Protein AF-0000000084852912 (afdb_homodimer)

Radius of gyration: 24.78 Å; Cα contacts (8 Å, |Δi|>4): 1124; chains: 2; bounding box: 51×63×70 Å

Structure (mmCIF, N/CA/C/O backbone):
data_AF-0000000084852912-model_v1
#
loop_
_entity.id
_entity.type
_entity.pdbx_description
1 polymer 'ABC transporter domain-containing protein'
#
loop_
_atom_site.group_PDB
_atom_site.id
_atom_site.type_symbol
_atom_site.label_atom_id
_atom_site.label_alt_id
_atom_site.label_comp_id
_atom_site.label_asym_id
_atom_site.label_entity_id
_atom_site.label_seq_id
_atom_site.pdbx_PDB_ins_code
_atom_site.Cartn_x
_atom_site.Cartn_y
_atom_site.Cartn_z
_atom_site.occupancy
_atom_site.B_iso_or_equiv
_atom_site.auth_seq_id
_atom_site.auth_comp_id
_atom_site.auth_asym_id
_atom_site.auth_atom_id
_atom_site.pdbx_PDB_model_num
ATOM 1 N N . MET A 1 1 ? 1.843 -27.828 -9.922 1 94.75 1 MET A N 1
ATOM 2 C CA . MET A 1 1 ? 2.865 -27.172 -10.734 1 94.75 1 MET A CA 1
ATOM 3 C C . MET A 1 1 ? 4.148 -26.984 -9.938 1 94.75 1 MET A C 1
ATOM 5 O O . MET A 1 1 ? 4.117 -26.469 -8.812 1 94.75 1 MET A O 1
ATOM 9 N N . GLN A 1 2 ? 5.188 -27.453 -10.484 1 96.62 2 GLN A N 1
ATOM 10 C CA . GLN A 1 2 ? 6.496 -27.375 -9.844 1 96.62 2 GLN A CA 1
ATOM 11 C C . GLN A 1 2 ? 7.418 -26.406 -10.586 1 96.62 2 GLN A C 1
ATOM 13 O O . GLN A 1 2 ? 7.359 -26.297 -11.812 1 96.62 2 GLN A O 1
ATOM 18 N N . PHE A 1 3 ? 8.25 -25.75 -9.766 1 96.88 3 PHE A N 1
ATOM 19 C CA . PHE A 1 3 ? 9.242 -24.859 -10.367 1 96.88 3 PHE A CA 1
ATOM 20 C C . PHE A 1 3 ? 10.648 -25.234 -9.906 1 96.88 3 PHE A C 1
ATOM 22 O O . PHE A 1 3 ? 10.859 -25.578 -8.742 1 96.88 3 PHE A O 1
ATOM 29 N N . LYS A 1 4 ? 11.578 -25.156 -10.867 1 97 4 LYS A N 1
ATOM 30 C CA . LYS A 1 4 ? 13 -25.328 -10.555 1 97 4 LYS A CA 1
ATOM 31 C C . LYS A 1 4 ? 13.828 -24.234 -11.227 1 97 4 LYS A C 1
ATOM 33 O O . LYS A 1 4 ? 13.781 -24.062 -12.445 1 97 4 LYS A O 1
ATOM 38 N N . LEU A 1 5 ? 14.445 -23.484 -10.43 1 95.75 5 LEU A N 1
ATOM 39 C CA . LEU A 1 5 ? 15.398 -22.5 -10.898 1 95.75 5 LEU A CA 1
ATOM 40 C C . LEU A 1 5 ? 16.828 -22.922 -10.586 1 95.75 5 LEU A C 1
ATOM 42 O O . LEU A 1 5 ? 17.156 -23.234 -9.438 1 95.75 5 LEU A O 1
ATOM 46 N N . ARG A 1 6 ? 17.656 -22.953 -11.633 1 95.5 6 ARG A N 1
ATOM 47 C CA . ARG A 1 6 ? 19.062 -23.328 -11.5 1 95.5 6 ARG A CA 1
ATOM 48 C C . ARG A 1 6 ? 19.984 -22.234 -12.008 1 95.5 6 ARG A C 1
ATOM 50 O O . ARG A 1 6 ? 20.062 -21.984 -13.211 1 95.5 6 ARG A O 1
ATOM 57 N N . ASN A 1 7 ? 20.656 -21.609 -11.062 1 95.31 7 ASN A N 1
ATOM 58 C CA . ASN A 1 7 ? 21.625 -20.562 -11.352 1 95.31 7 ASN A CA 1
ATOM 59 C C . ASN A 1 7 ? 21.016 -19.453 -12.211 1 95.31 7 ASN A C 1
ATOM 61 O O . ASN A 1 7 ? 21.625 -19.031 -13.195 1 95.31 7 ASN A O 1
ATOM 65 N N . VAL A 1 8 ? 19.875 -19.047 -11.891 1 92.69 8 VAL A N 1
ATOM 66 C CA . VAL A 1 8 ? 19.172 -18.062 -12.711 1 92.69 8 VAL A CA 1
ATOM 67 C C . VAL A 1 8 ? 19.609 -16.656 -12.336 1 92.69 8 VAL A C 1
ATOM 69 O O . VAL A 1 8 ? 19.641 -16.312 -11.156 1 92.69 8 VAL A O 1
ATOM 72 N N . SER A 1 9 ? 20 -15.945 -13.297 1 91.81 9 SER A N 1
ATOM 73 C CA . SER A 1 9 ? 20.281 -14.523 -13.164 1 91.81 9 SER A CA 1
ATOM 74 C C . SER A 1 9 ? 19.5 -13.695 -14.172 1 91.81 9 SER A C 1
ATOM 76 O O . SER A 1 9 ? 19.172 -14.18 -15.258 1 91.81 9 SER A O 1
ATOM 78 N N . PHE A 1 10 ? 19.109 -12.531 -13.703 1 88.88 10 PHE A N 1
ATOM 79 C CA . PHE A 1 10 ? 18.25 -11.711 -14.547 1 88.88 10 PHE A CA 1
ATOM 80 C C . PHE A 1 10 ? 18.578 -10.234 -14.375 1 88.88 10 PHE A C 1
ATOM 82 O O . PHE A 1 10 ? 18.719 -9.75 -13.25 1 88.88 10 PHE A O 1
ATOM 89 N N . ALA A 1 11 ? 18.688 -9.609 -15.461 1 82.44 11 ALA A N 1
ATOM 90 C CA . ALA A 1 11 ? 18.812 -8.156 -15.508 1 82.44 11 ALA A CA 1
ATOM 91 C C . ALA A 1 11 ? 17.797 -7.543 -16.469 1 82.44 11 ALA A C 1
ATOM 93 O O . ALA A 1 11 ? 17.562 -8.07 -17.547 1 82.44 11 ALA A O 1
ATOM 94 N N . TYR A 1 12 ? 17.156 -6.523 -15.945 1 74.88 12 TYR A N 1
ATOM 95 C CA . TYR A 1 12 ? 16.219 -5.832 -16.812 1 74.88 12 TYR A CA 1
ATOM 96 C C . TYR A 1 12 ? 16.938 -5.207 -18 1 74.88 12 TYR A C 1
ATOM 98 O O . TYR A 1 12 ? 18.031 -4.676 -17.859 1 74.88 12 TYR A O 1
ATOM 106 N N . PRO A 1 13 ? 16.266 -5.379 -19.109 1 64.69 13 PRO A N 1
ATOM 107 C CA . PRO A 1 13 ? 16.875 -4.727 -20.266 1 64.69 13 PRO A CA 1
ATOM 108 C C . PRO A 1 13 ? 17.031 -3.217 -20.078 1 64.69 13 PRO A C 1
ATOM 110 O O . PRO A 1 13 ? 16.125 -2.561 -19.562 1 64.69 13 PRO A O 1
ATOM 113 N N . GLY A 1 14 ? 18.188 -2.715 -20.438 1 61.09 14 GLY A N 1
ATOM 114 C CA . GLY A 1 14 ? 18.422 -1.28 -20.359 1 61.09 14 GLY A CA 1
ATOM 115 C C . GLY A 1 14 ? 18.5 -0.771 -18.938 1 61.09 14 GLY A C 1
ATOM 116 O O . GLY A 1 14 ? 18.344 0.427 -18.688 1 61.09 14 GLY A O 1
ATOM 117 N N . SER A 1 15 ? 18.656 -1.67 -18.094 1 60.81 15 SER A N 1
ATOM 118 C CA . SER A 1 15 ? 18.703 -1.283 -16.688 1 60.81 15 SER A CA 1
ATOM 119 C C . SER A 1 15 ? 19.766 -0.214 -16.438 1 60.81 15 SER A C 1
ATOM 121 O O . SER A 1 15 ? 20.859 -0.274 -17.016 1 60.81 15 SER A O 1
ATOM 123 N N . GLN A 1 16 ? 19.203 0.784 -15.906 1 62.25 16 GLN A N 1
ATOM 124 C CA . GLN A 1 16 ? 20.094 1.868 -15.492 1 62.25 16 GLN A CA 1
ATOM 125 C C . GLN A 1 16 ? 20.672 1.611 -14.109 1 62.25 16 GLN A C 1
ATOM 127 O O . GLN A 1 16 ? 21.25 2.51 -13.492 1 62.25 16 GLN A O 1
ATOM 132 N N . THR A 1 17 ? 20.453 0.356 -13.812 1 65.62 17 THR A N 1
ATOM 133 C CA . THR A 1 17 ? 21 0.017 -12.508 1 65.62 17 THR A CA 1
ATOM 134 C C . THR A 1 17 ? 22.328 -0.726 -12.664 1 65.62 17 THR A C 1
ATOM 136 O O . THR A 1 17 ? 22.594 -1.324 -13.711 1 65.62 17 THR A O 1
ATOM 139 N N . THR A 1 18 ? 23.156 -0.648 -11.664 1 64.38 18 THR A N 1
ATOM 140 C CA . THR A 1 18 ? 24.484 -1.248 -11.688 1 64.38 18 THR A CA 1
ATOM 141 C C . THR A 1 18 ? 24.406 -2.734 -11.352 1 64.38 18 THR A C 1
ATOM 143 O O . THR A 1 18 ? 25.359 -3.479 -11.602 1 64.38 18 THR A O 1
ATOM 146 N N . LYS A 1 19 ? 23.312 -3.18 -10.844 1 73.12 19 LYS A N 1
ATOM 147 C CA . LYS A 1 19 ? 23.234 -4.566 -10.391 1 73.12 19 LYS A CA 1
ATOM 148 C C . LYS A 1 19 ? 22.062 -5.293 -11.055 1 73.12 19 LYS A C 1
ATOM 150 O O . LYS A 1 19 ? 21.031 -4.684 -11.344 1 73.12 19 LYS A O 1
ATOM 155 N N . ASP A 1 20 ? 22.375 -6.656 -11.273 1 83.25 20 ASP A N 1
ATOM 156 C CA . ASP A 1 20 ? 21.297 -7.508 -11.758 1 83.25 20 ASP A CA 1
ATOM 157 C C . ASP A 1 20 ? 20.156 -7.574 -10.75 1 83.25 20 ASP A C 1
ATOM 159 O O . ASP A 1 20 ? 20.375 -7.516 -9.539 1 83.25 20 ASP A O 1
ATOM 163 N N . ALA A 1 21 ? 19.016 -7.672 -11.281 1 85.75 21 ALA A N 1
ATOM 164 C CA . ALA A 1 21 ? 17.844 -7.77 -10.422 1 85.75 21 ALA A CA 1
ATOM 165 C C . ALA A 1 21 ? 17.828 -9.086 -9.656 1 85.75 21 ALA A C 1
ATOM 167 O O . ALA A 1 21 ? 17.422 -9.141 -8.492 1 85.75 21 ALA A O 1
ATOM 168 N N . LEU A 1 22 ? 18.312 -10.125 -10.32 1 92.88 22 LEU A N 1
ATOM 169 C CA . LEU A 1 22 ? 18.469 -11.445 -9.711 1 92.88 22 LEU A CA 1
ATOM 170 C C . LEU A 1 22 ? 19.828 -12.039 -10.055 1 92.88 22 LEU A C 1
ATOM 172 O O . LEU A 1 22 ? 20.297 -11.906 -11.188 1 92.88 22 LEU A O 1
ATOM 176 N N . ARG A 1 23 ? 20.453 -12.672 -9.062 1 95 23 ARG A N 1
ATOM 177 C CA . ARG A 1 23 ? 21.766 -13.258 -9.258 1 95 23 ARG A CA 1
ATOM 178 C C . ARG A 1 23 ? 21.828 -14.68 -8.695 1 95 23 ARG A C 1
ATOM 180 O O . ARG A 1 23 ? 21.594 -14.891 -7.5 1 95 23 ARG A O 1
ATOM 187 N N . ASN A 1 24 ? 22.062 -15.609 -9.578 1 95.38 24 ASN A N 1
ATOM 188 C CA . ASN A 1 24 ? 22.344 -17 -9.219 1 95.38 24 ASN A CA 1
ATOM 189 C C . ASN A 1 24 ? 21.266 -17.578 -8.32 1 95.38 24 ASN A C 1
ATOM 191 O O . ASN A 1 24 ? 21.562 -18.109 -7.246 1 95.38 24 ASN A O 1
ATOM 195 N N . ILE A 1 25 ? 20.062 -17.484 -8.742 1 96.69 25 ILE A N 1
ATOM 196 C CA . ILE A 1 25 ? 18.906 -17.969 -7.98 1 96.69 25 ILE A CA 1
ATOM 197 C C . ILE A 1 25 ? 18.797 -19.484 -8.141 1 96.69 25 ILE A C 1
ATOM 199 O O . ILE A 1 25 ? 18.703 -19.984 -9.266 1 96.69 25 ILE A O 1
ATOM 203 N N . ASN A 1 26 ? 18.953 -20.188 -7.098 1 97.69 26 ASN A N 1
ATOM 204 C CA . ASN A 1 26 ? 18.672 -21.625 -7 1 97.69 26 ASN A CA 1
ATOM 205 C C . ASN A 1 26 ? 17.5 -21.891 -6.074 1 97.69 26 ASN A C 1
ATOM 207 O O . ASN A 1 26 ? 17.562 -21.609 -4.875 1 97.69 26 ASN A O 1
ATOM 211 N N . LEU A 1 27 ? 16.422 -22.438 -6.625 1 97.81 27 LEU A N 1
ATOM 212 C CA . LEU A 1 27 ? 15.18 -22.594 -5.867 1 97.81 27 LEU A CA 1
ATOM 213 C C . LEU A 1 27 ? 14.32 -23.703 -6.453 1 97.81 27 LEU A C 1
ATOM 215 O O . LEU A 1 27 ? 14.18 -23.812 -7.676 1 97.81 27 LEU A O 1
ATOM 219 N N . THR A 1 28 ? 13.828 -24.562 -5.629 1 97.94 28 THR A N 1
ATOM 220 C CA . THR A 1 28 ? 12.867 -25.578 -6.012 1 97.94 28 THR A CA 1
ATOM 221 C C . THR A 1 28 ? 11.555 -25.391 -5.258 1 97.94 28 THR A C 1
ATOM 223 O O . THR A 1 28 ? 11.547 -25.297 -4.027 1 97.94 28 THR A O 1
ATOM 226 N N . ILE A 1 29 ? 10.5 -25.25 -5.961 1 97.88 29 ILE A N 1
ATOM 227 C CA . ILE A 1 29 ? 9.148 -25.172 -5.426 1 97.88 29 ILE A CA 1
ATOM 228 C C . ILE A 1 29 ? 8.359 -26.406 -5.84 1 97.88 29 ILE A C 1
ATOM 230 O O . ILE A 1 29 ? 8.148 -26.656 -7.031 1 97.88 29 ILE A O 1
ATOM 234 N N . GLY A 1 30 ? 7.938 -27.156 -4.855 1 97.38 30 GLY A N 1
ATOM 235 C CA . GLY A 1 30 ? 7.199 -28.375 -5.141 1 97.38 30 GLY A CA 1
ATOM 236 C C . GLY A 1 30 ? 5.758 -28.109 -5.535 1 97.38 30 GLY A C 1
ATOM 237 O O . GLY A 1 30 ? 5.207 -27.047 -5.234 1 97.38 30 GLY A O 1
ATOM 238 N N . SER A 1 31 ? 5.215 -29.156 -6.207 1 96.69 31 SER A N 1
ATOM 239 C CA . SER A 1 31 ? 3.803 -29.062 -6.574 1 96.69 31 SER A CA 1
ATOM 240 C C . SER A 1 31 ? 2.914 -28.984 -5.336 1 96.69 31 SER A C 1
ATOM 242 O O . SER A 1 31 ? 3.102 -29.75 -4.383 1 96.69 31 SER A O 1
ATOM 244 N N . GLY A 1 32 ? 2.039 -27.984 -5.328 1 96.25 32 GLY A N 1
ATOM 245 C CA . GLY A 1 32 ? 1.081 -27.859 -4.242 1 96.25 32 GLY A CA 1
ATOM 246 C C . GLY A 1 32 ? 1.646 -27.141 -3.029 1 96.25 32 GLY A C 1
ATOM 247 O O . GLY A 1 32 ? 0.943 -26.938 -2.035 1 96.25 32 GLY A O 1
ATOM 248 N N . GLN A 1 33 ? 2.869 -26.672 -3.129 1 97.06 33 GLN A N 1
ATOM 249 C CA . GLN A 1 33 ? 3.514 -26.031 -1.987 1 97.06 33 GLN A CA 1
ATOM 250 C C . GLN A 1 33 ? 3.027 -24.594 -1.817 1 97.06 33 GLN A C 1
ATOM 252 O O . GLN A 1 33 ? 2.781 -23.891 -2.803 1 97.06 33 GLN A O 1
ATOM 257 N N . PHE A 1 34 ? 2.877 -24.266 -0.558 1 96.75 34 PHE A N 1
ATOM 258 C CA . PHE A 1 34 ? 2.652 -22.875 -0.186 1 96.75 34 PHE A CA 1
ATOM 259 C C . PHE A 1 34 ? 3.965 -22.203 0.198 1 96.75 34 PHE A C 1
ATOM 261 O O . PHE A 1 34 ? 4.52 -22.469 1.266 1 96.75 34 PHE A O 1
ATOM 268 N N . VAL A 1 35 ? 4.414 -21.281 -0.691 1 97.75 35 VAL A N 1
ATOM 269 C CA . VAL A 1 35 ? 5.711 -20.641 -0.534 1 97.75 35 VAL A CA 1
ATOM 270 C C . VAL A 1 35 ? 5.52 -19.156 -0.226 1 97.75 35 VAL A C 1
ATOM 272 O O . VAL A 1 35 ? 4.691 -18.484 -0.85 1 97.75 35 VAL A O 1
ATOM 275 N N . VAL A 1 36 ? 6.246 -18.641 0.745 1 96.69 36 VAL A N 1
ATOM 276 C CA . VAL A 1 36 ? 6.227 -17.219 1.063 1 96.69 36 VAL A CA 1
ATOM 277 C C . VAL A 1 36 ? 7.602 -16.609 0.796 1 96.69 36 VAL A C 1
ATOM 279 O O . VAL A 1 36 ? 8.609 -17.094 1.313 1 96.69 36 VAL A O 1
ATOM 282 N N . LEU A 1 37 ? 7.59 -15.633 -0.072 1 96.19 37 LEU A N 1
ATOM 283 C CA . LEU A 1 37 ? 8.797 -14.867 -0.366 1 96.19 37 LEU A CA 1
ATOM 284 C C . LEU A 1 37 ? 8.859 -13.609 0.492 1 96.19 37 LEU A C 1
ATOM 286 O O . LEU A 1 37 ? 7.934 -12.797 0.486 1 96.19 37 LEU A O 1
ATOM 290 N N . VAL A 1 38 ? 9.969 -13.492 1.252 1 94.25 38 VAL A N 1
ATOM 291 C CA . VAL A 1 38 ? 10.117 -12.328 2.113 1 94.25 38 VAL A CA 1
ATOM 292 C C . VAL A 1 38 ? 11.453 -11.641 1.829 1 94.25 38 VAL A C 1
ATOM 294 O O . VAL A 1 38 ? 12.352 -12.25 1.238 1 94.25 38 VAL A O 1
ATOM 297 N N . GLY A 1 39 ? 11.516 -10.398 2.182 1 90.69 39 GLY A N 1
ATOM 298 C CA . GLY A 1 39 ? 12.711 -9.594 1.982 1 90.69 39 GLY A CA 1
ATOM 299 C C . GLY A 1 39 ? 12.422 -8.109 1.914 1 90.69 39 GLY A C 1
ATOM 300 O O . GLY A 1 39 ? 11.266 -7.699 1.809 1 90.69 39 GLY A O 1
ATOM 301 N N . SER A 1 40 ? 13.461 -7.363 1.923 1 86.81 40 SER A N 1
ATOM 302 C CA . SER A 1 40 ? 13.328 -5.91 1.895 1 86.81 40 SER A CA 1
ATOM 303 C C . SER A 1 40 ? 12.898 -5.422 0.517 1 86.81 40 SER A C 1
ATOM 305 O O . SER A 1 40 ? 12.922 -6.184 -0.453 1 86.81 40 SER A O 1
ATOM 307 N N . ASN A 1 41 ? 12.461 -4.18 0.499 1 84.31 41 ASN A N 1
ATOM 308 C CA . ASN A 1 41 ? 12.148 -3.562 -0.786 1 84.31 41 ASN A CA 1
ATOM 309 C C . ASN A 1 41 ? 13.336 -3.619 -1.739 1 84.31 41 ASN A C 1
ATOM 311 O O . ASN A 1 41 ? 14.477 -3.373 -1.335 1 84.31 41 ASN A O 1
ATOM 315 N N . GLY A 1 42 ? 13.062 -4.016 -2.957 1 81.06 42 GLY A N 1
ATOM 316 C CA . GLY A 1 42 ? 14.117 -4.047 -3.957 1 81.06 42 GLY A CA 1
ATOM 317 C C . GLY A 1 42 ? 14.945 -5.312 -3.91 1 81.06 42 GLY A C 1
ATOM 318 O O . GLY A 1 42 ? 15.969 -5.422 -4.598 1 81.06 42 GLY A O 1
ATOM 319 N N . SER A 1 43 ? 14.508 -6.285 -3.141 1 88.25 43 SER A N 1
ATOM 320 C CA . SER A 1 43 ? 15.312 -7.492 -2.971 1 88.25 43 SER A CA 1
ATOM 321 C C . SER A 1 43 ? 15.148 -8.445 -4.152 1 88.25 43 SER A C 1
ATOM 323 O O . SER A 1 43 ? 15.867 -9.438 -4.262 1 88.25 43 SER A O 1
ATOM 325 N N . GLY A 1 44 ? 14.211 -8.203 -5.012 1 88.81 44 GLY A N 1
ATOM 326 C CA . GLY A 1 44 ? 14.055 -9.016 -6.207 1 88.81 44 GLY A CA 1
ATOM 327 C C . GLY A 1 44 ? 12.828 -9.914 -6.164 1 88.81 44 GLY A C 1
ATOM 328 O O . GLY A 1 44 ? 12.586 -10.688 -7.094 1 88.81 44 GLY A O 1
ATOM 329 N N . LYS A 1 45 ? 12.031 -9.812 -5.137 1 91 45 LYS A N 1
ATOM 330 C CA . LYS A 1 45 ? 10.883 -10.68 -4.938 1 91 45 LYS A CA 1
ATOM 331 C C . LYS A 1 45 ? 9.914 -10.594 -6.117 1 91 45 LYS A C 1
ATOM 333 O O . LYS A 1 45 ? 9.523 -11.617 -6.684 1 91 45 LYS A O 1
ATOM 338 N N . SER A 1 46 ? 9.586 -9.336 -6.508 1 87.56 46 SER A N 1
ATOM 339 C CA . SER A 1 46 ? 8.656 -9.133 -7.613 1 87.56 46 SER A CA 1
ATOM 340 C C . SER A 1 46 ? 9.242 -9.633 -8.93 1 87.56 46 SER A C 1
ATOM 342 O O . SER A 1 46 ? 8.523 -10.188 -9.758 1 87.56 46 SER A O 1
ATOM 344 N N . THR A 1 47 ? 10.523 -9.438 -9.125 1 87 47 THR A N 1
ATOM 345 C CA . THR A 1 47 ? 11.203 -9.93 -10.32 1 87 47 THR A CA 1
ATOM 346 C C . THR A 1 47 ? 11.125 -11.453 -10.398 1 87 47 THR A C 1
ATOM 348 O O . THR A 1 47 ? 10.852 -12.016 -11.453 1 87 47 THR A O 1
ATOM 351 N N . LEU A 1 48 ? 11.336 -12.055 -9.266 1 92.62 48 LEU A N 1
ATOM 352 C CA . LEU A 1 48 ? 11.281 -13.516 -9.219 1 92.62 48 LEU A CA 1
ATOM 353 C C . LEU A 1 48 ? 9.891 -14.016 -9.578 1 92.62 48 LEU A C 1
ATOM 355 O O . LEU A 1 48 ? 9.75 -14.945 -10.367 1 92.62 48 LEU A O 1
ATOM 359 N N . VAL A 1 49 ? 8.883 -13.391 -9.055 1 92.19 49 VAL A N 1
ATOM 360 C CA . VAL A 1 49 ? 7.5 -13.773 -9.336 1 92.19 49 VAL A CA 1
ATOM 361 C C . VAL A 1 49 ? 7.203 -13.586 -10.82 1 92.19 49 VAL A C 1
ATOM 363 O O . VAL A 1 49 ? 6.578 -14.453 -11.445 1 92.19 49 VAL A O 1
ATOM 366 N N . LYS A 1 50 ? 7.648 -12.539 -11.383 1 88.12 50 LYS A N 1
ATOM 367 C CA . LYS A 1 50 ? 7.43 -12.273 -12.797 1 88.12 50 LYS A CA 1
ATOM 368 C C . LYS A 1 50 ? 8.086 -13.336 -13.672 1 88.12 50 LYS A C 1
ATOM 370 O O . LYS A 1 50 ? 7.547 -13.711 -14.719 1 88.12 50 LYS A O 1
ATOM 375 N N . LEU A 1 51 ? 9.219 -13.805 -13.266 1 89.12 51 LEU A N 1
ATOM 376 C CA . LEU A 1 51 ? 9.898 -14.867 -13.992 1 89.12 51 LEU A CA 1
ATOM 377 C C . LEU A 1 51 ? 9.086 -16.156 -13.938 1 89.12 51 LEU A C 1
ATOM 379 O O . LEU A 1 51 ? 8.953 -16.859 -14.945 1 89.12 51 LEU A O 1
ATOM 383 N N . LEU A 1 52 ? 8.547 -16.469 -12.773 1 91.88 52 LEU A N 1
ATOM 384 C CA . LEU A 1 52 ? 7.746 -17.688 -12.617 1 91.88 52 LEU A CA 1
ATOM 385 C C . LEU A 1 52 ? 6.5 -17.625 -13.492 1 91.88 52 LEU A C 1
ATOM 387 O O . LEU A 1 52 ? 6.031 -18.656 -13.977 1 91.88 52 LEU A O 1
ATOM 391 N N . LEU A 1 53 ? 6.055 -16.359 -13.703 1 89.25 53 LEU A N 1
ATOM 392 C CA . LEU A 1 53 ? 4.84 -16.156 -14.484 1 89.25 53 LEU A CA 1
ATOM 393 C C . LEU A 1 53 ? 5.164 -16.031 -15.969 1 89.25 53 LEU A C 1
ATOM 395 O O . LEU A 1 53 ? 4.262 -15.883 -16.797 1 89.25 53 LEU A O 1
ATOM 399 N N . ARG A 1 54 ? 6.395 -16.078 -16.297 1 85.69 54 ARG A N 1
ATOM 400 C CA . ARG A 1 54 ? 6.879 -15.938 -17.672 1 85.69 54 ARG A CA 1
ATOM 401 C C . ARG A 1 54 ? 6.434 -14.609 -18.281 1 85.69 54 ARG A C 1
ATOM 403 O O . ARG A 1 54 ? 5.965 -14.562 -19.422 1 85.69 54 ARG A O 1
ATOM 410 N N . LEU A 1 55 ? 6.488 -13.609 -17.406 1 71.88 55 LEU A N 1
ATOM 411 C CA . LEU A 1 55 ? 6.191 -12.281 -17.922 1 71.88 55 LEU A CA 1
ATOM 412 C C . LEU A 1 55 ? 7.414 -11.68 -18.609 1 71.88 55 LEU A C 1
ATOM 414 O O . LEU A 1 55 ? 7.309 -10.648 -19.281 1 71.88 55 LEU A O 1
ATOM 418 N N . TYR A 1 56 ? 8.547 -12.289 -18.328 1 63.09 56 TYR A N 1
ATOM 419 C CA . TYR A 1 56 ? 9.758 -11.922 -19.062 1 63.09 56 TYR A CA 1
ATOM 420 C C . TYR A 1 56 ? 10.312 -13.109 -19.844 1 63.09 56 TYR A C 1
ATOM 422 O O . TYR A 1 56 ? 10.242 -14.25 -19.375 1 63.09 56 TYR A O 1
ATOM 430 N N . ARG A 1 57 ? 10.383 -12.945 -21.078 1 55.25 57 ARG A N 1
ATOM 431 C CA . ARG A 1 57 ? 10.867 -14.055 -21.891 1 55.25 57 ARG A CA 1
ATOM 432 C C . ARG A 1 57 ? 12.383 -14.156 -21.844 1 55.25 57 ARG A C 1
ATOM 434 O O . ARG A 1 57 ? 13.086 -13.141 -21.938 1 55.25 57 ARG A O 1
ATOM 441 N N . PRO A 1 58 ? 12.859 -15.367 -21.578 1 49.94 58 PRO A N 1
ATOM 442 C CA . PRO A 1 58 ? 14.312 -15.57 -21.578 1 49.94 58 PRO A CA 1
ATOM 443 C C . PRO A 1 58 ? 14.953 -15.219 -22.922 1 49.94 58 PRO A C 1
ATOM 445 O O . PRO A 1 58 ? 14.289 -15.273 -23.969 1 49.94 58 PRO A O 1
ATOM 448 N N . SER A 1 59 ? 16.062 -14.422 -22.875 1 47.66 59 SER A N 1
ATOM 449 C CA . SER A 1 59 ? 16.828 -14.031 -24.047 1 47.66 59 SER A CA 1
ATOM 450 C C . SER A 1 59 ? 16.859 -15.148 -25.078 1 47.66 59 SER A C 1
ATOM 452 O O . SER A 1 59 ? 17.016 -14.891 -26.281 1 47.66 59 SER A O 1
ATOM 454 N N . ASN A 1 60 ? 16.797 -16.312 -24.672 1 43.56 60 ASN A N 1
ATOM 455 C CA . ASN A 1 60 ? 17.016 -17.359 -25.656 1 43.56 60 ASN A CA 1
ATOM 456 C C . ASN A 1 60 ? 15.773 -17.578 -26.516 1 43.56 60 ASN A C 1
ATOM 458 O O . ASN A 1 60 ? 15.742 -18.5 -27.344 1 43.56 60 ASN A O 1
ATOM 462 N N . ASP A 1 61 ? 14.727 -16.875 -26.109 1 45.66 61 ASP A N 1
ATOM 463 C CA . ASP A 1 61 ? 13.578 -17.109 -26.984 1 45.66 61 ASP A CA 1
ATOM 464 C C . ASP A 1 61 ? 13.703 -16.297 -28.281 1 45.66 61 ASP A C 1
ATOM 466 O O . ASP A 1 61 ? 13.891 -15.078 -28.234 1 45.66 61 ASP A O 1
ATOM 470 N N . LEU A 1 62 ? 14.055 -16.859 -29.266 1 40.12 62 LEU A N 1
ATOM 471 C CA . LEU A 1 62 ? 14.422 -16.453 -30.625 1 40.12 62 LEU A CA 1
ATOM 472 C C . LEU A 1 62 ? 13.305 -15.641 -31.266 1 40.12 62 LEU A C 1
ATOM 474 O O . LEU A 1 62 ? 13.492 -15.055 -32.344 1 40.12 62 LEU A O 1
ATOM 478 N N . ASP A 1 63 ? 12.031 -15.883 -30.844 1 42.19 63 ASP A N 1
ATOM 479 C CA . ASP A 1 63 ? 11.078 -15.133 -31.641 1 42.19 63 ASP A CA 1
ATOM 480 C C . ASP A 1 63 ? 11.023 -13.672 -31.219 1 42.19 63 ASP A C 1
ATOM 482 O O . ASP A 1 63 ? 10.406 -13.344 -30.203 1 42.19 63 ASP A O 1
ATOM 486 N N . ARG A 1 64 ? 11.992 -12.852 -31.609 1 41.72 64 ARG A N 1
ATOM 487 C CA . ARG A 1 64 ? 12.352 -11.453 -31.375 1 41.72 64 ARG A CA 1
ATOM 488 C C . ARG A 1 64 ? 11.172 -10.531 -31.656 1 41.72 64 ARG A C 1
ATOM 490 O O . ARG A 1 64 ? 11.258 -9.32 -31.438 1 41.72 64 ARG A O 1
ATOM 497 N N . SER A 1 65 ? 10.227 -10.859 -32.375 1 42.84 65 SER A N 1
ATOM 498 C CA . SER A 1 65 ? 9.227 -9.953 -32.938 1 42.84 65 SER A CA 1
ATOM 499 C C . SER A 1 65 ? 8.273 -9.453 -31.844 1 42.84 65 SER A C 1
ATOM 501 O O . SER A 1 65 ? 7.578 -8.453 -32.031 1 42.84 65 SER A O 1
ATOM 503 N N . LYS A 1 66 ? 7.973 -10.234 -30.922 1 40.62 66 LYS A N 1
ATOM 504 C CA . LYS A 1 66 ? 6.832 -9.906 -30.078 1 40.62 66 LYS A CA 1
ATOM 505 C C . LYS A 1 66 ? 7.285 -9.344 -28.734 1 40.62 66 LYS A C 1
ATOM 507 O O . LYS A 1 66 ? 6.473 -8.82 -27.969 1 40.62 66 LYS A O 1
ATOM 512 N N . TYR A 1 67 ? 8.453 -9.781 -28.359 1 43.56 67 TYR A N 1
ATOM 513 C CA . TYR A 1 67 ? 8.766 -9.359 -27 1 43.56 67 TYR A CA 1
ATOM 514 C C . TYR A 1 67 ? 9.844 -8.273 -27 1 43.56 67 TYR A C 1
ATOM 516 O O . TYR A 1 67 ? 10.688 -8.234 -27.906 1 43.56 67 TYR A O 1
ATOM 524 N N . PRO A 1 68 ? 9.586 -7.305 -26.141 1 43.03 68 PRO A N 1
ATOM 525 C CA . PRO A 1 68 ? 10.656 -6.305 -26.109 1 43.03 68 PRO A CA 1
ATOM 526 C C . PRO A 1 68 ? 12.047 -6.934 -26.062 1 43.03 68 PRO A C 1
ATOM 528 O O . PRO A 1 68 ? 12.172 -8.156 -25.969 1 43.03 68 PRO A O 1
ATOM 531 N N . ALA A 1 69 ? 13.125 -6.074 -25.625 1 45 69 ALA A N 1
ATOM 532 C CA . ALA A 1 69 ? 14.562 -6.34 -25.625 1 45 69 ALA A CA 1
ATOM 533 C C . ALA A 1 69 ? 14.883 -7.66 -24.938 1 45 69 ALA A C 1
ATOM 535 O O . ALA A 1 69 ? 14.148 -8.094 -24.047 1 45 69 ALA A O 1
ATOM 536 N N . PRO A 1 70 ? 15.719 -8.516 -25.641 1 46.97 70 PRO A N 1
ATOM 537 C CA . PRO A 1 70 ? 16.219 -9.742 -25.031 1 46.97 70 PRO A CA 1
ATOM 538 C C . PRO A 1 70 ? 16.594 -9.555 -23.562 1 46.97 70 PRO A C 1
ATOM 540 O O . PRO A 1 70 ? 17.203 -8.547 -23.188 1 46.97 70 PRO A O 1
ATOM 543 N N . VAL A 1 71 ? 15.734 -10.031 -22.688 1 57.69 71 VAL A N 1
ATOM 544 C CA . VAL A 1 71 ? 16.094 -10.008 -21.281 1 57.69 71 VAL A CA 1
ATOM 545 C C . VAL A 1 71 ? 17.297 -10.906 -21.031 1 57.69 71 VAL A C 1
ATOM 547 O O . VAL A 1 71 ? 17.422 -11.969 -21.641 1 57.69 71 VAL A O 1
ATOM 550 N N . ASN A 1 72 ? 18.375 -10.344 -20.453 1 65.94 72 ASN A N 1
ATOM 551 C CA . ASN A 1 72 ? 19.578 -11.102 -20.094 1 65.94 72 ASN A CA 1
ATOM 552 C C . ASN A 1 72 ? 19.312 -12.047 -18.922 1 65.94 72 ASN A C 1
ATOM 554 O O . ASN A 1 72 ? 19.359 -11.633 -17.766 1 65.94 72 ASN A O 1
ATOM 558 N N . THR A 1 73 ? 18.734 -13.18 -19.359 1 77.56 73 THR A N 1
ATOM 559 C CA . THR A 1 73 ? 18.547 -14.211 -18.359 1 77.56 73 THR A CA 1
ATOM 560 C C . THR A 1 73 ? 19.531 -15.359 -18.547 1 77.56 73 THR A C 1
ATOM 562 O O . THR A 1 73 ? 19.797 -15.773 -19.672 1 77.56 73 THR A O 1
ATOM 565 N N . SER A 1 74 ? 20.297 -15.633 -17.547 1 85.06 74 SER A N 1
ATOM 566 C CA . SER A 1 74 ? 21.141 -16.828 -17.547 1 85.06 74 SER A CA 1
ATOM 567 C C . SER A 1 74 ? 20.609 -17.875 -16.578 1 85.06 74 SER A C 1
ATOM 569 O O . SER A 1 74 ? 19.75 -17.578 -15.742 1 85.06 74 SER A O 1
ATOM 571 N N . GLY A 1 75 ? 20.859 -19.109 -16.812 1 90.69 75 GLY A N 1
ATOM 572 C CA . GLY A 1 75 ? 20.375 -20.219 -15.992 1 90.69 75 GLY A CA 1
ATOM 573 C C . GLY A 1 75 ? 19.188 -20.938 -16.594 1 90.69 75 GLY A C 1
ATOM 574 O O . GLY A 1 75 ? 18.938 -20.828 -17.797 1 90.69 75 GLY A O 1
ATOM 575 N N . GLU A 1 76 ? 18.594 -21.781 -15.766 1 91.25 76 GLU A N 1
ATOM 576 C CA . GLU A 1 76 ? 17.469 -22.578 -16.266 1 91.25 76 GLU A CA 1
ATOM 577 C C . GLU A 1 76 ? 16.25 -22.406 -15.367 1 91.25 76 GLU A C 1
ATOM 579 O O . GLU A 1 76 ? 16.359 -22.406 -14.141 1 91.25 76 GLU A O 1
ATOM 584 N N . LEU A 1 77 ? 15.195 -22.203 -15.977 1 91.69 77 LEU A N 1
ATOM 585 C CA . LEU A 1 77 ? 13.898 -22.172 -15.312 1 91.69 77 LEU A CA 1
ATOM 586 C C . LEU A 1 77 ? 12.977 -23.266 -15.859 1 91.69 77 LEU A C 1
ATOM 588 O O . LEU A 1 77 ? 12.602 -23.234 -17.031 1 91.69 77 LEU A O 1
ATOM 592 N N . LEU A 1 78 ? 12.633 -24.172 -14.969 1 94.31 78 LEU A N 1
ATOM 593 C CA . LEU A 1 78 ? 11.828 -25.312 -15.367 1 94.31 78 LEU A CA 1
ATOM 594 C C . LEU A 1 78 ? 10.469 -25.297 -14.672 1 94.31 78 LEU A C 1
ATOM 596 O O . LEU A 1 78 ? 10.375 -24.891 -13.508 1 94.31 78 LEU A O 1
ATOM 600 N N . MET A 1 79 ? 9.492 -25.703 -15.352 1 94.25 79 MET A N 1
ATOM 601 C CA . MET A 1 79 ? 8.156 -25.969 -14.844 1 94.25 79 MET A CA 1
ATOM 602 C C . MET A 1 79 ? 7.734 -27.406 -15.133 1 94.25 79 MET A C 1
ATOM 604 O O . MET A 1 79 ? 7.703 -27.828 -16.297 1 94.25 79 MET A O 1
ATOM 608 N N . ASP A 1 80 ? 7.488 -28.125 -14.07 1 95.19 80 ASP A N 1
ATOM 609 C CA . ASP A 1 80 ? 7.191 -29.547 -14.203 1 95.19 80 ASP A CA 1
ATOM 610 C C . ASP A 1 80 ? 8.242 -30.25 -15.062 1 95.19 80 ASP A C 1
ATOM 612 O O . ASP A 1 80 ? 7.906 -30.969 -16 1 95.19 80 ASP A O 1
ATOM 616 N N . ASP A 1 81 ? 9.453 -29.891 -14.836 1 93.38 81 ASP A N 1
ATOM 617 C CA . ASP A 1 81 ? 10.664 -30.516 -15.359 1 93.38 81 ASP A CA 1
ATOM 618 C C . ASP A 1 81 ? 10.836 -30.219 -16.844 1 93.38 81 ASP A C 1
ATOM 620 O O . ASP A 1 81 ? 11.617 -30.891 -17.531 1 93.38 81 ASP A O 1
ATOM 624 N N . GLN A 1 82 ? 10.086 -29.25 -17.344 1 93.12 82 GLN A N 1
ATOM 625 C CA . GLN A 1 82 ? 10.258 -28.766 -18.719 1 93.12 82 GLN A CA 1
ATOM 626 C C . GLN A 1 82 ? 10.586 -27.281 -18.734 1 93.12 82 GLN A C 1
ATOM 628 O O . GLN A 1 82 ? 10.086 -26.516 -17.891 1 93.12 82 GLN A O 1
ATOM 633 N N . PRO A 1 83 ? 11.375 -26.969 -19.703 1 88.56 83 PRO A N 1
ATOM 634 C CA . PRO A 1 83 ? 11.641 -25.531 -19.797 1 88.56 83 PRO A CA 1
ATOM 635 C C . PRO A 1 83 ? 10.375 -24.703 -19.969 1 88.56 83 PRO A C 1
ATOM 637 O O . PRO A 1 83 ? 9.453 -25.125 -20.672 1 88.56 83 PRO A O 1
ATOM 640 N N . LEU A 1 84 ? 10.336 -23.641 -19.312 1 85.06 84 LEU A N 1
ATOM 641 C CA . LEU A 1 84 ? 9.172 -22.766 -19.344 1 85.06 84 LEU A CA 1
ATOM 642 C C . LEU A 1 84 ? 8.828 -22.359 -20.766 1 85.06 84 LEU A C 1
ATOM 644 O O . LEU A 1 84 ? 7.652 -22.172 -21.094 1 85.06 84 LEU A O 1
ATOM 648 N N . SER A 1 85 ? 9.828 -22.312 -21.547 1 79.88 85 SER A N 1
ATOM 649 C CA . SER A 1 85 ? 9.68 -21.875 -22.938 1 79.88 85 SER A CA 1
ATOM 650 C C . SER A 1 85 ? 8.953 -22.922 -23.781 1 79.88 85 SER A C 1
ATOM 652 O O . SER A 1 85 ? 8.477 -22.625 -24.875 1 79.88 85 SER A O 1
ATOM 654 N N . SER A 1 86 ? 8.844 -24.078 -23.266 1 84.75 86 SER A N 1
ATOM 655 C CA . SER A 1 86 ? 8.234 -25.156 -24.016 1 84.75 86 SER A CA 1
ATOM 656 C C . SER A 1 86 ? 6.711 -25.078 -23.969 1 84.75 86 SER A C 1
ATOM 658 O O . SER A 1 86 ? 6.02 -25.734 -24.75 1 84.75 86 SER A O 1
ATOM 660 N N . TYR A 1 87 ? 6.191 -24.25 -23.125 1 87 87 TYR A N 1
ATOM 661 C CA . TYR A 1 87 ? 4.746 -24.125 -22.969 1 87 87 TYR A CA 1
ATOM 662 C C . TYR A 1 87 ? 4.207 -22.969 -23.812 1 87 87 TYR A C 1
ATOM 664 O O . TYR A 1 87 ? 4.906 -21.969 -24.031 1 87 87 TYR A O 1
ATOM 672 N N . SER A 1 88 ? 2.963 -23.125 -24.219 1 87.38 88 SER A N 1
ATOM 673 C CA . SER A 1 88 ? 2.316 -22 -24.875 1 87.38 88 SER A CA 1
ATOM 674 C C . SER A 1 88 ? 1.896 -20.922 -23.875 1 87.38 88 SER A C 1
ATOM 676 O O . SER A 1 88 ? 1.518 -21.25 -22.75 1 87.38 88 SER A O 1
ATOM 678 N N . GLU A 1 89 ? 1.918 -19.734 -24.297 1 85.38 89 GLU A N 1
ATOM 679 C CA . GLU A 1 89 ? 1.528 -18.641 -23.422 1 85.38 89 GLU A CA 1
ATOM 680 C C . GLU A 1 89 ? 0.071 -18.766 -23 1 85.38 89 GLU A C 1
ATOM 682 O O . GLU A 1 89 ? -0.264 -18.484 -21.844 1 85.38 89 GLU A O 1
ATOM 687 N N . THR A 1 90 ? -0.69 -19.203 -23.938 1 87.38 90 THR A N 1
ATOM 688 C CA . THR A 1 90 ? -2.117 -19.344 -23.656 1 87.38 90 THR A CA 1
ATOM 689 C C . THR A 1 90 ? -2.359 -20.391 -22.578 1 87.38 90 THR A C 1
ATOM 691 O O . THR A 1 90 ? -3.117 -20.141 -21.625 1 87.38 90 THR A O 1
ATOM 694 N N . SER A 1 91 ? -1.683 -21.484 -22.734 1 89.25 91 SER A N 1
ATOM 695 C CA . SER A 1 91 ? -1.852 -22.547 -21.75 1 89.25 91 SER A CA 1
ATOM 696 C C . SER A 1 91 ? -1.363 -22.109 -20.375 1 89.25 91 SER A C 1
ATOM 698 O O . SER A 1 91 ? -2.006 -22.391 -19.359 1 89.25 91 SER A O 1
ATOM 700 N N . LEU A 1 92 ? -0.296 -21.375 -20.359 1 89.94 92 LEU A N 1
ATOM 701 C CA . LEU A 1 92 ? 0.254 -20.891 -19.094 1 89.94 92 LEU A CA 1
ATOM 702 C C . LEU A 1 92 ? -0.688 -19.891 -18.438 1 89.94 92 LEU A C 1
ATOM 704 O O . LEU A 1 92 ? -0.996 -20 -17.25 1 89.94 92 LEU A O 1
ATOM 708 N N . ARG A 1 93 ? -1.176 -19.047 -19.203 1 88 93 ARG A N 1
ATOM 709 C CA . ARG A 1 93 ? -2.051 -18.016 -18.688 1 88 93 ARG A CA 1
ATOM 710 C C . ARG A 1 93 ? -3.35 -18.609 -18.141 1 88 93 ARG A C 1
ATOM 712 O O . ARG A 1 93 ? -3.91 -18.094 -17.172 1 88 93 ARG A O 1
ATOM 719 N N . GLN A 1 94 ? -3.738 -19.656 -18.766 1 91.69 94 GLN A N 1
ATOM 720 C CA . GLN A 1 94 ? -4.98 -20.297 -18.344 1 91.69 94 GLN A CA 1
ATOM 721 C C . GLN A 1 94 ? -4.785 -21.078 -17.047 1 91.69 94 GLN A C 1
ATOM 723 O O . GLN A 1 94 ? -5.746 -21.328 -16.312 1 91.69 94 GLN A O 1
ATOM 728 N N . SER A 1 95 ? -3.553 -21.422 -16.812 1 94.81 95 SER A N 1
ATOM 729 C CA . SER A 1 95 ? -3.303 -22.266 -15.656 1 94.81 95 SER A CA 1
ATOM 730 C C . SER A 1 95 ? -2.746 -21.469 -14.484 1 94.81 95 SER A C 1
ATOM 732 O O . SER A 1 95 ? -2.5 -22.016 -13.406 1 94.81 95 SER A O 1
ATOM 734 N N . MET A 1 96 ? -2.604 -20.141 -14.695 1 94.88 96 MET A N 1
ATOM 735 C CA . MET A 1 96 ? -2.004 -19.312 -13.656 1 94.88 96 MET A CA 1
ATOM 736 C C . MET A 1 96 ? -2.922 -18.141 -13.297 1 94.88 96 MET A C 1
ATOM 738 O O . MET A 1 96 ? -3.709 -17.688 -14.133 1 94.88 96 MET A O 1
ATOM 742 N N . ALA A 1 97 ? -2.861 -17.766 -12.039 1 93.38 97 ALA A N 1
ATOM 743 C CA . ALA A 1 97 ? -3.535 -16.578 -11.547 1 93.38 97 ALA A CA 1
ATOM 744 C C . ALA A 1 97 ? -2.566 -15.672 -10.781 1 93.38 97 ALA A C 1
ATOM 746 O O . ALA A 1 97 ? -1.632 -16.156 -10.141 1 93.38 97 ALA A O 1
ATOM 747 N N . VAL A 1 98 ? -2.797 -14.398 -10.93 1 91.69 98 VAL A N 1
ATOM 748 C CA . VAL A 1 98 ? -1.931 -13.438 -10.266 1 91.69 98 VAL A CA 1
ATOM 749 C C . VAL A 1 98 ? -2.779 -12.398 -9.539 1 91.69 98 VAL A C 1
ATOM 751 O O . VAL A 1 98 ? -3.764 -11.898 -10.086 1 91.69 98 VAL A O 1
ATOM 754 N N . LEU A 1 99 ? -2.453 -12.219 -8.312 1 91.56 99 LEU A N 1
ATOM 755 C CA . LEU A 1 99 ? -2.973 -11.109 -7.527 1 91.56 99 LEU A CA 1
ATOM 756 C C . LEU A 1 99 ? -1.848 -10.164 -7.105 1 91.56 99 LEU A C 1
ATOM 758 O O . LEU A 1 99 ? -0.98 -10.547 -6.316 1 91.56 99 LEU A O 1
ATOM 762 N N . SER A 1 100 ? -1.833 -8.953 -7.676 1 85.81 100 SER A N 1
ATOM 763 C CA . SER A 1 100 ? -0.74 -8.031 -7.391 1 85.81 100 SER A CA 1
ATOM 764 C C . SER A 1 100 ? -1.264 -6.625 -7.105 1 85.81 100 SER A C 1
ATOM 766 O O . SER A 1 100 ? -2.434 -6.332 -7.355 1 85.81 100 SER A O 1
ATOM 768 N N . GLN A 1 101 ? -0.384 -5.855 -6.543 1 71.69 101 GLN A N 1
ATOM 769 C CA . GLN A 1 101 ? -0.707 -4.457 -6.281 1 71.69 101 GLN A CA 1
ATOM 770 C C . GLN A 1 101 ? -0.924 -3.688 -7.578 1 71.69 101 GLN A C 1
ATOM 772 O O . GLN A 1 101 ? -1.582 -2.645 -7.586 1 71.69 101 GLN A O 1
ATOM 777 N N . ASP A 1 102 ? -0.431 -4.176 -8.625 1 67.94 102 ASP A N 1
ATOM 778 C CA . ASP A 1 102 ? -0.496 -3.488 -9.906 1 67.94 102 ASP A CA 1
ATOM 779 C C . ASP A 1 102 ? -1.857 -3.688 -10.57 1 67.94 102 ASP A C 1
ATOM 781 O O . ASP A 1 102 ? -2.199 -2.986 -11.523 1 67.94 102 ASP A O 1
ATOM 785 N N . ASN A 1 103 ? -2.594 -4.629 -10.031 1 72.62 103 ASN A N 1
ATOM 786 C CA . ASN A 1 103 ? -3.916 -4.836 -10.609 1 72.62 103 ASN A CA 1
ATOM 787 C C . ASN A 1 103 ? -4.84 -3.65 -10.344 1 72.62 103 ASN A C 1
ATOM 789 O O . ASN A 1 103 ? -4.855 -3.113 -9.234 1 72.62 103 ASN A O 1
ATOM 793 N N . THR A 1 104 ? -5.488 -3.211 -11.453 1 76.62 104 THR A N 1
ATOM 794 C CA . THR A 1 104 ? -6.34 -2.031 -11.344 1 76.62 104 THR A CA 1
ATOM 795 C C . THR A 1 104 ? -7.773 -2.361 -11.758 1 76.62 104 THR A C 1
ATOM 797 O O . THR A 1 104 ? -8.031 -3.418 -12.336 1 76.62 104 THR A O 1
ATOM 800 N N . ILE A 1 105 ? -8.547 -1.543 -11.336 1 82.88 105 ILE A N 1
ATOM 801 C CA . ILE A 1 105 ? -9.93 -1.6 -11.812 1 82.88 105 ILE A CA 1
ATOM 802 C C . ILE A 1 105 ? -9.984 -1.129 -13.266 1 82.88 105 ILE A C 1
ATOM 804 O O . ILE A 1 105 ? -9.367 -0.124 -13.625 1 82.88 105 ILE A O 1
ATOM 808 N N . TYR A 1 106 ? -10.688 -1.879 -14.07 1 83.31 106 TYR A N 1
ATOM 809 C CA . TYR A 1 106 ? -10.828 -1.498 -15.469 1 83.31 106 TYR A CA 1
ATOM 810 C C . TYR A 1 106 ? -11.883 -0.407 -15.633 1 83.31 106 TYR A C 1
ATOM 812 O O . TYR A 1 106 ? -13.062 -0.621 -15.328 1 83.31 106 TYR A O 1
ATOM 820 N N . PRO A 1 107 ? -11.414 0.692 -16.125 1 79.69 107 PRO A N 1
ATOM 821 C CA . PRO A 1 107 ? -12.367 1.79 -16.297 1 79.69 107 PRO A CA 1
ATOM 822 C C . PRO A 1 107 ? -13.445 1.481 -17.344 1 79.69 107 PRO A C 1
ATOM 824 O O . PRO A 1 107 ? -13.172 0.784 -18.328 1 79.69 107 PRO A O 1
ATOM 827 N N . GLY A 1 108 ? -14.602 2.041 -17.125 1 80.12 108 GLY A N 1
ATOM 828 C CA . GLY A 1 108 ? -15.695 1.849 -18.062 1 80.12 108 GLY A CA 1
ATOM 829 C C . GLY A 1 108 ? -16.516 0.602 -17.781 1 80.12 108 GLY A C 1
ATOM 830 O O . GLY A 1 108 ? -17.625 0.465 -18.281 1 80.12 108 GLY A O 1
ATOM 831 N N . PHE A 1 109 ? -15.961 -0.292 -17 1 87.12 109 PHE A N 1
ATOM 832 C CA . PHE A 1 109 ? -16.672 -1.504 -16.625 1 87.12 109 PHE A CA 1
ATOM 833 C C . PHE A 1 109 ? -17.328 -1.338 -15.266 1 87.12 109 PHE A C 1
ATOM 835 O O . PHE A 1 109 ? -16.844 -0.592 -14.414 1 87.12 109 PHE A O 1
ATOM 842 N N . SER A 1 110 ? -18.391 -1.957 -15.18 1 89.75 110 SER A N 1
ATOM 843 C CA . SER A 1 110 ? -19.016 -1.984 -13.859 1 89.75 110 SER A CA 1
ATOM 844 C C . SER A 1 110 ? -18.188 -2.791 -12.867 1 89.75 110 SER A C 1
ATOM 846 O O . SER A 1 110 ? -17.266 -3.516 -13.266 1 89.75 110 SER A O 1
ATOM 848 N N . LEU A 1 111 ? -18.484 -2.631 -11.594 1 91.19 111 LEU A N 1
ATOM 849 C CA . LEU A 1 111 ? -17.797 -3.408 -10.57 1 91.19 111 LEU A CA 1
ATOM 850 C C . LEU A 1 111 ? -17.984 -4.902 -10.797 1 91.19 111 LEU A C 1
ATOM 852 O O . LEU A 1 111 ? -17.047 -5.684 -10.672 1 91.19 111 LEU A O 1
ATOM 856 N N . GLY A 1 112 ? -19.219 -5.25 -11.133 1 93.31 112 GLY A N 1
ATOM 857 C CA . GLY A 1 112 ? -19.484 -6.645 -11.445 1 93.31 112 GLY A CA 1
ATOM 858 C C . GLY A 1 112 ? -18.703 -7.156 -12.641 1 93.31 112 GLY A C 1
ATOM 859 O O . GLY A 1 112 ? -18.172 -8.273 -12.609 1 93.31 112 GLY A O 1
ATOM 860 N N . GLU A 1 113 ? -18.656 -6.375 -13.656 1 92.25 113 GLU A N 1
ATOM 861 C CA . GLU A 1 113 ? -17.875 -6.746 -14.836 1 92.25 113 GLU A CA 1
ATOM 862 C C . GLU A 1 113 ? -16.391 -6.875 -14.516 1 92.25 113 GLU A C 1
ATOM 864 O O . GLU A 1 113 ? -15.727 -7.781 -15.016 1 92.25 113 GLU A O 1
ATOM 869 N N . ASN A 1 114 ? -15.945 -5.988 -13.75 1 93.19 114 ASN A N 1
ATOM 870 C CA . ASN A 1 114 ? -14.555 -6.062 -13.312 1 93.19 114 ASN A CA 1
ATOM 871 C C . ASN A 1 114 ? -14.258 -7.395 -12.625 1 93.19 114 ASN A C 1
ATOM 873 O O . ASN A 1 114 ? -13.219 -8.008 -12.883 1 93.19 114 ASN A O 1
ATOM 877 N N . ILE A 1 115 ? -15.164 -7.801 -11.805 1 95.12 115 ILE A N 1
ATOM 878 C CA . ILE A 1 115 ? -15.008 -9.078 -11.109 1 95.12 115 ILE A CA 1
ATOM 879 C C . ILE A 1 115 ? -15.133 -10.227 -12.109 1 95.12 115 ILE A C 1
ATOM 881 O O . ILE A 1 115 ? -14.297 -11.125 -12.141 1 95.12 115 ILE A O 1
ATOM 885 N N . GLY A 1 116 ? -16.109 -10.109 -12.922 1 94.88 116 GLY A N 1
ATOM 886 C CA . GLY A 1 116 ? -16.438 -11.172 -13.859 1 94.88 116 GLY A CA 1
ATOM 887 C C . GLY A 1 116 ? -15.352 -11.43 -14.883 1 94.88 116 GLY A C 1
ATOM 888 O O . GLY A 1 116 ? -15.25 -12.531 -15.438 1 94.88 116 GLY A O 1
ATOM 889 N N . LEU A 1 117 ? -14.516 -10.477 -15.094 1 92.94 117 LEU A N 1
ATOM 890 C CA . LEU A 1 117 ? -13.43 -10.586 -16.062 1 92.94 117 LEU A CA 1
ATOM 891 C C . LEU A 1 117 ? -12.461 -11.703 -15.672 1 92.94 117 LEU A C 1
ATOM 893 O O . LEU A 1 117 ? -11.664 -12.156 -16.5 1 92.94 117 LEU A O 1
ATOM 897 N N . GLY A 1 118 ? -12.547 -12.109 -14.469 1 92.88 118 GLY A N 1
ATOM 898 C CA . GLY A 1 118 ? -11.703 -13.203 -14.023 1 92.88 118 GLY A CA 1
ATOM 899 C C . GLY A 1 118 ? -12 -14.508 -14.734 1 92.88 118 GLY A C 1
ATOM 900 O O . GLY A 1 118 ? -11.109 -15.344 -14.914 1 92.88 118 GLY A O 1
ATOM 901 N N . PHE A 1 119 ? -13.242 -14.664 -15.062 1 95.25 119 PHE A N 1
ATOM 902 C CA . PHE A 1 119 ? -13.695 -15.836 -15.805 1 95.25 119 PHE A CA 1
ATOM 903 C C . PHE A 1 119 ? -14.953 -15.523 -16.594 1 95.25 119 PHE A C 1
ATOM 905 O O . PHE A 1 119 ? -16.062 -15.719 -16.109 1 95.25 119 PHE A O 1
ATOM 912 N N . SER A 1 120 ? -14.781 -15.195 -17.797 1 92.12 120 SER A N 1
ATOM 913 C CA . SER A 1 120 ? -15.789 -14.578 -18.656 1 92.12 120 SER A CA 1
ATOM 914 C C . SER A 1 120 ? -16.969 -15.508 -18.875 1 92.12 120 SER A C 1
ATOM 916 O O . SER A 1 120 ? -18.125 -15.055 -18.953 1 92.12 120 SER A O 1
ATOM 918 N N . PRO A 1 121 ? -16.766 -16.766 -18.953 1 93.06 121 PRO A N 1
ATOM 919 C CA . PRO A 1 121 ? -17.906 -17.656 -19.188 1 93.06 121 PRO A CA 1
ATOM 920 C C . PRO A 1 121 ? -18.984 -17.531 -18.109 1 93.06 121 PRO A C 1
ATOM 922 O O . PRO A 1 121 ? -20.156 -17.828 -18.344 1 93.06 121 PRO A O 1
ATOM 925 N N . LEU A 1 122 ? -18.594 -17.031 -16.922 1 92.94 122 LEU A N 1
ATOM 926 C CA . LEU A 1 122 ? -19.547 -16.938 -15.82 1 92.94 122 LEU A CA 1
ATOM 927 C C . LEU A 1 122 ? -19.781 -15.484 -15.438 1 92.94 122 LEU A C 1
ATOM 929 O O . LEU A 1 122 ? -20.234 -15.203 -14.32 1 92.94 122 LEU A O 1
ATOM 933 N N . ILE A 1 123 ? -19.531 -14.633 -16.297 1 91.44 123 ILE A N 1
ATOM 934 C CA . ILE A 1 123 ? -19.609 -13.203 -16 1 91.44 123 ILE A CA 1
ATOM 935 C C . ILE A 1 123 ? -21.062 -12.82 -15.688 1 91.44 123 ILE A C 1
ATOM 937 O O . ILE A 1 123 ? -21.297 -11.898 -14.906 1 91.44 123 ILE A O 1
ATOM 941 N N . SER A 1 124 ? -22.016 -13.555 -16.234 1 89.81 124 SER A N 1
ATOM 942 C CA . SER A 1 124 ? -23.438 -13.242 -16.047 1 89.81 124 SER A CA 1
ATOM 943 C C . SER A 1 124 ? -24.047 -14.086 -14.953 1 89.81 124 SER A C 1
ATOM 945 O O . SER A 1 124 ? -25.25 -14 -14.688 1 89.81 124 SER A O 1
ATOM 947 N N . ASP A 1 125 ? -23.25 -14.906 -14.359 1 94.38 125 ASP A N 1
ATOM 948 C CA . ASP A 1 125 ? -23.734 -15.734 -13.258 1 94.38 125 ASP A CA 1
ATOM 949 C C . ASP A 1 125 ? -23.641 -14.992 -11.93 1 94.38 125 ASP A C 1
ATOM 951 O O . ASP A 1 125 ? -22.578 -14.992 -11.289 1 94.38 125 ASP A O 1
ATOM 955 N N . ASP A 1 126 ? -24.703 -14.586 -11.469 1 93.44 126 ASP A N 1
ATOM 956 C CA . ASP A 1 126 ? -24.75 -13.719 -10.289 1 93.44 126 ASP A CA 1
ATOM 957 C C . ASP A 1 126 ? -24.281 -14.461 -9.039 1 93.44 126 ASP A C 1
ATOM 959 O O . ASP A 1 126 ? -23.609 -13.875 -8.188 1 93.44 126 ASP A O 1
ATOM 963 N N . LYS A 1 127 ? -24.672 -15.625 -8.969 1 95.81 127 LYS A N 1
ATOM 964 C CA . LYS A 1 127 ? -24.281 -16.406 -7.793 1 95.81 127 LYS A CA 1
ATOM 965 C C . LYS A 1 127 ? -22.766 -16.531 -7.68 1 95.81 127 LYS A C 1
ATOM 967 O O . LYS A 1 127 ? -22.203 -16.297 -6.609 1 95.81 127 LYS A O 1
ATOM 972 N N . THR A 1 128 ? -22.141 -16.906 -8.773 1 96.38 128 THR A N 1
ATOM 973 C CA . THR A 1 128 ? -20.688 -17.062 -8.789 1 96.38 128 THR A CA 1
ATOM 974 C C . THR A 1 128 ? -20 -15.727 -8.523 1 96.38 128 THR A C 1
ATOM 976 O O . THR A 1 128 ? -19 -15.672 -7.797 1 96.38 128 THR A O 1
ATOM 979 N N . LEU A 1 129 ? -20.578 -14.719 -9.055 1 95.88 129 LEU A N 1
ATOM 980 C CA . LEU A 1 129 ? -20.031 -13.375 -8.867 1 95.88 129 LEU A CA 1
ATOM 981 C C . LEU A 1 129 ? -20.109 -12.961 -7.402 1 95.88 129 LEU A C 1
ATOM 983 O O . LEU A 1 129 ? -19.141 -12.445 -6.84 1 95.88 129 LEU A O 1
ATOM 987 N N . GLN A 1 130 ? -21.188 -13.234 -6.797 1 96 130 GLN A N 1
ATOM 988 C CA . GLN A 1 130 ? -21.391 -12.875 -5.398 1 96 130 GLN A CA 1
ATOM 989 C C . GLN A 1 130 ? -20.469 -13.68 -4.488 1 96 130 GLN A C 1
ATOM 991 O O . GLN A 1 130 ? -19.953 -13.156 -3.504 1 96 130 GLN A O 1
ATOM 996 N N . ASP A 1 131 ? -20.312 -14.875 -4.844 1 97.31 131 ASP A N 1
ATOM 997 C CA . ASP A 1 131 ? -19.422 -15.727 -4.055 1 97.31 131 ASP A CA 1
ATOM 998 C C . ASP A 1 131 ? -17.984 -15.234 -4.129 1 97.31 131 ASP A C 1
ATOM 1000 O O . ASP A 1 131 ? -17.297 -15.172 -3.109 1 97.31 131 ASP A O 1
ATOM 1004 N N . ALA A 1 132 ? -17.562 -14.906 -5.332 1 97.38 132 ALA A N 1
ATOM 1005 C CA . ALA A 1 132 ? -16.219 -14.359 -5.516 1 97.38 132 ALA A CA 1
ATOM 1006 C C . ALA A 1 132 ? -16.047 -13.062 -4.727 1 97.38 132 ALA A C 1
ATOM 1008 O O . ALA A 1 132 ? -15.023 -12.867 -4.055 1 97.38 132 ALA A O 1
ATOM 1009 N N . ALA A 1 133 ? -17.047 -12.227 -4.754 1 97.12 133 ALA A N 1
ATOM 1010 C CA . ALA A 1 133 ? -17.031 -10.969 -4.012 1 97.12 133 ALA A CA 1
ATOM 1011 C C . ALA A 1 133 ? -16.969 -11.227 -2.508 1 97.12 133 ALA A C 1
ATOM 1013 O O . ALA A 1 133 ? -16.203 -10.57 -1.791 1 97.12 133 ALA A O 1
ATOM 1014 N N . LYS A 1 134 ? -17.703 -12.133 -2.1 1 97.44 134 LYS A N 1
ATOM 1015 C CA . LYS A 1 134 ? -17.75 -12.484 -0.682 1 97.44 134 LYS A CA 1
ATOM 1016 C C . LYS A 1 134 ? -16.391 -12.984 -0.202 1 97.44 134 LYS A C 1
ATOM 1018 O O . LYS A 1 134 ? -15.883 -12.547 0.836 1 97.44 134 LYS A O 1
ATOM 1023 N N . LYS A 1 135 ? -15.773 -13.859 -0.921 1 97.19 135 LYS A N 1
ATOM 1024 C CA . LYS A 1 135 ? -14.484 -14.438 -0.556 1 97.19 135 LYS A CA 1
ATOM 1025 C C . LYS A 1 135 ? -13.391 -13.375 -0.512 1 97.19 135 LYS A C 1
ATOM 1027 O O . LYS A 1 135 ? -12.438 -13.484 0.262 1 97.19 135 LYS A O 1
ATOM 1032 N N . ALA A 1 136 ? -13.57 -12.328 -1.317 1 95.94 136 ALA A N 1
ATOM 1033 C CA . ALA A 1 136 ? -12.57 -11.266 -1.392 1 95.94 136 ALA A CA 1
ATOM 1034 C C . ALA A 1 136 ? -12.883 -10.156 -0.39 1 95.94 136 ALA A C 1
ATOM 1036 O O . ALA A 1 136 ? -12.117 -9.195 -0.264 1 95.94 136 ALA A O 1
ATOM 1037 N N . GLY A 1 137 ? -13.984 -10.234 0.285 1 93.88 137 GLY A N 1
ATOM 1038 C CA . GLY A 1 137 ? -14.422 -9.172 1.182 1 93.88 137 GLY A CA 1
ATOM 1039 C C . GLY A 1 137 ? -14.992 -7.973 0.452 1 93.88 137 GLY A C 1
ATOM 1040 O O . GLY A 1 137 ? -14.977 -6.855 0.973 1 93.88 137 GLY A O 1
ATOM 1041 N N . ALA A 1 138 ? -15.469 -8.148 -0.73 1 93.69 138 ALA A N 1
ATOM 1042 C CA . ALA A 1 138 ? -15.953 -7.047 -1.553 1 93.69 138 ALA A CA 1
ATOM 1043 C C . ALA A 1 138 ? -17.484 -6.98 -1.537 1 93.69 138 ALA A C 1
ATOM 1045 O O . ALA A 1 138 ? -18.078 -6.07 -2.115 1 93.69 138 ALA A O 1
ATOM 1046 N N . LYS A 1 139 ? -18.094 -7.918 -0.88 1 94.56 139 LYS A N 1
ATOM 1047 C CA . LYS A 1 139 ? -19.547 -7.965 -0.862 1 94.56 139 LYS A CA 1
ATOM 1048 C C . LYS A 1 139 ? -20.125 -6.668 -0.312 1 94.56 139 LYS A C 1
ATOM 1050 O O . LYS A 1 139 ? -21.047 -6.09 -0.908 1 94.56 139 LYS A O 1
ATOM 1055 N N . GLU A 1 140 ? -19.594 -6.25 0.774 1 87.75 140 GLU A N 1
ATOM 1056 C CA . GLU A 1 140 ? -20.094 -5.039 1.416 1 87.75 140 GLU A CA 1
ATOM 1057 C C . GLU A 1 140 ? -19.859 -3.812 0.539 1 87.75 140 GLU A C 1
ATOM 1059 O O . GLU A 1 140 ? -20.641 -2.859 0.573 1 87.75 140 GLU A O 1
ATOM 1064 N N . VAL A 1 141 ? -18.797 -3.809 -0.186 1 85.75 141 VAL A N 1
ATOM 1065 C CA . VAL A 1 141 ? -18.5 -2.705 -1.094 1 85.75 141 VAL A CA 1
ATOM 1066 C C . VAL A 1 141 ? -19.594 -2.594 -2.146 1 85.75 141 VAL A C 1
ATOM 1068 O O . VAL A 1 141 ? -20.109 -1.502 -2.404 1 85.75 141 VAL A O 1
ATOM 1071 N N . LEU A 1 142 ? -19.969 -3.723 -2.676 1 89.75 142 LEU A N 1
ATOM 1072 C CA . LEU A 1 142 ? -21 -3.756 -3.695 1 89.75 142 LEU A CA 1
ATOM 1073 C C . LEU A 1 142 ? -22.359 -3.344 -3.111 1 89.75 142 LEU A C 1
ATOM 1075 O O . LEU A 1 142 ? -23.094 -2.582 -3.732 1 89.75 142 LEU A O 1
ATOM 1079 N N . GLU A 1 143 ? -22.594 -3.752 -1.958 1 88.5 143 GLU A N 1
ATOM 1080 C CA . GLU A 1 143 ? -23.875 -3.518 -1.318 1 88.5 143 GLU A CA 1
ATOM 1081 C C . GLU A 1 143 ? -24.062 -2.047 -0.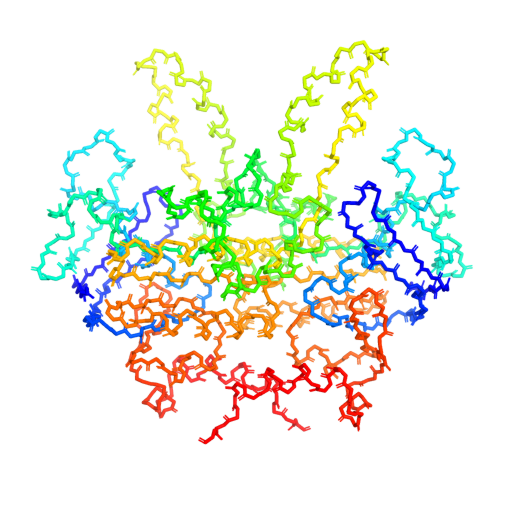951 1 88.5 143 GLU A C 1
ATOM 1083 O O . GLU A 1 143 ? -25.188 -1.543 -0.902 1 88.5 143 GLU A O 1
ATOM 1088 N N . ARG A 1 144 ? -23 -1.436 -0.692 1 83.31 144 ARG A N 1
ATOM 1089 C CA . ARG A 1 144 ? -23.047 -0.033 -0.293 1 83.31 144 ARG A CA 1
ATOM 1090 C C . ARG A 1 144 ? -23.297 0.87 -1.498 1 83.31 144 ARG A C 1
ATOM 1092 O O . ARG A 1 144 ? -23.688 2.031 -1.342 1 83.31 144 ARG A O 1
ATOM 1099 N N . MET A 1 145 ? -23.109 0.34 -2.639 1 84.06 145 MET A N 1
ATOM 1100 C CA . MET A 1 145 ? -23.328 1.119 -3.854 1 84.06 145 MET A CA 1
ATOM 1101 C C . MET A 1 145 ? -24.812 1.106 -4.238 1 84.06 145 MET A C 1
ATOM 1103 O O . MET A 1 145 ? -25.469 0.068 -4.16 1 84.06 145 MET A O 1
ATOM 1107 N N . LYS A 1 146 ? -25.328 2.229 -4.641 1 83.12 146 LYS A N 1
ATOM 1108 C CA . LYS A 1 146 ? -26.719 2.326 -5.047 1 83.12 146 LYS A CA 1
ATOM 1109 C C . LYS A 1 146 ? -27.047 1.353 -6.18 1 83.12 146 LYS A C 1
ATOM 1111 O O . LYS A 1 146 ? -28.094 0.709 -6.176 1 83.12 146 LYS A O 1
ATOM 1116 N N . GLU A 1 147 ? -26.156 1.15 -7.141 1 87.38 147 GLU A N 1
ATOM 1117 C CA . GLU A 1 147 ? -26.359 0.283 -8.297 1 87.38 147 GLU A CA 1
ATOM 1118 C C . GLU A 1 147 ? -25.688 -1.073 -8.102 1 87.38 147 GLU A C 1
ATOM 1120 O O . GLU A 1 147 ? -25.578 -1.855 -9.047 1 87.38 147 GLU A O 1
ATOM 1125 N N . GLY A 1 148 ? -25.25 -1.259 -6.934 1 88.06 148 GLY A N 1
ATOM 1126 C CA . GLY A 1 148 ? -24.625 -2.539 -6.637 1 88.06 148 GLY A CA 1
ATOM 1127 C C . GLY A 1 148 ? -23.516 -2.904 -7.605 1 88.06 148 GLY A C 1
ATOM 1128 O O . GLY A 1 148 ? -22.625 -2.096 -7.867 1 88.06 148 GLY A O 1
ATOM 1129 N N . ALA A 1 149 ? -23.688 -4.145 -8.148 1 90.06 149 ALA A N 1
ATOM 1130 C CA . ALA A 1 149 ? -22.688 -4.676 -9.062 1 90.06 149 ALA A CA 1
ATOM 1131 C C . ALA A 1 149 ? -22.688 -3.904 -10.375 1 90.06 149 ALA A C 1
ATOM 1133 O O . ALA A 1 149 ? -21.703 -3.938 -11.125 1 90.06 149 ALA A O 1
ATOM 1134 N N . ASN A 1 150 ? -23.656 -3.174 -10.68 1 89.38 150 ASN A N 1
ATOM 1135 C CA . ASN A 1 150 ? -23.766 -2.449 -11.938 1 89.38 150 ASN A CA 1
ATOM 1136 C C . ASN A 1 150 ? -23.109 -1.079 -11.867 1 89.38 150 ASN A C 1
ATOM 1138 O O . ASN A 1 150 ? -23.062 -0.347 -12.859 1 89.38 150 ASN A O 1
ATOM 1142 N N . THR A 1 151 ? -22.5 -0.809 -10.727 1 86.38 151 THR A N 1
ATOM 1143 C CA . THR A 1 151 ? -21.875 0.49 -10.523 1 86.38 151 THR A CA 1
ATOM 1144 C C . THR A 1 151 ? -20.641 0.636 -11.414 1 86.38 151 THR A C 1
ATOM 1146 O O . THR A 1 151 ? -19.781 -0.254 -11.453 1 86.38 151 THR A O 1
ATOM 1149 N N . VAL A 1 152 ? -20.516 1.732 -12.117 1 82.06 152 VAL A N 1
ATOM 1150 C CA . VAL A 1 152 ? -19.344 2.076 -12.914 1 82.06 152 VAL A CA 1
ATOM 1151 C C . VAL A 1 152 ? -18.594 3.24 -12.266 1 82.06 152 VAL A C 1
ATOM 1153 O O . VAL A 1 152 ? -19.172 4.305 -12.039 1 82.06 152 VAL A O 1
ATOM 1156 N N . LEU A 1 153 ? -17.406 3.018 -11.758 1 71.56 153 LEU A N 1
ATOM 1157 C CA . LEU A 1 153 ? -16.672 4.043 -11.031 1 71.56 153 LEU A CA 1
ATOM 1158 C C . LEU A 1 153 ? -16.312 5.207 -11.953 1 71.56 153 LEU A C 1
ATOM 1160 O O . LEU A 1 153 ? -16.469 6.371 -11.578 1 71.56 153 LEU A O 1
ATOM 1164 N N . ASP A 1 154 ? -15.062 5.23 -12.836 1 60.38 154 ASP A N 1
ATOM 1165 C CA . ASP A 1 154 ? -14.617 6.328 -13.695 1 60.38 154 ASP A CA 1
ATOM 1166 C C . ASP A 1 154 ? -15.406 6.352 -15 1 60.38 154 ASP A C 1
ATOM 1168 O O . ASP A 1 154 ? -15.18 5.523 -15.883 1 60.38 154 ASP A O 1
ATOM 1172 N N . PRO A 1 155 ? -16.562 6.84 -14.859 1 43.59 155 PRO A N 1
ATOM 1173 C CA . PRO A 1 155 ? -17.016 6.934 -16.25 1 43.59 155 PRO A CA 1
ATOM 1174 C C . PRO A 1 155 ? -16 7.613 -17.156 1 43.59 155 PRO A C 1
ATOM 1176 O O . PRO A 1 155 ? -15.195 8.43 -16.703 1 43.59 155 PRO A O 1
ATOM 1179 N N . LEU A 1 156 ? -15.383 6.918 -18.062 1 41.44 156 LEU A N 1
ATOM 1180 C CA . LEU A 1 156 ? -14.57 7.48 -19.125 1 41.44 156 LEU A CA 1
ATOM 1181 C C . LEU A 1 156 ? -14.797 8.984 -19.25 1 41.44 156 LEU A C 1
ATOM 1183 O O . LEU A 1 156 ? -14.266 9.633 -20.156 1 41.44 156 LEU A O 1
ATOM 1187 N N . SER A 1 157 ? -15.484 9.523 -18.453 1 37.69 157 SER A N 1
ATOM 1188 C CA . SER A 1 157 ? -15.938 10.867 -18.812 1 37.69 157 SER A CA 1
ATOM 1189 C C . SER A 1 157 ? -14.82 11.891 -18.609 1 37.69 157 SER A C 1
ATOM 1191 O O . SER A 1 157 ? -14.961 13.047 -19.016 1 37.69 157 SER A O 1
ATOM 1193 N N . LYS A 1 158 ? -13.797 11.672 -17.688 1 39.12 158 LYS A N 1
ATOM 1194 C CA . LYS A 1 158 ? -12.797 12.734 -17.719 1 39.12 158 LYS A CA 1
ATOM 1195 C C . LYS A 1 158 ? -12.156 12.844 -19.094 1 39.12 158 LYS A C 1
ATOM 1197 O O . LYS A 1 158 ? -11.695 13.922 -19.484 1 39.12 158 LYS A O 1
ATOM 1202 N N . PHE A 1 159 ? -11.812 11.781 -19.719 1 34.31 159 PHE A N 1
ATOM 1203 C CA . PHE A 1 159 ? -11.289 11.906 -21.062 1 34.31 159 PHE A CA 1
ATOM 1204 C C . PHE A 1 159 ? -12.219 12.742 -21.938 1 34.31 159 PHE A C 1
ATOM 1206 O O . PHE A 1 159 ? -11.766 13.523 -22.766 1 34.31 159 PHE A O 1
ATOM 1213 N N . TYR A 1 160 ? -13.445 12.602 -21.766 1 34.47 160 TYR A N 1
ATOM 1214 C CA . TYR A 1 160 ? -14.367 13.359 -22.609 1 34.47 160 TYR A CA 1
ATOM 1215 C C . TYR A 1 160 ? -14.461 14.805 -22.141 1 34.47 160 TYR A C 1
ATOM 1217 O O . TYR A 1 160 ? -14.82 15.695 -22.906 1 34.47 160 TYR A O 1
ATOM 1225 N N . GLU A 1 161 ? -14.211 14.984 -20.859 1 37.62 161 GLU A N 1
ATOM 1226 C CA . GLU A 1 161 ? -14.281 16.391 -20.453 1 37.62 161 GLU A CA 1
ATOM 1227 C C . GLU A 1 161 ? -13.133 17.188 -21.062 1 37.62 161 GLU A C 1
ATOM 1229 O O . GLU A 1 161 ? -13.297 18.359 -21.375 1 37.62 161 GLU A O 1
ATOM 1234 N N . PHE A 1 162 ? -12.016 16.594 -21.156 1 34.28 162 PHE A N 1
ATOM 1235 C CA . PHE A 1 162 ? -10.945 17.344 -21.797 1 34.28 162 PHE A CA 1
ATOM 1236 C C . PHE A 1 162 ? -11.367 17.812 -23.188 1 34.28 162 PHE A C 1
ATOM 1238 O O . PHE A 1 162 ? -11.047 18.938 -23.594 1 34.28 162 PHE A O 1
ATOM 1245 N N . ASN A 1 163 ? -11.961 16.938 -23.875 1 34 163 ASN A N 1
ATOM 1246 C CA . ASN A 1 163 ? -12.32 17.391 -25.219 1 34 163 ASN A CA 1
ATOM 1247 C C . ASN A 1 163 ? -13.453 18.406 -25.172 1 34 163 ASN A C 1
ATOM 1249 O O . ASN A 1 163 ? -13.633 19.188 -26.109 1 34 163 ASN A O 1
ATOM 1253 N N . ILE A 1 164 ? -14.344 18.234 -24.203 1 33.25 164 ILE A N 1
ATOM 1254 C CA . ILE A 1 164 ? -15.492 19.125 -24.312 1 33.25 164 ILE A CA 1
ATOM 1255 C C . ILE A 1 164 ? -15.156 20.484 -23.688 1 33.25 164 ILE A C 1
ATOM 1257 O O . ILE A 1 164 ? -15.906 21.438 -23.828 1 33.25 164 ILE A O 1
ATOM 1261 N N . LYS A 1 165 ? -14.219 20.578 -22.672 1 39 165 LYS A N 1
ATOM 1262 C CA . LYS A 1 165 ? -13.977 21.922 -22.172 1 39 165 LYS A CA 1
ATOM 1263 C C . LYS A 1 165 ? -13.578 22.859 -23.312 1 39 165 LYS A C 1
ATOM 1265 O O . LYS A 1 165 ? -13.438 24.078 -23.094 1 39 165 LYS A O 1
ATOM 1270 N N . GLN A 1 166 ? -12.93 22.359 -24.25 1 35.47 166 GLN A N 1
ATOM 1271 C CA . GLN A 1 166 ? -12.672 23.375 -25.266 1 35.47 166 GLN A CA 1
ATOM 1272 C C . GLN A 1 166 ? -13.977 23.906 -25.844 1 35.47 166 GLN A C 1
ATOM 1274 O O . GLN A 1 166 ? -13.977 24.906 -26.578 1 35.47 166 GLN A O 1
ATOM 1279 N N . GLN A 1 167 ? -15.031 23.016 -26.125 1 33.91 167 GLN A N 1
ATOM 1280 C CA . GLN A 1 167 ? -16.094 23.734 -26.828 1 33.91 167 GLN A CA 1
ATOM 1281 C C . GLN A 1 167 ? -16.922 24.578 -25.859 1 33.91 167 GLN A C 1
ATOM 1283 O O . GLN A 1 167 ? -16.844 24.391 -24.641 1 33.91 167 GLN A O 1
ATOM 1288 N N . ASP A 1 168 ? -18.172 25.25 -26.375 1 35.59 168 ASP A N 1
ATOM 1289 C CA . ASP A 1 168 ? -19.078 26.344 -26.016 1 35.59 168 ASP A CA 1
ATOM 1290 C C . ASP A 1 168 ? -19.656 26.125 -24.625 1 35.59 168 ASP A C 1
ATOM 1292 O O . ASP A 1 168 ? -19.969 24.984 -24.234 1 35.59 168 ASP A O 1
ATOM 1296 N N . ASN A 1 169 ? -19.531 27 -23.578 1 41.25 169 ASN A N 1
ATOM 1297 C CA . ASN A 1 169 ? -20.078 27.297 -22.266 1 41.25 169 ASN A CA 1
ATOM 1298 C C . ASN A 1 169 ? -21.469 26.703 -22.078 1 41.25 169 ASN A C 1
ATOM 1300 O O . ASN A 1 169 ? -22.016 26.703 -20.984 1 41.25 169 ASN A O 1
ATOM 1304 N N . LEU A 1 170 ? -22.406 26.75 -23.156 1 37.38 170 LEU A N 1
ATOM 1305 C CA . LEU A 1 170 ? -23.844 26.578 -23.203 1 37.38 170 LEU A CA 1
ATOM 1306 C C . LEU A 1 170 ? -24.219 25.109 -23.359 1 37.38 170 LEU A C 1
ATOM 1308 O O . LEU A 1 170 ? -25.391 24.781 -23.609 1 37.38 170 LEU A O 1
ATOM 1312 N N . HIS A 1 171 ? -23.266 24.281 -23.781 1 37.84 171 HIS A N 1
ATOM 1313 C CA . HIS A 1 171 ? -23.859 23.031 -24.266 1 37.84 171 HIS A CA 1
ATOM 1314 C C . HIS A 1 171 ? -24.406 22.203 -23.109 1 37.84 171 HIS A C 1
ATOM 1316 O O . HIS A 1 171 ? -23.734 22.047 -22.094 1 37.84 171 HIS A O 1
ATOM 1322 N N . PRO A 1 172 ? -25.719 21.859 -23.141 1 39.19 172 PRO A N 1
ATOM 1323 C CA . PRO A 1 172 ? -26.484 21.047 -22.188 1 39.19 172 PRO A CA 1
ATOM 1324 C C . PRO A 1 172 ? -25.703 19.844 -21.672 1 39.19 172 PRO A C 1
ATOM 1326 O O . PRO A 1 172 ? -26 19.328 -20.594 1 39.19 172 PRO A O 1
ATOM 1329 N N . LEU A 1 173 ? -24.859 19.453 -22.531 1 39.5 173 LEU A N 1
ATOM 1330 C CA . LEU A 1 173 ? -24.109 18.266 -22.141 1 39.5 173 LEU A CA 1
ATOM 1331 C C . LEU A 1 173 ? -23.172 18.562 -20.969 1 39.5 173 LEU A C 1
ATOM 1333 O O . LEU A 1 173 ? -22.688 17.656 -20.297 1 39.5 173 LEU A O 1
ATOM 1337 N N . LYS A 1 174 ? -22.734 19.844 -20.859 1 40.62 174 LYS A N 1
ATOM 1338 C CA . LYS A 1 174 ? -21.938 20.203 -19.688 1 40.62 174 LYS A CA 1
ATOM 1339 C C . LYS A 1 174 ? -22.688 19.875 -18.406 1 40.62 174 LYS A C 1
ATOM 1341 O O . LYS A 1 174 ? -22.109 19.344 -17.453 1 40.62 174 LYS A O 1
ATOM 1346 N N . LYS A 1 175 ? -23.969 20.391 -18.406 1 39.97 175 LYS A N 1
ATOM 1347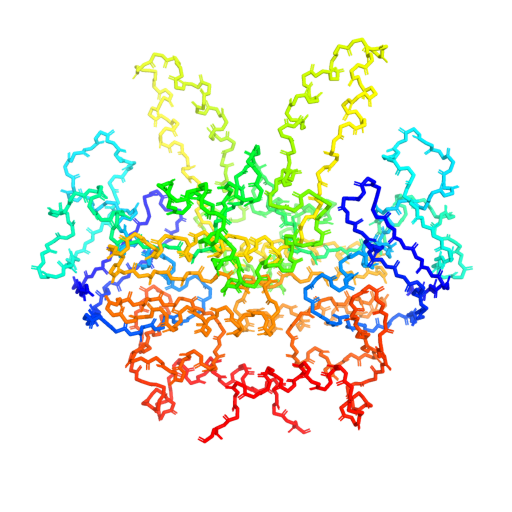 C CA . LYS A 1 175 ? -24.781 20.047 -17.25 1 39.97 175 LYS A CA 1
ATOM 1348 C C . LYS A 1 175 ? -24.859 18.531 -17.047 1 39.97 175 LYS A C 1
ATOM 1350 O O . LYS A 1 175 ? -24.766 18.047 -15.922 1 39.97 175 LYS A O 1
ATOM 1355 N N . ALA A 1 176 ? -25.25 17.859 -18.203 1 38.62 176 ALA A N 1
ATOM 1356 C CA . ALA A 1 176 ? -25.344 16.406 -18.125 1 38.62 176 ALA A CA 1
ATOM 1357 C C . ALA A 1 176 ? -24 15.797 -17.719 1 38.62 176 ALA A C 1
ATOM 1359 O O . ALA A 1 176 ? -23.969 14.852 -16.922 1 38.62 176 ALA A O 1
ATOM 1360 N N . LEU A 1 177 ? -22.938 16.203 -18.297 1 39.47 177 LEU A N 1
ATOM 1361 C CA . LEU A 1 177 ? -21.609 15.711 -17.953 1 39.47 177 LEU A CA 1
ATOM 1362 C C . LEU A 1 177 ? -21.266 16.094 -16.516 1 39.47 177 LEU A C 1
ATOM 1364 O O . LEU A 1 177 ? -20.594 15.336 -15.812 1 39.47 177 LEU A O 1
ATOM 1368 N N . GLU A 1 178 ? -21.609 17.344 -16.172 1 41.56 178 GLU A N 1
ATOM 1369 C CA . GLU A 1 178 ? -21.516 17.734 -14.766 1 41.56 178 GLU A CA 1
ATOM 1370 C C . GLU A 1 178 ? -22.359 16.812 -13.883 1 41.56 178 GLU A C 1
ATOM 1372 O O . GLU A 1 178 ? -22 16.547 -12.742 1 41.56 178 GLU A O 1
ATOM 1377 N N . GLU A 1 179 ? -23.656 16.672 -14.445 1 39.09 179 GLU A N 1
ATOM 1378 C CA . GLU A 1 179 ? -24.5 15.695 -13.766 1 39.09 179 GLU A CA 1
ATOM 1379 C C . GLU A 1 179 ? -23.922 14.281 -13.891 1 39.09 179 GLU A C 1
ATOM 1381 O O . GLU A 1 179 ? -24.375 13.367 -13.195 1 39.09 179 GLU A O 1
ATOM 1386 N N . LEU A 1 180 ? -23.375 14 -15.039 1 38.31 180 LEU A N 1
ATOM 1387 C CA . LEU A 1 180 ? -22.797 12.664 -15.164 1 38.31 180 LEU A CA 1
ATOM 1388 C C . LEU A 1 180 ? -21.953 12.32 -13.945 1 38.31 180 LEU A C 1
ATOM 1390 O O . LEU A 1 180 ? -21.25 13.172 -13.406 1 38.31 180 LEU A O 1
ATOM 1394 N N . ARG A 1 181 ? -22.172 10.93 -13.586 1 42.81 181 ARG A N 1
ATOM 1395 C CA . ARG A 1 181 ? -21.875 10.203 -12.352 1 42.81 181 ARG A CA 1
ATOM 1396 C C . ARG A 1 181 ? -20.422 10.414 -11.93 1 42.81 181 ARG A C 1
ATOM 1398 O O . ARG A 1 181 ? -19.5 10.047 -12.656 1 42.81 181 ARG A O 1
ATOM 1405 N N . ARG A 1 182 ? -20.234 11.5 -11.328 1 42.94 182 ARG A N 1
ATOM 1406 C CA . ARG A 1 182 ? -18.938 11.828 -10.727 1 42.94 182 ARG A CA 1
ATOM 1407 C C . ARG A 1 182 ? -18.266 10.57 -10.188 1 42.94 182 ARG A C 1
ATOM 1409 O O . ARG A 1 182 ? -18.938 9.633 -9.75 1 42.94 182 ARG A O 1
ATOM 1416 N N . PRO A 1 183 ? -17.047 10.352 -10.531 1 47.5 183 PRO A N 1
ATOM 1417 C CA . PRO A 1 183 ? -16.266 9.164 -10.164 1 47.5 183 PRO A CA 1
ATOM 1418 C C . PRO A 1 183 ? -16.484 8.742 -8.711 1 47.5 183 PRO A C 1
ATOM 1420 O O . PRO A 1 183 ? -16.438 9.578 -7.809 1 47.5 183 PRO A O 1
ATOM 1423 N N . ILE A 1 184 ? -17.469 7.746 -8.492 1 55.91 184 ILE A N 1
ATOM 1424 C CA . ILE A 1 184 ? -17.547 7.105 -7.184 1 55.91 184 ILE A CA 1
ATOM 1425 C C . ILE A 1 184 ? -16.141 6.828 -6.656 1 55.91 184 ILE A C 1
ATOM 1427 O O . ILE A 1 184 ? -15.336 6.18 -7.332 1 55.91 184 ILE A O 1
ATOM 1431 N N . GLU A 1 185 ? -15.766 7.578 -5.637 1 62.75 185 GLU A N 1
ATOM 1432 C CA . GLU A 1 185 ? -14.438 7.352 -5.074 1 62.75 185 GLU A CA 1
ATOM 1433 C C . GLU A 1 185 ? -14.406 6.082 -4.227 1 62.75 185 GLU A C 1
ATOM 1435 O O . GLU A 1 185 ? -15.25 5.895 -3.348 1 62.75 185 GLU A O 1
ATOM 1440 N N . VAL A 1 186 ? -13.93 5.012 -4.73 1 71.5 186 VAL A N 1
ATOM 1441 C CA . VAL A 1 186 ? -13.617 3.805 -3.969 1 71.5 186 VAL A CA 1
ATOM 1442 C C . VAL A 1 186 ? -12.234 3.938 -3.34 1 71.5 186 VAL A C 1
ATOM 1444 O O . VAL A 1 186 ? -11.32 4.504 -3.945 1 71.5 186 VAL A O 1
ATOM 1447 N N . SER A 1 187 ? -12.227 3.586 -2.045 1 75.06 187 SER A N 1
ATOM 1448 C CA . SER A 1 187 ? -10.938 3.652 -1.366 1 75.06 187 SER A CA 1
ATOM 1449 C C . SER A 1 187 ? -9.945 2.65 -1.956 1 75.06 187 SER A C 1
ATOM 1451 O O . SER A 1 187 ? -10.336 1.769 -2.725 1 75.06 187 SER A O 1
ATOM 1453 N N . GLY A 1 188 ? -8.664 2.814 -1.648 1 76.88 188 GLY A N 1
ATOM 1454 C CA . GLY A 1 188 ? -7.637 1.875 -2.068 1 76.88 188 GLY A CA 1
ATOM 1455 C C . GLY A 1 188 ? -7.91 0.452 -1.618 1 76.88 188 GLY A C 1
ATOM 1456 O O . GLY A 1 188 ? -7.781 -0.489 -2.404 1 76.88 188 GLY A O 1
ATOM 1457 N N . GLY A 1 189 ? -8.344 0.314 -0.358 1 82.06 189 GLY A N 1
ATOM 1458 C CA . GLY A 1 189 ? -8.648 -1.009 0.162 1 82.06 189 GLY A CA 1
ATOM 1459 C C . GLY A 1 189 ? -9.836 -1.659 -0.521 1 82.06 189 GLY A C 1
ATOM 1460 O O . GLY A 1 189 ? -9.836 -2.867 -0.764 1 82.06 189 GLY A O 1
ATOM 1461 N N . GLU A 1 190 ? -10.805 -0.848 -0.812 1 82.88 190 GLU A N 1
ATOM 1462 C CA . GLU A 1 190 ? -11.977 -1.368 -1.511 1 82.88 190 GLU A CA 1
ATOM 1463 C C . GLU A 1 190 ? -11.625 -1.811 -2.928 1 82.88 190 GLU A C 1
ATOM 1465 O O . GLU A 1 190 ? -12.07 -2.863 -3.387 1 82.88 190 GLU A O 1
ATOM 1470 N N . LYS A 1 191 ? -10.828 -1.063 -3.535 1 84.38 191 LYS A N 1
ATOM 1471 C CA . LYS A 1 191 ? -10.367 -1.414 -4.875 1 84.38 191 LYS A CA 1
ATOM 1472 C C . LYS A 1 191 ? -9.625 -2.748 -4.867 1 84.38 191 LYS A C 1
ATOM 1474 O O . LYS A 1 191 ? -9.836 -3.586 -5.746 1 84.38 191 LYS A O 1
ATOM 1479 N N . GLN A 1 192 ? -8.836 -2.895 -3.891 1 88 192 GLN A N 1
ATOM 1480 C CA . GLN A 1 192 ? -8.055 -4.121 -3.785 1 88 192 GLN A CA 1
ATOM 1481 C C . GLN A 1 192 ? -8.961 -5.336 -3.596 1 88 192 GLN A C 1
ATOM 1483 O O . GLN A 1 192 ? -8.688 -6.406 -4.141 1 88 192 GLN A O 1
ATOM 1488 N N . ARG A 1 193 ? -9.969 -5.148 -2.873 1 91.69 193 ARG A N 1
ATOM 1489 C CA . ARG A 1 193 ? -10.914 -6.238 -2.654 1 91.69 193 ARG A CA 1
ATOM 1490 C C . ARG A 1 193 ? -11.633 -6.609 -3.945 1 91.69 193 ARG A C 1
ATOM 1492 O O . ARG A 1 193 ? -11.852 -7.789 -4.223 1 91.69 193 ARG A O 1
ATOM 1499 N N . ILE A 1 194 ? -11.977 -5.633 -4.707 1 91.19 194 ILE A N 1
ATOM 1500 C CA . ILE A 1 194 ? -12.633 -5.867 -5.988 1 91.19 194 ILE A CA 1
ATOM 1501 C C . ILE A 1 194 ? -11.68 -6.605 -6.926 1 91.19 194 ILE A C 1
ATOM 1503 O O . ILE A 1 194 ? -12.07 -7.578 -7.578 1 91.19 194 ILE A O 1
ATOM 1507 N N . VAL A 1 195 ? -10.508 -6.184 -6.949 1 91.81 195 VAL A N 1
ATOM 1508 C CA . VAL A 1 195 ? -9.492 -6.816 -7.789 1 91.81 195 VAL A CA 1
ATOM 1509 C C . VAL A 1 195 ? -9.258 -8.25 -7.328 1 91.81 195 VAL A C 1
ATOM 1511 O O . VAL A 1 195 ? -9.141 -9.164 -8.148 1 91.81 195 VAL A O 1
ATOM 1514 N N . ALA A 1 196 ? -9.203 -8.438 -6.066 1 94.62 196 ALA A N 1
ATOM 1515 C CA . ALA A 1 196 ? -9.031 -9.781 -5.516 1 94.62 196 ALA A CA 1
ATOM 1516 C C . ALA A 1 196 ? -10.203 -10.68 -5.906 1 94.62 196 ALA A C 1
ATOM 1518 O O . ALA A 1 196 ? -10.016 -11.875 -6.172 1 94.62 196 ALA A O 1
ATOM 1519 N N . ALA A 1 197 ? -11.383 -10.094 -5.902 1 96.25 197 ALA A N 1
ATOM 1520 C CA . ALA A 1 197 ? -12.562 -10.859 -6.297 1 96.25 197 ALA A CA 1
ATOM 1521 C C . ALA A 1 197 ? -12.406 -11.43 -7.703 1 96.25 197 ALA A C 1
ATOM 1523 O O . ALA A 1 197 ? -12.875 -12.531 -7.992 1 96.25 197 ALA A O 1
ATOM 1524 N N . ARG A 1 198 ? -11.781 -10.742 -8.539 1 95.38 198 ARG A N 1
ATOM 1525 C CA . ARG A 1 198 ? -11.516 -11.195 -9.898 1 95.38 198 ARG A CA 1
ATOM 1526 C C . ARG A 1 198 ? -10.68 -12.469 -9.898 1 95.38 198 ARG A C 1
ATOM 1528 O O . ARG A 1 198 ? -10.906 -13.375 -10.703 1 95.38 198 ARG A O 1
ATOM 1535 N N . THR A 1 199 ? -9.75 -12.5 -9.039 1 94.31 199 THR A N 1
ATOM 1536 C CA . THR A 1 199 ? -8.914 -13.695 -8.906 1 94.31 199 THR A CA 1
ATOM 1537 C C . THR A 1 199 ? -9.75 -14.883 -8.438 1 94.31 199 THR A C 1
ATOM 1539 O O . THR A 1 199 ? -9.609 -15.992 -8.953 1 94.31 199 THR A O 1
ATOM 1542 N N . PHE A 1 200 ? -10.633 -14.664 -7.469 1 96.69 200 PHE A N 1
ATOM 1543 C CA . PHE A 1 200 ? -11.508 -15.734 -7.008 1 96.69 200 PHE A CA 1
ATOM 1544 C C . PHE A 1 200 ? -12.414 -16.219 -8.141 1 96.69 200 PHE A C 1
ATOM 1546 O O . PHE A 1 200 ? -12.703 -17.406 -8.234 1 96.69 200 PHE A O 1
ATOM 1553 N N . MET A 1 201 ? -12.836 -15.25 -8.93 1 96.5 201 MET A N 1
ATOM 1554 C CA . MET A 1 201 ? -13.625 -15.617 -10.102 1 96.5 201 MET A CA 1
ATOM 1555 C C . MET A 1 201 ? -12.852 -16.562 -11.008 1 96.5 201 MET A C 1
ATOM 1557 O O . MET A 1 201 ? -13.414 -17.531 -11.531 1 96.5 201 MET A O 1
ATOM 1561 N N . LYS A 1 202 ? -11.609 -16.328 -11.164 1 95.81 202 LYS A N 1
ATOM 1562 C CA . LYS A 1 202 ? -10.75 -17.109 -12.047 1 95.81 202 LYS A CA 1
ATOM 1563 C C . LYS A 1 202 ? -10.617 -18.547 -11.547 1 95.81 202 LYS A C 1
ATOM 1565 O O . LYS A 1 202 ? -10.461 -19.469 -12.344 1 95.81 202 LYS A O 1
ATOM 1570 N N . PHE A 1 203 ? -10.742 -18.781 -10.305 1 96.19 203 PHE A N 1
ATOM 1571 C CA . PHE A 1 203 ? -10.617 -20.109 -9.719 1 96.19 203 PHE A CA 1
ATOM 1572 C C . PHE A 1 203 ? -11.734 -21.016 -10.203 1 96.19 203 PHE A C 1
ATOM 1574 O O . PHE A 1 203 ? -11.594 -22.234 -10.195 1 96.19 203 PHE A O 1
ATOM 1581 N N . ASN A 1 204 ? -12.734 -20.391 -10.641 1 95.44 204 ASN A N 1
ATOM 1582 C CA . ASN A 1 204 ? -13.883 -21.188 -11.102 1 95.44 204 ASN A CA 1
ATOM 1583 C C . ASN A 1 204 ? -13.594 -21.859 -12.438 1 95.44 204 ASN A C 1
ATOM 1585 O O . ASN A 1 204 ? -14.344 -22.734 -12.859 1 95.44 204 ASN A O 1
ATOM 1589 N N . SER A 1 205 ? -12.547 -21.5 -13.086 1 94.38 205 SER A N 1
ATOM 1590 C CA . SER A 1 205 ? -12.164 -22.172 -14.32 1 94.38 205 SER A CA 1
ATOM 1591 C C . SER A 1 205 ? -11.773 -23.625 -14.07 1 94.38 205 SER A C 1
ATOM 1593 O O . SER A 1 205 ? -11.859 -24.453 -14.969 1 94.38 205 SER A O 1
ATOM 1595 N N . GLY A 1 206 ? -11.25 -23.844 -12.914 1 94 206 GLY A N 1
ATOM 1596 C CA . GLY A 1 206 ? -10.805 -25.188 -12.562 1 94 206 GLY A CA 1
ATOM 1597 C C . GLY A 1 206 ? -9.438 -25.531 -13.125 1 94 206 GLY A C 1
ATOM 1598 O O . GLY A 1 206 ? -8.922 -26.625 -12.898 1 94 206 GLY A O 1
ATOM 1599 N N . ASN A 1 207 ? -8.836 -24.594 -13.75 1 94.31 207 ASN A N 1
ATOM 1600 C CA . ASN A 1 207 ? -7.598 -24.875 -14.469 1 94.31 207 ASN A CA 1
ATOM 1601 C C . ASN A 1 207 ? -6.391 -24.25 -13.773 1 94.31 207 ASN A C 1
ATOM 1603 O O . ASN A 1 207 ? -5.25 -24.484 -14.188 1 94.31 207 ASN A O 1
ATOM 1607 N N . ILE A 1 208 ? -6.664 -23.547 -12.742 1 96.12 208 ILE A N 1
ATOM 1608 C CA . ILE A 1 208 ? -5.562 -22.828 -12.109 1 96.12 208 ILE A CA 1
ATOM 1609 C C . ILE A 1 208 ? -4.715 -23.797 -11.297 1 96.12 208 ILE A C 1
ATOM 1611 O O . ILE A 1 208 ? -5.234 -24.516 -10.43 1 96.12 208 ILE A O 1
ATOM 1615 N N . ARG A 1 209 ? -3.406 -23.781 -11.555 1 96.75 209 ARG A N 1
ATOM 1616 C CA . ARG A 1 209 ? -2.475 -24.672 -10.867 1 96.75 209 ARG A CA 1
ATOM 1617 C C . ARG A 1 209 ? -1.4 -23.875 -10.133 1 96.75 209 ARG A C 1
ATOM 1619 O O . ARG A 1 209 ? -0.682 -24.438 -9.297 1 96.75 209 ARG A O 1
ATOM 1626 N N . PHE A 1 210 ? -1.325 -22.641 -10.453 1 97 210 PHE A N 1
ATOM 1627 C CA . PHE A 1 210 ? -0.345 -21.766 -9.82 1 97 210 PHE A CA 1
ATOM 1628 C C . PHE A 1 210 ? -0.96 -20.406 -9.5 1 97 210 PHE A C 1
ATOM 1630 O O . PHE A 1 210 ? -1.594 -19.781 -10.359 1 97 210 PHE A O 1
ATOM 1637 N N . LEU A 1 211 ? -0.845 -19.969 -8.266 1 96.38 211 LEU A N 1
ATOM 1638 C CA . LEU A 1 211 ? -1.293 -18.656 -7.82 1 96.38 211 LEU A CA 1
ATOM 1639 C C . LEU A 1 211 ? -0.124 -17.844 -7.277 1 96.38 211 LEU A C 1
ATOM 1641 O O . LEU A 1 211 ? 0.568 -18.281 -6.355 1 96.38 211 LEU A O 1
ATOM 1645 N N . ALA A 1 212 ? 0.129 -16.719 -7.902 1 95.38 212 ALA A N 1
ATOM 1646 C CA . ALA A 1 212 ? 1.113 -15.766 -7.41 1 95.38 212 ALA A CA 1
ATOM 1647 C C . ALA A 1 212 ? 0.431 -14.555 -6.781 1 95.38 212 ALA A C 1
ATOM 1649 O O . ALA A 1 212 ? -0.423 -13.922 -7.406 1 95.38 212 ALA A O 1
ATOM 1650 N N . VAL A 1 213 ? 0.77 -14.312 -5.57 1 93.25 213 VAL A N 1
ATOM 1651 C CA . VAL A 1 213 ? 0.274 -13.141 -4.859 1 93.25 213 VAL A CA 1
ATOM 1652 C C . VAL A 1 213 ? 1.434 -12.195 -4.551 1 93.25 213 VAL A C 1
ATOM 1654 O O . VAL A 1 213 ? 2.344 -12.547 -3.797 1 93.25 213 VAL A O 1
ATOM 1657 N N . ASP A 1 214 ? 1.435 -11.062 -5.148 1 89.75 214 ASP A N 1
ATOM 1658 C CA . ASP A 1 214 ? 2.551 -10.133 -5.008 1 89.75 214 ASP A CA 1
ATOM 1659 C C . ASP A 1 214 ? 2.113 -8.852 -4.293 1 89.75 214 ASP A C 1
ATOM 1661 O O . ASP A 1 214 ? 1.682 -7.891 -4.938 1 89.75 214 ASP A O 1
ATOM 1665 N N . GLU A 1 215 ? 2.264 -8.797 -3.033 1 82.06 215 GLU A N 1
ATOM 1666 C CA . GLU A 1 215 ? 1.979 -7.691 -2.127 1 82.06 215 GLU A CA 1
ATOM 1667 C C . GLU A 1 215 ? 0.612 -7.078 -2.418 1 82.06 215 GLU A C 1
ATOM 1669 O O . GLU A 1 215 ? 0.491 -5.859 -2.561 1 82.06 215 GLU A O 1
ATOM 1674 N N . PRO A 1 216 ? -0.427 -7.828 -2.457 1 74.25 216 PRO A N 1
ATOM 1675 C CA . PRO A 1 216 ? -1.738 -7.355 -2.908 1 74.25 216 PRO A CA 1
ATOM 1676 C C . PRO A 1 216 ? -2.465 -6.527 -1.852 1 74.25 216 PRO A C 1
ATOM 1678 O O . PRO A 1 216 ? -3.51 -5.938 -2.137 1 74.25 216 PRO A O 1
ATOM 1681 N N . SER A 1 217 ? -1.96 -6.48 -0.66 1 68.38 217 SER A N 1
ATOM 1682 C CA . SER A 1 217 ? -2.787 -6.027 0.454 1 68.38 217 SER A CA 1
ATOM 1683 C C . SER A 1 217 ? -2.221 -4.758 1.082 1 68.38 217 SER A C 1
ATOM 1685 O O . SER A 1 217 ? -2.465 -4.477 2.258 1 68.38 217 SER A O 1
ATOM 1687 N N . SER A 1 218 ? -1.542 -4.012 0.214 1 73.56 218 SER A N 1
ATOM 1688 C CA . SER A 1 218 ? -0.858 -2.852 0.777 1 73.56 218 SER A CA 1
ATOM 1689 C C . SER A 1 218 ? -1.854 -1.821 1.297 1 73.56 218 SER A C 1
ATOM 1691 O O . SER A 1 218 ? -1.578 -1.119 2.271 1 73.56 218 SER A O 1
ATOM 1693 N N . ALA A 1 219 ? -3.051 -1.861 0.745 1 77 219 ALA A N 1
ATOM 1694 C CA . ALA A 1 219 ? -4.035 -0.854 1.128 1 77 219 ALA A CA 1
ATOM 1695 C C . ALA A 1 219 ? -5.086 -1.442 2.064 1 77 219 ALA A C 1
ATOM 1697 O O . ALA A 1 219 ? -5.98 -0.731 2.531 1 77 219 ALA A O 1
ATOM 1698 N N . LEU A 1 220 ? -4.906 -2.727 2.373 1 85.06 220 LEU A N 1
ATOM 1699 C CA . LEU A 1 220 ? -5.898 -3.375 3.227 1 85.06 220 LEU A CA 1
ATOM 1700 C C . LEU A 1 220 ? -5.52 -3.238 4.699 1 85.06 220 LEU A C 1
ATOM 1702 O O . LEU A 1 220 ? -4.34 -3.336 5.051 1 85.06 220 LEU A O 1
ATOM 1706 N N . ASP A 1 221 ? -6.543 -3.074 5.5 1 85.69 221 ASP A N 1
ATOM 1707 C CA . ASP A 1 221 ? -6.281 -3.137 6.934 1 85.69 221 ASP A CA 1
ATOM 1708 C C . ASP A 1 221 ? -6.047 -4.574 7.387 1 85.69 221 ASP A C 1
ATOM 1710 O O . ASP A 1 221 ? -6.23 -5.516 6.609 1 85.69 221 ASP A O 1
ATOM 1714 N N . ALA A 1 222 ? -5.641 -4.711 8.609 1 81.25 222 ALA A N 1
ATOM 1715 C CA . ALA A 1 222 ? -5.184 -6 9.125 1 81.25 222 ALA A CA 1
ATOM 1716 C C . ALA A 1 222 ? -6.297 -7.043 9.055 1 81.25 222 ALA A C 1
ATOM 1718 O O . ALA A 1 222 ? -6.055 -8.188 8.672 1 81.25 222 ALA A O 1
ATOM 1719 N N . GLU A 1 223 ? -7.465 -6.656 9.406 1 85.25 223 GLU A N 1
ATOM 1720 C CA . GLU A 1 223 ? -8.586 -7.594 9.406 1 85.25 223 GLU A CA 1
ATOM 1721 C C . GLU A 1 223 ? -8.93 -8.039 7.988 1 85.25 223 GLU A C 1
ATOM 1723 O O . GLU A 1 223 ? -9.117 -9.227 7.734 1 85.25 223 GLU A O 1
ATOM 1728 N N . ALA A 1 224 ? -9.016 -7.117 7.152 1 87.94 224 ALA A N 1
ATOM 1729 C CA . ALA A 1 224 ? -9.336 -7.41 5.758 1 87.94 224 ALA A CA 1
ATOM 1730 C C . ALA A 1 224 ? -8.25 -8.266 5.113 1 87.94 224 ALA A C 1
ATOM 1732 O O . ALA A 1 224 ? -8.547 -9.164 4.32 1 87.94 224 ALA A O 1
ATOM 1733 N N . GLU A 1 225 ? -7.082 -7.957 5.434 1 87.06 225 GLU A N 1
ATOM 1734 C CA . GLU A 1 225 ? -5.957 -8.727 4.898 1 87.06 225 GLU A CA 1
ATOM 1735 C C . GLU A 1 225 ? -6.023 -10.18 5.344 1 87.06 225 GLU A C 1
ATOM 1737 O O . GLU A 1 225 ? -5.867 -11.094 4.527 1 87.06 225 GLU A O 1
ATOM 1742 N N . GLU A 1 226 ? -6.176 -10.352 6.594 1 85.62 226 GLU A N 1
ATOM 1743 C CA . GLU A 1 226 ? -6.277 -11.703 7.133 1 85.62 226 GLU A CA 1
ATOM 1744 C C . GLU A 1 226 ? -7.422 -12.477 6.48 1 85.62 226 GLU A C 1
ATOM 1746 O O . GLU A 1 226 ? -7.254 -13.641 6.102 1 85.62 226 GLU A O 1
ATOM 1751 N N . PHE A 1 227 ? -8.531 -11.812 6.371 1 90.5 227 PHE A N 1
ATOM 1752 C CA . PHE A 1 227 ? -9.703 -12.422 5.75 1 90.5 227 PHE A CA 1
ATOM 1753 C C . PHE A 1 227 ? -9.398 -12.852 4.32 1 90.5 227 PHE A C 1
ATOM 1755 O O . PHE A 1 227 ? -9.695 -13.977 3.926 1 90.5 227 PHE A O 1
ATOM 1762 N N . LEU A 1 228 ? -8.781 -12.016 3.609 1 91.56 228 LEU A N 1
ATOM 1763 C CA . LEU A 1 228 ? -8.461 -12.273 2.211 1 91.56 228 LEU A CA 1
ATOM 1764 C C . LEU A 1 228 ? -7.477 -13.43 2.086 1 91.56 228 LEU A C 1
ATOM 1766 O O . LEU A 1 228 ? -7.711 -14.367 1.321 1 91.56 228 LEU A O 1
ATOM 1770 N N . PHE A 1 229 ? -6.445 -13.422 2.865 1 90.19 229 PHE A N 1
ATOM 1771 C CA . PHE A 1 229 ? -5.402 -14.438 2.75 1 90.19 229 PHE A CA 1
ATOM 1772 C C . PHE A 1 229 ? -5.91 -15.797 3.223 1 90.19 229 PHE A C 1
ATOM 1774 O O . PHE A 1 229 ? -5.586 -16.828 2.627 1 90.19 229 PHE A O 1
ATOM 1781 N N . ASP A 1 230 ? -6.734 -15.75 4.277 1 91.56 230 ASP A N 1
ATOM 1782 C CA . ASP A 1 230 ? -7.336 -17 4.73 1 91.56 230 ASP A CA 1
ATOM 1783 C C . ASP A 1 230 ? -8.188 -17.625 3.629 1 91.56 230 ASP A C 1
ATOM 1785 O O . ASP A 1 230 ? -8.117 -18.844 3.4 1 91.56 230 ASP A O 1
ATOM 1789 N N . ASN A 1 231 ? -8.93 -16.859 3.012 1 94.56 231 ASN A N 1
ATOM 1790 C CA . ASN A 1 231 ? -9.797 -17.359 1.955 1 94.56 231 ASN A CA 1
ATOM 1791 C C . ASN A 1 231 ? -8.992 -17.828 0.746 1 94.56 231 ASN A C 1
ATOM 1793 O O . ASN A 1 231 ? -9.375 -18.797 0.076 1 94.56 231 ASN A O 1
ATOM 1797 N N . LEU A 1 232 ? -7.914 -17.156 0.455 1 93.12 232 LEU A N 1
ATOM 1798 C CA . LEU A 1 232 ? -7.047 -17.609 -0.63 1 93.12 232 LEU A CA 1
ATOM 1799 C C . LEU A 1 232 ? -6.438 -18.969 -0.313 1 93.12 232 LEU A C 1
ATOM 1801 O O . LEU A 1 232 ? -6.379 -19.844 -1.179 1 93.12 232 LEU A O 1
ATOM 1805 N N . LEU A 1 233 ? -6.078 -19.172 0.888 1 92.62 233 LEU A N 1
ATOM 1806 C CA . LEU A 1 233 ? -5.441 -20.422 1.298 1 92.62 233 LEU A CA 1
ATOM 1807 C C . LEU A 1 233 ? -6.445 -21.562 1.312 1 92.62 233 LEU A C 1
ATOM 1809 O O . LEU A 1 233 ? -6.078 -22.734 1.113 1 92.62 233 LEU A O 1
ATOM 1813 N N . LYS A 1 234 ? -7.664 -21.188 1.581 1 93.94 234 LYS A N 1
ATOM 1814 C CA . LYS A 1 234 ? -8.703 -22.219 1.514 1 93.94 234 LYS A CA 1
ATOM 1815 C C . LYS A 1 234 ? -8.828 -22.781 0.099 1 93.94 234 LYS A C 1
ATOM 1817 O O . LYS A 1 234 ? -9.328 -23.891 -0.093 1 93.94 234 LYS A O 1
ATOM 1822 N N . GLU A 1 235 ? -8.43 -21.969 -0.88 1 92.44 235 GLU A N 1
ATOM 1823 C CA . GLU A 1 235 ? -8.492 -22.391 -2.279 1 92.44 235 GLU A CA 1
ATOM 1824 C C . GLU A 1 235 ? -7.203 -23.078 -2.711 1 92.44 235 GLU A C 1
ATOM 1826 O O . GLU A 1 235 ? -6.984 -23.297 -3.904 1 92.44 235 GLU A O 1
ATOM 1831 N N . ARG A 1 236 ? -6.355 -23.438 -1.883 1 91.38 236 ARG A N 1
ATOM 1832 C CA . ARG A 1 236 ? -4.992 -23.844 -2.215 1 91.38 236 ARG A CA 1
ATOM 1833 C C . ARG A 1 236 ? -4.957 -25.266 -2.756 1 91.38 236 ARG A C 1
ATOM 1835 O O . ARG A 1 236 ? -4.012 -25.656 -3.441 1 91.38 236 ARG A O 1
ATOM 1842 N N . GLU A 1 237 ? -5.969 -26.016 -2.449 1 90.56 237 GLU A N 1
ATOM 1843 C CA . GLU A 1 237 ? -5.918 -27.406 -2.877 1 90.56 237 GLU A CA 1
ATOM 1844 C C . GLU A 1 237 ? -5.605 -27.516 -4.367 1 90.56 237 GLU A C 1
ATOM 1846 O O . GLU A 1 237 ? -6.273 -26.891 -5.195 1 90.56 237 GLU A O 1
ATOM 1851 N N . GLY A 1 238 ? -4.531 -28.281 -4.703 1 91.81 238 GLY A N 1
ATOM 1852 C CA . GLY A 1 238 ? -4.145 -28.531 -6.078 1 91.81 238 GLY A CA 1
ATOM 1853 C C . GLY A 1 238 ? -3.377 -27.375 -6.703 1 91.81 238 GLY A C 1
ATOM 1854 O O . GLY A 1 238 ? -3.111 -27.391 -7.906 1 91.81 238 GLY A O 1
ATOM 1855 N N . LYS A 1 239 ? -3.086 -26.422 -5.914 1 96.19 239 LYS A N 1
ATOM 1856 C CA . LYS A 1 239 ? -2.408 -25.25 -6.465 1 96.19 239 LYS A CA 1
ATOM 1857 C C . LYS A 1 239 ? -1.086 -25 -5.746 1 96.19 239 LYS A C 1
ATOM 1859 O O . LYS A 1 239 ? -0.997 -25.141 -4.527 1 96.19 239 LYS A O 1
ATOM 1864 N N . THR A 1 240 ? -0.099 -24.719 -6.539 1 97.88 240 THR A N 1
ATOM 1865 C CA . THR A 1 240 ? 1.111 -24.109 -5.992 1 97.88 240 THR A CA 1
ATOM 1866 C C . THR A 1 240 ? 0.918 -22.609 -5.766 1 97.88 240 THR A C 1
ATOM 1868 O O . THR A 1 240 ? 0.401 -21.906 -6.641 1 97.88 240 THR A O 1
ATOM 1871 N N . ILE A 1 241 ? 1.244 -22.156 -4.559 1 96.88 241 ILE A N 1
ATOM 1872 C CA . ILE A 1 241 ? 1.01 -20.75 -4.23 1 96.88 241 ILE A CA 1
ATOM 1873 C C . ILE A 1 241 ? 2.324 -20.094 -3.82 1 96.88 241 ILE A C 1
ATOM 1875 O O . ILE A 1 241 ? 3.074 -20.641 -3.01 1 96.88 241 ILE A O 1
ATOM 1879 N N . VAL A 1 242 ? 2.617 -18.953 -4.43 1 96.62 242 VAL A N 1
ATOM 1880 C CA . VAL A 1 242 ? 3.738 -18.109 -4.023 1 96.62 242 VAL A CA 1
ATOM 1881 C C . VAL A 1 242 ? 3.225 -16.75 -3.557 1 96.62 242 VAL A C 1
ATOM 1883 O O . VAL A 1 242 ? 2.58 -16.031 -4.32 1 96.62 242 VAL A O 1
ATOM 1886 N N . PHE A 1 243 ? 3.508 -16.5 -2.277 1 94.5 243 PHE A N 1
ATOM 1887 C CA . PHE A 1 243 ? 3.092 -15.25 -1.656 1 94.5 243 PHE A CA 1
ATOM 1888 C C . PHE A 1 243 ? 4.293 -14.359 -1.379 1 94.5 243 PHE A C 1
ATOM 1890 O O . PHE A 1 243 ? 5.223 -14.758 -0.676 1 94.5 243 PHE A O 1
ATOM 1897 N N . VAL A 1 244 ? 4.242 -13.148 -2.029 1 92.62 244 VAL A N 1
ATOM 1898 C CA . VAL A 1 244 ? 5.246 -12.141 -1.707 1 92.62 244 VAL A CA 1
ATOM 1899 C C . VAL A 1 244 ? 4.68 -11.164 -0.678 1 92.62 244 VAL A C 1
ATOM 1901 O O . VAL A 1 244 ? 3.609 -10.586 -0.883 1 92.62 244 VAL A O 1
ATOM 1904 N N . THR A 1 245 ? 5.367 -11.023 0.427 1 85.25 245 THR A N 1
ATOM 1905 C CA . THR A 1 245 ? 4.875 -10.086 1.434 1 85.25 245 THR A CA 1
ATOM 1906 C C . THR A 1 245 ? 6.031 -9.492 2.23 1 85.25 245 THR A C 1
ATOM 1908 O O . THR A 1 245 ? 7.082 -10.117 2.375 1 85.25 245 THR A O 1
ATOM 1911 N N . HIS A 1 246 ? 5.848 -8.375 2.656 1 80 246 HIS A N 1
ATOM 1912 C CA . HIS A 1 246 ? 6.762 -7.781 3.623 1 80 246 HIS A CA 1
ATOM 1913 C C . HIS A 1 246 ? 6.156 -7.77 5.023 1 80 246 HIS A C 1
ATOM 1915 O O . HIS A 1 246 ? 6.777 -7.281 5.969 1 80 246 HIS A O 1
ATOM 1921 N N . ARG A 1 247 ? 5.051 -8.297 5.156 1 76.25 247 ARG A N 1
ATOM 1922 C CA . ARG A 1 247 ? 4.402 -8.445 6.453 1 76.25 247 ARG A CA 1
ATOM 1923 C C . ARG A 1 247 ? 4.543 -9.875 6.977 1 76.25 247 ARG A C 1
ATOM 1925 O O . ARG A 1 247 ? 3.951 -10.797 6.422 1 76.25 247 ARG A O 1
ATOM 1932 N N . PHE A 1 248 ? 5.262 -9.805 8.078 1 79.62 248 PHE A N 1
ATOM 1933 C CA . PHE A 1 248 ? 5.555 -11.102 8.68 1 79.62 248 PHE A CA 1
ATOM 1934 C C . PHE A 1 248 ? 4.43 -11.531 9.609 1 79.62 248 PHE A C 1
ATOM 1936 O O . PHE A 1 248 ? 3.555 -10.727 9.953 1 79.62 248 PHE A O 1
ATOM 1943 N N . GLY A 1 249 ? 4.113 -12.891 9.953 1 78 249 GLY A N 1
ATOM 1944 C CA . GLY A 1 249 ? 3.064 -13.328 10.859 1 78 249 GLY A CA 1
ATOM 1945 C C . GLY A 1 249 ? 2.488 -14.68 10.5 1 78 249 GLY A C 1
ATOM 1946 O O . GLY A 1 249 ? 3.229 -15.656 10.328 1 78 249 GLY A O 1
ATOM 1947 N N . LYS A 1 250 ? 1.131 -14.414 10.289 1 80.94 250 LYS A N 1
ATOM 1948 C CA . LYS A 1 250 ? 0.373 -15.656 10.148 1 80.94 250 LYS A CA 1
ATOM 1949 C C . LYS A 1 250 ? 0.77 -16.391 8.875 1 80.94 250 LYS A C 1
ATOM 1951 O O . LYS A 1 250 ? 0.958 -17.609 8.891 1 80.94 250 LYS A O 1
ATOM 1956 N N . LEU A 1 251 ? 1.116 -15.664 7.883 1 86.69 251 LEU A N 1
ATOM 1957 C CA . LEU A 1 251 ? 1.4 -16.281 6.59 1 86.69 251 LEU A CA 1
ATOM 1958 C C . LEU A 1 251 ? 2.709 -17.062 6.637 1 86.69 251 LEU A C 1
ATOM 1960 O O . LEU A 1 251 ? 2.785 -18.188 6.125 1 86.69 251 LEU A O 1
ATOM 1964 N N . THR A 1 252 ? 3.715 -16.453 7.242 1 91.62 252 THR A N 1
ATOM 1965 C CA . THR A 1 252 ? 5.016 -17.109 7.281 1 91.62 252 THR A CA 1
ATOM 1966 C C . THR A 1 252 ? 4.957 -18.375 8.141 1 91.62 252 THR A C 1
ATOM 1968 O O . THR A 1 252 ? 5.609 -19.375 7.828 1 91.62 252 THR A O 1
ATOM 1971 N N . LYS A 1 253 ? 4.125 -18.359 9.148 1 91.69 253 LYS A N 1
ATOM 1972 C CA . LYS A 1 253 ? 4.004 -19.516 10.031 1 91.69 253 LYS A CA 1
ATOM 1973 C C . LYS A 1 253 ? 3.312 -20.688 9.328 1 91.69 253 LYS A C 1
ATOM 1975 O O . LYS A 1 253 ? 3.559 -21.844 9.656 1 91.69 253 LYS A O 1
ATOM 1980 N N . GLN A 1 254 ? 2.539 -20.391 8.383 1 91.75 254 GLN A N 1
ATOM 1981 C CA . GLN A 1 254 ? 1.754 -21.422 7.695 1 91.75 254 GLN A CA 1
ATOM 1982 C C . GLN A 1 254 ? 2.465 -21.906 6.438 1 91.75 254 GLN A C 1
ATOM 1984 O O . GLN A 1 254 ? 2.041 -22.875 5.812 1 91.75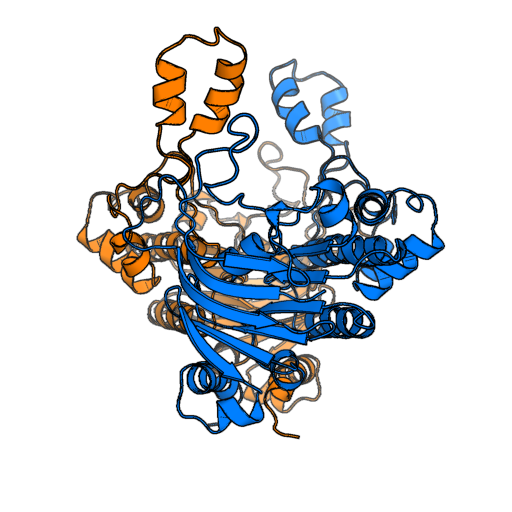 254 GLN A O 1
ATOM 1989 N N . ALA A 1 255 ? 3.52 -21.297 6.059 1 96 255 ALA A N 1
ATOM 1990 C CA . ALA A 1 255 ? 4.195 -21.578 4.797 1 96 255 ALA A CA 1
ATOM 1991 C C . ALA A 1 255 ? 4.91 -22.922 4.855 1 96 255 ALA A C 1
ATOM 1993 O O . ALA A 1 255 ? 5.508 -23.281 5.879 1 96 255 ALA A O 1
ATOM 1994 N N . ASP A 1 256 ? 4.84 -23.703 3.734 1 97.31 256 ASP A N 1
ATOM 1995 C CA . ASP A 1 256 ? 5.66 -24.906 3.602 1 97.31 256 ASP A CA 1
ATOM 1996 C C . ASP A 1 256 ? 7.133 -24.547 3.422 1 97.31 256 ASP A C 1
ATOM 1998 O O . ASP A 1 256 ? 8.016 -25.297 3.834 1 97.31 256 ASP A O 1
ATOM 2002 N N . LEU A 1 257 ? 7.324 -23.453 2.807 1 97.88 257 LEU A N 1
ATOM 2003 C CA . LEU A 1 257 ? 8.664 -22.953 2.506 1 97.88 257 LEU A CA 1
ATOM 2004 C C . LEU A 1 257 ? 8.703 -21.438 2.521 1 97.88 257 LEU A C 1
ATOM 2006 O O . LEU A 1 257 ? 7.848 -20.781 1.919 1 97.88 257 LEU A O 1
ATOM 2010 N N . ILE A 1 258 ? 9.602 -20.922 3.26 1 97.69 258 ILE A N 1
ATOM 2011 C CA . ILE A 1 258 ? 9.898 -19.484 3.26 1 97.69 258 ILE A CA 1
ATOM 2012 C C . ILE A 1 258 ? 11.211 -19.234 2.525 1 97.69 258 ILE A C 1
ATOM 2014 O O . ILE A 1 258 ? 12.203 -19.922 2.766 1 97.69 258 ILE A O 1
ATOM 2018 N N . VAL A 1 259 ? 11.164 -18.312 1.603 1 98 259 VAL A N 1
ATOM 2019 C CA . VAL A 1 259 ? 12.359 -17.906 0.864 1 98 259 VAL A CA 1
ATOM 2020 C C . VAL A 1 259 ? 12.695 -16.453 1.188 1 98 259 VAL A C 1
ATOM 2022 O O . VAL A 1 259 ? 11.906 -15.539 0.897 1 98 259 VAL A O 1
ATOM 2025 N N . CYS A 1 260 ? 13.828 -16.234 1.782 1 96.94 260 CYS A N 1
ATOM 2026 C CA . CYS A 1 260 ? 14.273 -14.898 2.16 1 96.94 260 CYS A CA 1
ATOM 2027 C C . CYS A 1 260 ? 15.281 -14.352 1.149 1 96.94 260 CYS A C 1
ATOM 2029 O O . CYS A 1 260 ? 16.312 -14.969 0.899 1 96.94 260 CYS A O 1
ATOM 2031 N N . MET A 1 261 ? 14.914 -13.195 0.599 1 95.62 261 MET A N 1
ATOM 2032 C CA . MET A 1 261 ? 15.758 -12.609 -0.435 1 95.62 261 MET A CA 1
ATOM 2033 C C . MET A 1 261 ? 16.391 -11.305 0.052 1 95.62 261 MET A C 1
ATOM 2035 O O . MET A 1 261 ? 15.781 -10.57 0.836 1 95.62 261 MET A O 1
ATOM 2039 N N . LYS A 1 262 ? 17.562 -11.078 -0.393 1 93.06 262 LYS A N 1
ATOM 2040 C CA . LYS A 1 262 ? 18.312 -9.852 -0.112 1 93.06 262 LYS A CA 1
ATOM 2041 C C . LYS A 1 262 ? 19.203 -9.469 -1.289 1 93.06 262 LYS A C 1
ATOM 2043 O O . LYS A 1 262 ? 20 -10.281 -1.757 1 93.06 262 LYS A O 1
ATOM 2048 N N . GLU A 1 263 ? 19 -8.281 -1.746 1 89.31 263 GLU A N 1
ATOM 2049 C CA . GLU A 1 263 ? 19.844 -7.703 -2.791 1 89.31 263 GLU A CA 1
ATOM 2050 C C . GLU A 1 263 ? 19.938 -8.633 -3.996 1 89.31 263 GLU A C 1
ATOM 2052 O O . GLU A 1 263 ? 21.031 -8.898 -4.496 1 89.31 263 GLU A O 1
ATOM 2057 N N . GLY A 1 264 ? 18.875 -9.258 -4.336 1 92.81 264 GLY A N 1
ATOM 2058 C CA . GLY A 1 264 ? 18.781 -10 -5.582 1 92.81 264 GLY A CA 1
ATOM 2059 C C . GLY A 1 264 ? 19.172 -11.461 -5.438 1 92.81 264 GLY A C 1
ATOM 2060 O O . GLY A 1 264 ? 19.266 -12.188 -6.43 1 92.81 264 GLY A O 1
ATOM 2061 N N . VAL A 1 265 ? 19.453 -11.883 -4.227 1 96.38 265 VAL A N 1
ATOM 2062 C CA . VAL A 1 265 ? 19.859 -13.266 -4.012 1 96.38 265 VAL A CA 1
ATOM 2063 C C . VAL A 1 265 ? 18.984 -13.891 -2.914 1 96.38 265 VAL A C 1
ATOM 2065 O O . VAL A 1 265 ? 18.406 -13.172 -2.1 1 96.38 265 VAL A O 1
ATOM 2068 N N . ILE A 1 266 ? 18.875 -15.211 -2.924 1 97.62 266 ILE A N 1
ATOM 2069 C CA . ILE A 1 266 ? 18.25 -15.938 -1.828 1 97.62 266 ILE A CA 1
ATOM 2070 C C . ILE A 1 266 ? 19.266 -16.172 -0.711 1 97.62 266 ILE A C 1
ATOM 2072 O O . ILE A 1 266 ? 20.281 -16.844 -0.914 1 97.62 266 ILE A O 1
ATOM 2076 N N . VAL A 1 267 ? 18.984 -15.727 0.448 1 97.25 267 VAL A N 1
ATOM 2077 C CA . VAL A 1 267 ? 19.969 -15.789 1.523 1 97.25 267 VAL A CA 1
ATOM 2078 C C . VAL A 1 267 ? 19.609 -16.906 2.494 1 97.25 267 VAL A C 1
ATOM 2080 O O . VAL A 1 267 ? 20.469 -17.453 3.18 1 97.25 267 VAL A O 1
ATOM 2083 N N . GLU A 1 268 ? 18.328 -17.125 2.629 1 97.06 268 GLU A N 1
ATOM 2084 C CA . GLU A 1 268 ? 17.828 -18.188 3.498 1 97.06 268 GLU A CA 1
ATOM 2085 C C . GLU A 1 268 ? 16.547 -18.797 2.947 1 97.06 268 GLU A C 1
ATOM 2087 O O . GLU A 1 268 ? 15.781 -18.125 2.258 1 97.06 268 GLU A O 1
ATOM 2092 N N . SER A 1 269 ? 16.391 -20.109 3.25 1 97.5 269 SER A N 1
ATOM 2093 C CA . SER A 1 269 ? 15.117 -20.75 2.941 1 97.5 269 SER A CA 1
ATOM 2094 C C . SER A 1 269 ? 14.82 -21.875 3.926 1 97.5 269 SER A C 1
ATOM 2096 O O . SER A 1 269 ? 15.734 -22.562 4.391 1 97.5 269 SER A O 1
ATOM 2098 N N . GLY A 1 270 ? 13.609 -22.031 4.27 1 97.38 270 GLY A N 1
ATOM 2099 C CA . GLY A 1 270 ? 13.172 -23.047 5.211 1 97.38 270 GLY A CA 1
ATOM 2100 C C . GLY A 1 270 ? 11.812 -22.75 5.816 1 97.38 270 GLY A C 1
ATOM 2101 O O . GLY A 1 270 ? 11.039 -21.953 5.273 1 97.38 270 GLY A O 1
ATOM 2102 N N . THR A 1 271 ? 11.477 -23.5 6.82 1 96.88 271 THR A N 1
ATOM 2103 C CA . THR A 1 271 ? 10.234 -23.25 7.547 1 96.88 271 THR A CA 1
ATOM 2104 C C . THR A 1 271 ? 10.422 -22.125 8.562 1 96.88 271 THR A C 1
ATOM 2106 O O . THR A 1 271 ? 11.555 -21.734 8.859 1 96.88 271 THR A O 1
ATOM 2109 N N . HIS A 1 272 ? 9.32 -21.641 9.039 1 95.5 272 HIS A N 1
ATOM 2110 C CA . HIS A 1 272 ? 9.359 -20.594 10.062 1 95.5 272 HIS A CA 1
ATOM 2111 C C . HIS A 1 272 ? 10.195 -21.047 11.258 1 95.5 272 HIS A C 1
ATOM 2113 O O . HIS A 1 272 ? 11.086 -20.312 11.703 1 95.5 272 HIS A O 1
ATOM 2119 N N . THR A 1 273 ? 9.938 -22.219 11.703 1 95.38 273 THR A N 1
ATOM 2120 C CA . THR A 1 273 ? 10.617 -22.75 12.883 1 95.38 273 THR A CA 1
ATOM 2121 C C . THR A 1 273 ? 12.117 -22.859 12.641 1 95.38 273 THR A C 1
ATOM 2123 O O . THR A 1 273 ? 12.922 -22.453 13.477 1 95.38 273 THR A O 1
ATOM 2126 N N . GLU A 1 274 ? 12.484 -23.328 11.477 1 96.81 274 GLU A N 1
ATOM 2127 C CA . GLU A 1 274 ? 13.891 -23.484 11.125 1 96.81 274 GLU A CA 1
ATOM 2128 C C . GLU A 1 274 ? 14.594 -22.125 11.031 1 96.81 274 GLU A C 1
ATOM 2130 O O . GLU A 1 274 ? 15.688 -21.953 11.57 1 96.81 274 GLU A O 1
ATOM 2135 N N . LEU A 1 275 ? 13.891 -21.203 10.438 1 96.25 275 LEU A N 1
ATOM 2136 C CA . LEU A 1 275 ? 14.523 -19.906 10.18 1 96.25 275 LEU A CA 1
ATOM 2137 C C . LEU A 1 275 ? 14.617 -19.094 11.461 1 96.25 275 LEU A C 1
ATOM 2139 O O . LEU A 1 275 ? 15.547 -18.297 11.625 1 96.25 275 LEU A O 1
ATOM 2143 N N . MET A 1 276 ? 13.688 -19.297 12.367 1 94.62 276 MET A N 1
ATOM 2144 C CA . MET A 1 276 ? 13.703 -18.594 13.641 1 94.62 276 MET A CA 1
ATOM 2145 C C . MET A 1 276 ? 14.82 -19.109 14.547 1 94.62 276 MET A C 1
ATOM 2147 O O . MET A 1 276 ? 15.258 -18.422 15.461 1 94.62 276 MET A O 1
ATOM 2151 N N . ARG A 1 277 ? 15.203 -20.281 14.281 1 94.81 277 ARG A N 1
ATOM 2152 C CA . ARG A 1 277 ? 16.297 -20.875 15.055 1 94.81 277 ARG A CA 1
ATOM 2153 C C . ARG A 1 277 ? 17.641 -20.359 14.57 1 94.81 277 ARG A C 1
ATOM 2155 O O . ARG A 1 277 ? 18.625 -20.344 15.328 1 94.81 277 ARG A O 1
ATOM 2162 N N . ASN A 1 278 ? 17.609 -19.938 13.367 1 92.06 278 ASN A N 1
ATOM 2163 C CA . ASN A 1 278 ? 18.828 -19.375 12.781 1 92.06 278 ASN A CA 1
ATOM 2164 C C . ASN A 1 278 ? 18.969 -17.891 13.094 1 92.06 278 ASN A C 1
ATOM 2166 O O . ASN A 1 278 ? 17.969 -17.219 13.383 1 92.06 278 ASN A O 1
ATOM 2170 N N . ASP A 1 279 ? 20.125 -17.359 13.234 1 90.81 279 ASP A N 1
ATOM 2171 C CA . ASP A 1 279 ? 20.344 -15.922 13.414 1 90.81 279 ASP A CA 1
ATOM 2172 C C . ASP A 1 279 ? 20.609 -15.234 12.078 1 90.81 279 ASP A C 1
ATOM 2174 O O . ASP A 1 279 ? 21.656 -14.617 11.891 1 90.81 279 ASP A O 1
ATOM 2178 N N . GLY A 1 280 ? 19.578 -15.422 11.25 1 94.44 280 GLY A N 1
ATOM 2179 C CA . GLY A 1 280 ? 19.766 -14.898 9.906 1 94.44 280 GLY A CA 1
ATOM 2180 C C . GLY A 1 280 ? 18.859 -13.719 9.602 1 94.44 280 GLY A C 1
ATOM 2181 O O . GLY A 1 280 ? 18.359 -13.055 10.523 1 94.44 280 GLY A O 1
ATOM 2182 N N . GLU A 1 281 ? 18.734 -13.398 8.352 1 94 281 GLU A N 1
ATOM 2183 C CA . GLU A 1 281 ? 17.984 -12.242 7.863 1 94 281 GLU A CA 1
ATOM 2184 C C . GLU A 1 281 ? 16.5 -12.375 8.188 1 94 281 GLU A C 1
ATOM 2186 O O . GLU A 1 281 ? 15.844 -11.391 8.531 1 94 281 GLU A O 1
ATOM 2191 N N . TYR A 1 282 ? 15.984 -13.539 8.141 1 94.69 282 TYR A N 1
ATOM 2192 C CA . TYR A 1 282 ? 14.57 -13.773 8.414 1 94.69 282 TYR A CA 1
ATOM 2193 C C . TYR A 1 282 ? 14.211 -13.398 9.844 1 94.69 282 TYR A C 1
ATOM 2195 O O . TYR A 1 282 ? 13.258 -12.648 10.078 1 94.69 282 TYR A O 1
ATOM 2203 N N . LYS A 1 283 ? 14.984 -13.914 10.727 1 94.56 283 LYS A N 1
ATOM 2204 C CA . LYS A 1 283 ? 14.75 -13.641 12.148 1 94.56 283 LYS A CA 1
ATOM 2205 C C . LYS A 1 283 ? 14.844 -12.148 12.438 1 94.56 283 LYS A C 1
ATOM 2207 O O . LYS A 1 283 ? 14.023 -11.602 13.18 1 94.56 283 LYS A O 1
ATOM 2212 N N . LYS A 1 284 ? 15.789 -11.562 11.844 1 92 284 LYS A N 1
ATOM 2213 C CA . LYS A 1 284 ? 15.953 -10.117 12.008 1 92 284 LYS A CA 1
ATOM 2214 C C . LYS A 1 284 ? 14.703 -9.367 11.562 1 92 284 LYS A C 1
ATOM 2216 O O . LYS A 1 284 ? 14.172 -8.547 12.305 1 92 284 LYS A O 1
ATOM 2221 N N . LEU A 1 285 ? 14.266 -9.641 10.383 1 89.44 285 LEU A N 1
ATOM 2222 C CA . LEU A 1 285 ? 13.102 -8.961 9.828 1 89.44 285 LEU A CA 1
ATOM 2223 C C . LEU A 1 285 ? 11.852 -9.258 10.641 1 89.44 285 LEU A C 1
ATOM 2225 O O . LEU A 1 285 ? 11.039 -8.359 10.891 1 89.44 285 LEU A O 1
ATOM 2229 N N . TYR A 1 286 ? 11.766 -10.477 11.039 1 90.69 286 TYR A N 1
ATOM 2230 C CA . TYR A 1 286 ? 10.633 -10.891 11.859 1 90.69 286 TYR A CA 1
ATOM 2231 C C . TYR A 1 286 ? 10.602 -10.117 13.172 1 90.69 286 TYR A C 1
ATOM 2233 O O . TYR A 1 286 ? 9.555 -9.602 13.578 1 90.69 286 TYR A O 1
ATOM 2241 N N . ASN A 1 287 ? 11.711 -9.984 13.773 1 89.75 287 ASN A N 1
ATOM 2242 C CA . ASN A 1 287 ? 11.812 -9.336 15.078 1 89.75 287 ASN A CA 1
ATOM 2243 C C . ASN A 1 287 ? 11.523 -7.84 14.984 1 89.75 287 ASN A C 1
ATOM 2245 O O . ASN A 1 287 ? 10.969 -7.25 15.914 1 89.75 287 ASN A O 1
ATOM 2249 N N . ILE A 1 288 ? 11.883 -7.281 13.953 1 85.06 288 ILE A N 1
ATOM 2250 C CA . ILE A 1 288 ? 11.602 -5.863 13.75 1 85.06 288 ILE A CA 1
ATOM 2251 C C . ILE A 1 288 ? 10.094 -5.629 13.805 1 85.06 288 ILE A C 1
ATOM 2253 O O . ILE A 1 288 ? 9.633 -4.676 14.43 1 85.06 288 ILE A O 1
ATOM 2257 N N . GLN A 1 289 ? 9.359 -6.473 13.219 1 85.25 289 GLN A N 1
ATOM 2258 C CA . GLN A 1 289 ? 7.902 -6.336 13.188 1 85.25 289 GLN A CA 1
ATOM 2259 C C . GLN A 1 289 ? 7.289 -6.75 14.523 1 85.25 289 GLN A C 1
ATOM 2261 O O . GLN A 1 289 ? 6.359 -6.102 15.016 1 85.25 289 GLN A O 1
ATOM 2266 N N . ALA A 1 290 ? 7.855 -7.793 15.078 1 86.75 290 ALA A N 1
ATOM 2267 C CA . ALA A 1 290 ? 7.34 -8.305 16.344 1 86.75 290 ALA A CA 1
ATOM 2268 C C . ALA A 1 290 ? 7.57 -7.301 17.469 1 86.75 290 ALA A C 1
ATOM 2270 O O . ALA A 1 290 ? 6.746 -7.184 18.391 1 86.75 290 ALA A O 1
ATOM 2271 N N . SER A 1 291 ? 8.625 -6.602 17.391 1 86.62 291 SER A N 1
ATOM 2272 C CA . SER A 1 291 ? 9.023 -5.691 18.453 1 86.62 291 SER A CA 1
ATOM 2273 C C . SER A 1 291 ? 8.016 -4.555 18.625 1 86.62 291 SER A C 1
ATOM 2275 O O . SER A 1 291 ? 7.934 -3.938 19.688 1 86.62 291 SER A O 1
ATOM 2277 N N . ALA A 1 292 ? 7.305 -4.281 17.609 1 81.56 292 ALA A N 1
ATOM 2278 C CA . ALA A 1 292 ? 6.297 -3.225 17.672 1 81.56 292 ALA A CA 1
ATOM 2279 C C . ALA A 1 292 ? 5.191 -3.578 18.672 1 81.56 292 ALA A C 1
ATOM 2281 O O . ALA A 1 292 ? 4.465 -2.699 19.141 1 81.56 292 ALA A O 1
ATOM 2282 N N . PHE A 1 293 ? 5.113 -4.797 19.031 1 83 293 PHE A N 1
ATOM 2283 C CA . PHE A 1 293 ? 3.994 -5.234 19.859 1 83 293 PHE A CA 1
ATOM 2284 C C . PHE A 1 293 ? 4.48 -5.727 21.219 1 83 293 PHE A C 1
ATOM 2286 O O . PHE A 1 293 ? 3.686 -6.168 22.047 1 83 293 PHE A O 1
ATOM 2293 N N . TYR A 1 294 ? 5.828 -5.711 21.422 1 76.44 294 TYR A N 1
ATOM 2294 C CA . TYR A 1 294 ? 6.348 -6.121 22.719 1 76.44 294 TYR A CA 1
ATOM 2295 C C . TYR A 1 294 ? 6.234 -4.984 23.734 1 76.44 294 TYR A C 1
ATOM 2297 O O . TYR A 1 294 ? 6.359 -3.812 23.375 1 76.44 294 TYR A O 1
ATOM 2305 N N . THR A 1 295 ? 5.441 -5.074 24.766 1 60.88 295 THR A N 1
ATOM 2306 C CA . THR A 1 295 ? 5.293 -4.121 25.859 1 60.88 295 THR A CA 1
ATOM 2307 C C . THR A 1 295 ? 6.645 -3.812 26.5 1 60.88 295 THR A C 1
ATOM 2309 O O . THR A 1 295 ? 7.387 -4.727 26.859 1 60.88 295 THR A O 1
ATOM 2312 N N . THR A 1 296 ? 7.477 -2.678 26.047 1 45.59 296 THR A N 1
ATOM 2313 C CA . THR A 1 296 ? 8.492 -2.355 27.047 1 45.59 296 THR A CA 1
ATOM 2314 C C . THR A 1 296 ? 7.836 -1.931 28.359 1 45.59 296 THR A C 1
ATOM 2316 O O . THR A 1 296 ? 6.797 -1.27 28.359 1 45.59 296 THR A O 1
ATOM 2319 N N . MET B 1 1 ? -0.301 24.75 15.148 1 94.88 1 MET B N 1
ATOM 2320 C CA . MET B 1 1 ? -1.602 24.797 14.484 1 94.88 1 MET B CA 1
ATOM 2321 C C . MET B 1 1 ? -2.602 23.875 15.195 1 94.88 1 MET B C 1
ATOM 2323 O O . MET B 1 1 ? -2.303 22.719 15.469 1 94.88 1 MET B O 1
ATOM 2327 N N . GLN B 1 2 ? -3.682 24.453 15.539 1 96.62 2 GLN B N 1
ATOM 2328 C CA . GLN B 1 2 ? -4.734 23.734 16.25 1 96.62 2 GLN B CA 1
ATOM 2329 C C . GLN B 1 2 ? -5.957 23.531 15.375 1 96.62 2 GLN B C 1
ATOM 2331 O O . GLN B 1 2 ? -6.285 24.375 14.547 1 96.62 2 GLN B O 1
ATOM 2336 N N . PHE B 1 3 ? -6.59 22.375 15.609 1 96.81 3 PHE B N 1
ATOM 2337 C CA . PHE B 1 3 ? -7.832 22.109 14.891 1 96.81 3 PHE B CA 1
ATOM 2338 C C . PHE B 1 3 ? -8.969 21.812 15.859 1 96.81 3 PHE B C 1
ATOM 2340 O O . PHE B 1 3 ? -8.766 21.125 16.875 1 96.81 3 PHE B O 1
ATOM 2347 N N . LYS B 1 4 ? -10.148 22.344 15.531 1 97 4 LYS B N 1
ATOM 2348 C CA . LYS B 1 4 ? -11.367 22.016 16.266 1 97 4 LYS B CA 1
ATOM 2349 C C . LYS B 1 4 ? -12.508 21.688 15.297 1 97 4 LYS B C 1
ATOM 2351 O O . LYS B 1 4 ? -12.852 22.5 14.438 1 97 4 LYS B O 1
ATOM 2356 N N . LEU B 1 5 ? -12.953 20.516 15.398 1 95.69 5 LEU B N 1
ATOM 2357 C CA . LEU B 1 5 ? -14.141 20.094 14.664 1 95.69 5 LEU B CA 1
ATOM 2358 C C . LEU B 1 5 ? -15.336 19.938 15.609 1 95.69 5 LEU B C 1
ATOM 2360 O O . LEU B 1 5 ? -15.242 19.25 16.625 1 95.69 5 LEU B O 1
ATOM 2364 N N . ARG B 1 6 ? -16.422 20.625 15.25 1 95.38 6 ARG B N 1
ATOM 2365 C CA . ARG B 1 6 ? -17.656 20.562 16.031 1 95.38 6 ARG B CA 1
ATOM 2366 C C . ARG B 1 6 ? -18.828 20.094 15.188 1 95.38 6 ARG B C 1
ATOM 2368 O O . ARG B 1 6 ? -19.312 20.828 14.32 1 95.38 6 ARG B O 1
ATOM 2375 N N . ASN B 1 7 ? -19.281 18.891 15.484 1 95.19 7 ASN B N 1
ATOM 2376 C CA . ASN B 1 7 ? -20.438 18.297 14.82 1 95.19 7 ASN B CA 1
ATOM 2377 C C . ASN B 1 7 ? -20.281 18.312 13.305 1 95.19 7 ASN B C 1
ATOM 2379 O O . ASN B 1 7 ? -21.203 18.688 12.586 1 95.19 7 ASN B O 1
ATOM 2383 N N . VAL B 1 8 ? -19.156 17.969 12.836 1 92.62 8 VAL B N 1
ATOM 2384 C CA . VAL B 1 8 ? -18.859 18.047 11.406 1 92.62 8 VAL B CA 1
ATOM 2385 C C . VAL B 1 8 ? -19.375 16.781 10.711 1 92.62 8 VAL B C 1
ATOM 2387 O O . VAL B 1 8 ? -19.094 15.664 11.164 1 92.62 8 VAL B O 1
ATOM 2390 N N . SER B 1 9 ? -20.125 16.969 9.734 1 91.75 9 SER B N 1
ATOM 2391 C CA . SER B 1 9 ? -20.578 15.898 8.844 1 91.75 9 SER B CA 1
ATOM 2392 C C . SER B 1 9 ? -20.25 16.219 7.391 1 91.75 9 SER B C 1
ATOM 2394 O O . SER B 1 9 ? -20.219 17.391 7.004 1 91.75 9 SER B O 1
ATOM 2396 N N . PHE B 1 10 ? -19.922 15.188 6.68 1 88.5 10 PHE B N 1
ATOM 2397 C CA . PHE B 1 10 ? -19.484 15.406 5.305 1 88.5 10 PHE B CA 1
ATOM 2398 C C . PHE B 1 10 ? -19.953 14.266 4.402 1 88.5 10 PHE B C 1
ATOM 2400 O O . PHE B 1 10 ? -19.812 13.094 4.758 1 88.5 10 PHE B O 1
ATOM 2407 N N . ALA B 1 11 ? -20.453 14.641 3.332 1 82.25 11 ALA B N 1
ATOM 2408 C CA . ALA B 1 11 ? -20.797 13.711 2.258 1 82.25 11 ALA B CA 1
ATOM 2409 C C . ALA B 1 11 ? -20.219 14.172 0.925 1 82.25 11 ALA B C 1
ATOM 2411 O O . ALA B 1 11 ? -20.25 15.367 0.603 1 82.25 11 ALA B O 1
ATOM 2412 N N . TYR B 1 12 ? -19.578 13.227 0.283 1 74.62 12 TYR B N 1
ATOM 2413 C CA . TYR B 1 12 ? -19.047 13.57 -1.034 1 74.62 12 TYR B CA 1
ATOM 2414 C C . TYR B 1 12 ? -20.172 13.953 -1.988 1 74.62 12 TYR B C 1
ATOM 2416 O O . TYR B 1 12 ? -21.25 13.344 -1.967 1 74.62 12 TYR B O 1
ATOM 2424 N N . PRO B 1 13 ? -19.859 14.977 -2.705 1 64.56 13 PRO B N 1
ATOM 2425 C CA . PRO B 1 13 ? -20.875 15.336 -3.693 1 64.56 13 PRO B CA 1
ATOM 2426 C C . PRO B 1 13 ? -21.188 14.188 -4.66 1 64.56 13 PRO B C 1
ATOM 2428 O O . PRO B 1 13 ? -20.266 13.508 -5.125 1 64.56 13 PRO B O 1
ATOM 2431 N N . GLY B 1 14 ? -22.469 13.961 -4.883 1 60.91 14 GLY B N 1
ATOM 2432 C CA . GLY B 1 14 ? -22.859 12.938 -5.832 1 60.91 14 GLY B CA 1
ATOM 2433 C C . GLY B 1 14 ? -22.594 11.531 -5.34 1 60.91 14 GLY B C 1
ATOM 2434 O O . GLY B 1 14 ? -22.547 10.586 -6.137 1 60.91 14 GLY B O 1
ATOM 2435 N N . SER B 1 15 ? -22.359 11.469 -4.125 1 60.72 15 SER B N 1
ATOM 2436 C CA . SER B 1 15 ? -22.031 10.164 -3.566 1 60.72 15 SER B CA 1
ATOM 2437 C C . SER B 1 15 ? -23.109 9.133 -3.906 1 60.72 15 SER B C 1
ATOM 2439 O O . SER B 1 15 ? -24.297 9.438 -3.869 1 60.72 15 SER B O 1
ATOM 2441 N N . GLN B 1 16 ? -22.547 8.172 -4.5 1 61.84 16 GLN B N 1
ATOM 2442 C CA . GLN B 1 16 ? -23.406 7.039 -4.809 1 61.84 16 GLN B CA 1
ATOM 2443 C C . GLN B 1 16 ? -23.5 6.078 -3.629 1 61.84 16 GLN B C 1
ATOM 2445 O O . GLN B 1 16 ? -23.984 4.953 -3.773 1 61.84 16 GLN B O 1
ATOM 2450 N N . THR B 1 17 ? -23.031 6.688 -2.58 1 65.44 17 THR B N 1
ATOM 2451 C CA . THR B 1 17 ? -23.109 5.844 -1.39 1 65.44 17 THR B CA 1
ATOM 2452 C C . THR B 1 17 ? -24.297 6.246 -0.522 1 65.44 17 THR B C 1
ATOM 2454 O O . THR B 1 17 ? -24.781 7.379 -0.609 1 65.44 17 THR B O 1
ATOM 2457 N N . THR B 1 18 ? -24.781 5.328 0.244 1 64.38 18 THR B N 1
ATOM 2458 C CA . THR B 1 18 ? -25.953 5.539 1.082 1 64.38 18 THR B CA 1
ATOM 2459 C C . THR B 1 18 ? -25.578 6.262 2.371 1 64.38 18 THR B C 1
ATOM 2461 O O . THR B 1 18 ? -26.438 6.781 3.074 1 64.38 18 THR B O 1
ATOM 2464 N N . LYS B 1 19 ? -24.328 6.344 2.666 1 73.12 19 LYS B N 1
ATOM 2465 C CA . LYS B 1 19 ? -23.922 6.914 3.945 1 73.12 19 LYS B CA 1
ATOM 2466 C C . LYS B 1 19 ? -22.906 8.047 3.744 1 73.12 19 LYS B C 1
ATOM 2468 O O . LYS B 1 19 ? -22.109 8.016 2.807 1 73.12 19 LYS B O 1
ATOM 2473 N N . ASP B 1 20 ? -23.078 9.055 4.715 1 83.12 20 ASP B N 1
ATOM 2474 C CA . ASP B 1 20 ? -22.078 10.133 4.734 1 83.12 20 ASP B CA 1
ATOM 2475 C C . ASP B 1 20 ? -20.688 9.586 5.043 1 83.12 20 ASP B C 1
ATOM 2477 O O . ASP B 1 20 ? -20.547 8.609 5.781 1 83.12 20 ASP B O 1
ATOM 2481 N N . ALA B 1 21 ? -19.766 10.211 4.461 1 85.69 21 ALA B N 1
ATOM 2482 C CA . ALA B 1 21 ? -18.391 9.797 4.691 1 85.69 21 ALA B CA 1
ATOM 2483 C C . ALA B 1 21 ? -17.953 10.086 6.129 1 85.69 21 ALA B C 1
ATOM 2485 O O . ALA B 1 21 ? -17.219 9.312 6.73 1 85.69 21 ALA B O 1
ATOM 2486 N N . LEU B 1 22 ? -18.469 11.203 6.656 1 92.88 22 LEU B N 1
ATOM 2487 C CA . LEU B 1 22 ? -18.25 11.578 8.047 1 92.88 22 LEU B CA 1
ATOM 2488 C C . LEU B 1 22 ? -19.547 12.023 8.703 1 92.88 22 LEU B C 1
ATOM 2490 O O . LEU B 1 22 ? -20.359 12.719 8.078 1 92.88 22 LEU B O 1
ATOM 2494 N N . ARG B 1 23 ? -19.75 11.609 9.945 1 95 23 ARG B N 1
ATOM 2495 C CA . ARG B 1 23 ? -20.969 11.953 10.672 1 95 23 ARG B CA 1
ATOM 2496 C C . ARG B 1 23 ? -20.641 12.445 12.078 1 95 23 ARG B C 1
ATOM 2498 O O . ARG B 1 23 ? -20.047 11.727 12.875 1 95 23 ARG B O 1
ATOM 2505 N N . ASN B 1 24 ? -21 13.68 12.32 1 95.19 24 ASN B N 1
ATOM 2506 C CA . ASN B 1 24 ? -20.969 14.273 13.656 1 95.19 24 ASN B CA 1
ATOM 2507 C C . ASN B 1 24 ? -19.594 14.133 14.289 1 95.19 24 ASN B C 1
ATOM 2509 O O . ASN B 1 24 ? -19.469 13.633 15.406 1 95.19 24 ASN B O 1
ATOM 2513 N N . ILE B 1 25 ? -18.594 14.547 13.609 1 96.69 25 ILE B N 1
ATOM 2514 C CA . ILE B 1 25 ? -17.219 14.461 14.078 1 96.69 25 ILE B CA 1
ATOM 2515 C C . ILE B 1 25 ? -16.938 15.586 15.078 1 96.69 25 ILE B C 1
ATOM 2517 O O . ILE B 1 25 ? -17.109 16.766 14.766 1 96.69 25 ILE B O 1
ATOM 2521 N N . ASN B 1 26 ? -16.672 15.258 16.266 1 97.69 26 ASN B N 1
ATOM 2522 C CA . ASN B 1 26 ? -16.172 16.156 17.312 1 97.69 26 ASN B CA 1
ATOM 2523 C C . ASN B 1 26 ? -14.742 15.805 17.719 1 97.69 26 ASN B C 1
ATOM 2525 O O . ASN B 1 26 ? -14.484 14.719 18.234 1 97.69 26 ASN B O 1
ATOM 2529 N N . LEU B 1 27 ? -13.812 16.719 17.469 1 97.81 27 LEU B N 1
ATOM 2530 C CA . LEU B 1 27 ? -12.398 16.422 17.656 1 97.81 27 LEU B CA 1
ATOM 2531 C C . LEU B 1 27 ? -11.609 17.703 17.891 1 97.81 27 LEU B C 1
ATOM 2533 O O . LEU B 1 27 ? -11.828 18.703 17.203 1 97.81 27 LEU B O 1
ATOM 2537 N N . THR B 1 28 ? -10.773 17.719 18.859 1 97.94 28 THR B N 1
ATOM 2538 C CA . THR B 1 28 ? -9.828 18.812 19.109 1 97.94 28 THR B CA 1
ATOM 2539 C C . THR B 1 28 ? -8.391 18.312 19.016 1 97.94 28 THR B C 1
ATOM 2541 O O . THR B 1 28 ? -8.023 17.328 19.672 1 97.94 28 THR B O 1
ATOM 2544 N N . ILE B 1 29 ? -7.641 18.875 18.172 1 97.88 29 ILE B N 1
ATOM 2545 C CA . ILE B 1 29 ? -6.211 18.625 18.016 1 97.88 29 ILE B CA 1
ATOM 2546 C C . ILE B 1 29 ? -5.422 19.859 18.469 1 97.88 29 ILE B C 1
ATOM 2548 O O . ILE B 1 29 ? -5.547 20.938 17.875 1 97.88 29 ILE B O 1
ATOM 2552 N N . GLY B 1 30 ? -4.617 19.672 19.484 1 97.38 30 GLY B N 1
ATOM 2553 C CA . GLY B 1 30 ? -3.834 20.781 20 1 97.38 30 GLY B CA 1
ATOM 2554 C C . GLY B 1 30 ? -2.631 21.109 19.141 1 97.38 30 GLY B C 1
ATOM 2555 O O . GLY B 1 30 ? -2.172 20.281 18.359 1 97.38 30 GLY B O 1
ATOM 2556 N N . SER B 1 31 ? -2.18 22.344 19.344 1 96.69 31 SER B N 1
ATOM 2557 C CA . SER B 1 31 ? -0.976 22.766 18.641 1 96.69 31 SER B CA 1
ATOM 2558 C C . SER B 1 31 ? 0.226 21.922 19.031 1 96.69 31 SER B C 1
ATOM 2560 O O . SER B 1 31 ? 0.447 21.672 20.219 1 96.69 31 SER B O 1
ATOM 2562 N N . GLY B 1 32 ? 0.901 21.391 18.016 1 96.19 32 GLY B N 1
ATOM 2563 C CA . GLY B 1 32 ? 2.115 20.641 18.281 1 96.19 32 GLY B CA 1
ATOM 2564 C C . GLY B 1 32 ? 1.85 19.188 18.625 1 96.19 32 GLY B C 1
ATOM 2565 O O . GLY B 1 32 ? 2.785 18.406 18.859 1 96.19 32 GLY B O 1
ATOM 2566 N N . GLN B 1 33 ? 0.612 18.781 18.594 1 97.06 33 GLN B N 1
ATOM 2567 C CA . GLN B 1 33 ? 0.26 17.422 18.984 1 97.06 33 GLN B CA 1
ATOM 2568 C C . GLN B 1 33 ? 0.567 16.422 17.875 1 97.06 33 GLN B C 1
ATOM 2570 O O . GLN B 1 33 ? 0.403 16.734 16.688 1 97.06 33 GLN B O 1
ATOM 2575 N N . PHE B 1 34 ? 1.029 15.297 18.328 1 96.81 34 PHE B N 1
ATOM 2576 C CA . PHE B 1 34 ? 1.156 14.141 17.453 1 96.81 34 PHE B CA 1
ATOM 2577 C C . PHE B 1 34 ? -0.059 13.234 17.578 1 96.81 34 PHE B C 1
ATOM 2579 O O . PHE B 1 34 ? -0.219 12.531 18.578 1 96.81 34 PHE B O 1
ATOM 2586 N N . VAL B 1 35 ? -0.864 13.227 16.484 1 97.75 35 VAL B N 1
ATOM 2587 C CA . VAL B 1 35 ? -2.133 12.508 16.484 1 97.75 35 VAL B CA 1
ATOM 2588 C C . VAL B 1 35 ? -2.068 11.336 15.5 1 97.7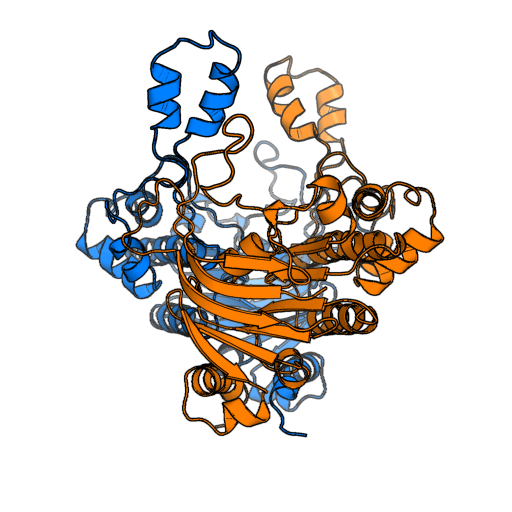5 35 VAL B C 1
ATOM 2590 O O . VAL B 1 35 ? -1.569 11.484 14.383 1 97.75 35 VAL B O 1
ATOM 2593 N N . VAL B 1 36 ? -2.549 10.18 15.914 1 96.75 36 VAL B N 1
ATOM 2594 C CA . VAL B 1 36 ? -2.637 9.016 15.039 1 96.75 36 VAL B CA 1
ATOM 2595 C C . VAL B 1 36 ? -4.102 8.625 14.844 1 96.75 36 VAL B C 1
ATOM 2597 O O . VAL B 1 36 ? -4.828 8.406 15.812 1 96.75 36 VAL B O 1
ATOM 2600 N N . LEU B 1 37 ? -4.477 8.648 13.602 1 96.31 37 LEU B N 1
ATOM 2601 C CA . LEU B 1 37 ? -5.809 8.195 13.219 1 96.31 37 LEU B CA 1
ATOM 2602 C C . LEU B 1 37 ? -5.789 6.73 12.805 1 96.31 37 LEU B C 1
ATOM 2604 O O . LEU B 1 37 ? -5.027 6.34 11.922 1 96.31 37 LEU B O 1
ATOM 2608 N N . VAL B 1 38 ? -6.625 5.934 13.5 1 94.44 38 VAL B N 1
ATOM 2609 C CA . VAL B 1 38 ? -6.672 4.508 13.188 1 94.44 38 VAL B CA 1
ATOM 2610 C C . VAL B 1 38 ? -8.117 4.09 12.906 1 94.44 38 VAL B C 1
ATOM 2612 O O . VAL B 1 38 ? -9.055 4.793 13.281 1 94.44 38 VAL B O 1
ATOM 2615 N N . GLY B 1 39 ? -8.234 3.004 12.211 1 90.81 39 GLY B N 1
ATOM 2616 C CA . GLY B 1 39 ? -9.531 2.459 11.852 1 90.81 39 GLY B CA 1
ATOM 2617 C C . GLY B 1 39 ? -9.492 1.585 10.609 1 90.81 39 GLY B C 1
ATOM 2618 O O . GLY B 1 39 ? -8.492 1.568 9.891 1 90.81 39 GLY B O 1
ATOM 2619 N N . SER B 1 40 ? -10.578 0.942 10.383 1 87 40 SER B N 1
ATOM 2620 C CA . SER B 1 40 ? -10.664 0.039 9.242 1 87 40 SER B CA 1
ATOM 2621 C C . SER B 1 40 ? -10.75 0.812 7.93 1 87 40 SER B C 1
ATOM 2623 O O . SER B 1 40 ? -10.961 2.027 7.934 1 87 40 SER B O 1
ATOM 2625 N N . ASN B 1 41 ? -10.523 0.084 6.852 1 84.69 41 ASN B N 1
ATOM 2626 C CA . ASN B 1 41 ? -10.703 0.686 5.535 1 84.69 41 ASN B CA 1
ATOM 2627 C C . ASN B 1 41 ? -12.109 1.266 5.375 1 84.69 41 ASN B C 1
ATOM 2629 O O . ASN B 1 41 ? -13.094 0.643 5.777 1 84.69 41 ASN B O 1
ATOM 2633 N N . GLY B 1 42 ? -12.164 2.467 4.863 1 81.25 42 GLY B N 1
ATOM 2634 C CA . GLY B 1 42 ? -13.453 3.082 4.613 1 81.25 42 GLY B CA 1
ATOM 2635 C C . GLY B 1 42 ? -14.047 3.754 5.836 1 81.25 42 GLY B C 1
ATOM 2636 O O . GLY B 1 42 ? -15.203 4.18 5.824 1 81.25 42 GLY B O 1
ATOM 2637 N N . SER B 1 43 ? -13.266 3.883 6.891 1 88.38 43 SER B N 1
ATOM 2638 C CA . SER B 1 43 ? -13.805 4.426 8.133 1 88.38 43 SER B CA 1
ATOM 2639 C C . SER B 1 43 ? -13.867 5.949 8.094 1 88.38 43 SER B C 1
ATOM 2641 O O . SER B 1 43 ? -14.43 6.574 8.992 1 88.38 43 SER B O 1
ATOM 2643 N N . GLY B 1 44 ? -13.273 6.582 7.117 1 88.88 44 GLY B N 1
ATOM 2644 C CA . GLY B 1 44 ? -13.375 8.023 6.969 1 88.88 44 GLY B CA 1
ATOM 2645 C C . GLY B 1 44 ? -12.078 8.75 7.289 1 88.88 44 GLY B C 1
ATOM 2646 O O . GLY B 1 44 ? -12.023 9.977 7.246 1 88.88 44 GLY B O 1
ATOM 2647 N N . LYS B 1 45 ? -11.031 8.016 7.586 1 91.12 45 LYS B N 1
ATOM 2648 C CA . LYS B 1 45 ? -9.758 8.602 8.008 1 91.12 45 LYS B CA 1
ATOM 2649 C C . LYS B 1 45 ? -9.211 9.555 6.953 1 91.12 45 LYS B C 1
ATOM 2651 O O . LYS B 1 45 ? -8.875 10.703 7.262 1 91.12 45 LYS B O 1
ATOM 2656 N N . SER B 1 46 ? -9.203 9.086 5.68 1 87.69 46 SER B N 1
ATOM 2657 C CA . SER B 1 46 ? -8.68 9.914 4.598 1 87.69 46 SER B CA 1
ATOM 2658 C C . SER B 1 46 ? -9.562 11.133 4.367 1 87.69 46 SER B C 1
ATOM 2660 O O . SER B 1 46 ? -9.055 12.219 4.074 1 87.69 46 SER B O 1
ATOM 2662 N N . THR B 1 47 ? -10.859 10.984 4.492 1 86.94 47 THR B N 1
ATOM 2663 C CA . THR B 1 47 ? -11.789 12.102 4.355 1 86.94 47 THR B CA 1
ATOM 2664 C C . THR B 1 47 ? -11.523 13.156 5.43 1 86.94 47 THR B C 1
ATOM 2666 O O . THR B 1 47 ? -11.5 14.352 5.137 1 86.94 47 THR B O 1
ATOM 2669 N N . LEU B 1 48 ? -11.297 12.672 6.609 1 92.62 48 LEU B N 1
ATOM 2670 C CA . LEU B 1 48 ? -11.016 13.586 7.711 1 92.62 48 LEU B CA 1
ATOM 2671 C C . LEU B 1 48 ? -9.742 14.375 7.457 1 92.62 48 LEU B C 1
ATOM 2673 O O . LEU B 1 48 ? -9.711 15.594 7.641 1 92.62 48 LEU B O 1
ATOM 2677 N N . VAL B 1 49 ? -8.734 13.719 6.984 1 92.12 49 VAL B N 1
ATOM 2678 C CA . VAL B 1 49 ? -7.461 14.367 6.695 1 92.12 49 VAL B CA 1
ATOM 2679 C C . VAL B 1 49 ? -7.652 15.398 5.586 1 92.12 49 VAL B C 1
ATOM 2681 O O . VAL B 1 49 ? -7.129 16.516 5.672 1 92.12 49 VAL B O 1
ATOM 2684 N N . LYS B 1 50 ? -8.383 15.086 4.605 1 88.19 50 LYS B N 1
ATOM 2685 C CA . LYS B 1 50 ? -8.641 16 3.496 1 88.19 50 LYS B CA 1
ATOM 2686 C C . LYS B 1 50 ? -9.367 17.25 3.979 1 88.19 50 LYS B C 1
ATOM 2688 O O . LYS B 1 50 ? -9.125 18.359 3.475 1 88.19 50 LYS B O 1
ATOM 2693 N N . LEU B 1 51 ? -10.25 17.094 4.902 1 89 51 LEU B N 1
ATOM 2694 C CA . LEU B 1 51 ? -10.961 18.234 5.477 1 89 51 LEU B CA 1
ATOM 2695 C C . LEU B 1 51 ? -10 19.141 6.23 1 89 51 LEU B C 1
ATOM 2697 O O . LEU B 1 51 ? -10.078 20.375 6.109 1 89 51 LEU B O 1
ATOM 2701 N N . LEU B 1 52 ? -9.094 18.547 6.984 1 91.81 52 LEU B N 1
ATOM 2702 C CA . LEU B 1 52 ? -8.125 19.328 7.742 1 91.81 52 LEU B CA 1
ATOM 2703 C C . LEU B 1 52 ? -7.219 20.125 6.805 1 91.81 52 LEU B C 1
ATOM 2705 O O . LEU B 1 52 ? -6.773 21.219 7.152 1 91.81 52 LEU B O 1
ATOM 2709 N N . LEU B 1 53 ? -7.039 19.531 5.605 1 89.25 53 LEU B N 1
ATOM 2710 C CA . LEU B 1 53 ? -6.16 20.156 4.625 1 89.25 53 LEU B CA 1
ATOM 2711 C C . LEU B 1 53 ? -6.93 21.125 3.748 1 89.25 53 LEU B C 1
ATOM 2713 O O . LEU B 1 53 ? -6.352 21.766 2.869 1 89.25 53 LEU B O 1
ATOM 2717 N N . ARG B 1 54 ? -8.188 21.234 3.965 1 85.56 54 ARG B N 1
ATOM 2718 C CA . ARG B 1 54 ? -9.07 22.094 3.191 1 85.56 54 ARG B CA 1
ATOM 2719 C C . ARG B 1 54 ? -9.023 21.734 1.708 1 85.56 54 ARG B C 1
ATOM 2721 O O . ARG B 1 54 ? -8.93 22.625 0.858 1 85.56 54 ARG B O 1
ATOM 2728 N N . LEU B 1 55 ? -8.945 20.438 1.488 1 71.69 55 LEU B N 1
ATOM 2729 C CA . LEU B 1 55 ? -9.008 20 0.098 1 71.69 55 LEU B CA 1
ATOM 2730 C C . LEU B 1 55 ? -10.445 19.953 -0.397 1 71.69 55 LEU B C 1
ATOM 2732 O O . LEU B 1 55 ? -10.695 19.797 -1.596 1 71.69 55 LEU B O 1
ATOM 2736 N N . TYR B 1 56 ? -11.352 19.969 0.563 1 62.69 56 TYR B N 1
ATOM 2737 C CA . TYR B 1 56 ? -12.766 20.109 0.221 1 62.69 56 TYR B CA 1
ATOM 2738 C C . TYR B 1 56 ? -13.359 21.375 0.815 1 62.69 56 TYR B C 1
ATOM 2740 O O . TYR B 1 56 ? -12.992 21.781 1.924 1 62.69 56 TYR B O 1
ATOM 2748 N N . ARG B 1 57 ? -13.859 22.172 0.015 1 55.28 57 ARG B N 1
ATOM 2749 C CA . ARG B 1 57 ? -14.414 23.422 0.515 1 55.28 57 ARG B CA 1
ATOM 2750 C C . ARG B 1 57 ? -15.812 23.219 1.069 1 55.28 57 ARG B C 1
ATOM 2752 O O . ARG B 1 57 ? -16.641 22.531 0.456 1 55.28 57 ARG B O 1
ATOM 2759 N N . PRO B 1 58 ? -16.031 23.734 2.266 1 48.94 58 PRO B N 1
ATOM 2760 C CA . PRO B 1 58 ? -17.375 23.641 2.844 1 48.94 58 PRO B CA 1
ATOM 2761 C C . PRO B 1 58 ? -18.422 24.328 1.979 1 48.94 58 PRO B C 1
ATOM 2763 O O . PRO B 1 58 ? -18.109 25.234 1.209 1 48.94 58 PRO B O 1
ATOM 2766 N N . SER B 1 59 ? -19.562 23.609 1.751 1 47.16 59 SER B N 1
ATOM 2767 C CA . SER B 1 59 ? -20.703 24.125 0.995 1 47.16 59 SER B CA 1
ATOM 2768 C C . SER B 1 59 ? -20.891 25.625 1.234 1 47.16 59 SER B C 1
ATOM 2770 O O . SER B 1 59 ? -21.438 26.328 0.387 1 47.16 59 SER B O 1
ATOM 2772 N N . ASN B 1 60 ? -20.562 26.078 2.352 1 43.22 60 ASN B N 1
ATOM 2773 C CA . ASN B 1 60 ? -20.922 27.453 2.615 1 43.22 60 ASN B CA 1
ATOM 2774 C C . ASN B 1 60 ? -19.984 28.438 1.918 1 43.22 60 ASN B C 1
ATOM 2776 O O . ASN B 1 60 ? -20.094 29.641 2.111 1 43.22 60 ASN B O 1
ATOM 2780 N N . ASP B 1 61 ? -18.969 27.828 1.319 1 45.53 61 ASP B N 1
ATOM 2781 C CA . ASP B 1 61 ? -18.109 28.797 0.641 1 45.53 61 ASP B CA 1
ATOM 2782 C C . ASP B 1 61 ? -18.734 29.234 -0.685 1 45.53 61 ASP B C 1
ATOM 2784 O O . ASP B 1 61 ? -19.078 28.391 -1.52 1 45.53 61 ASP B O 1
ATOM 2788 N N . LEU B 1 62 ? -19.266 30.312 -0.738 1 40.25 62 LEU B N 1
ATOM 2789 C CA . LEU B 1 62 ? -20.078 31 -1.732 1 40.25 62 LEU B CA 1
ATOM 2790 C C . LEU B 1 62 ? -19.328 31.141 -3.051 1 40.25 62 LEU B C 1
ATOM 2792 O O . LEU B 1 62 ? -19.891 31.531 -4.066 1 40.25 62 LEU B O 1
ATOM 2796 N N . ASP B 1 63 ? -17.953 31.188 -2.984 1 42.47 63 ASP B N 1
ATOM 2797 C CA . ASP B 1 63 ? -17.391 31.453 -4.309 1 42.47 63 ASP B CA 1
ATOM 2798 C C . ASP B 1 63 ? -17.406 30.188 -5.164 1 42.47 63 ASP B C 1
ATOM 2800 O O . ASP B 1 63 ? -16.547 29.312 -4.984 1 42.47 63 ASP B O 1
ATOM 2804 N N . ARG B 1 64 ? -18.531 29.812 -5.723 1 41.84 64 ARG B N 1
ATOM 2805 C CA . ARG B 1 64 ? -18.984 28.688 -6.527 1 41.84 64 ARG B CA 1
ATOM 2806 C C . ARG B 1 64 ? -18.094 28.469 -7.738 1 41.84 64 ARG B C 1
ATOM 2808 O O . ARG B 1 64 ? -18.281 27.516 -8.5 1 41.84 64 ARG B O 1
ATOM 2815 N N . SER B 1 65 ? -17.359 29.359 -8.219 1 42.81 65 SER B N 1
ATOM 2816 C CA . SER B 1 65 ? -16.734 29.328 -9.531 1 42.81 65 SER B CA 1
ATOM 2817 C C . SER B 1 65 ? -15.586 28.312 -9.57 1 42.81 65 SER B C 1
ATOM 2819 O O . SER B 1 65 ? -15.148 27.922 -10.648 1 42.81 65 SER B O 1
ATOM 2821 N N . LYS B 1 66 ? -14.867 28.188 -8.57 1 40.53 66 LYS B N 1
ATOM 2822 C CA . LYS B 1 66 ? -13.594 27.484 -8.703 1 40.53 66 LYS B CA 1
ATOM 2823 C C . LYS B 1 66 ? -13.688 26.047 -8.195 1 40.53 66 LYS B C 1
ATOM 2825 O O . LYS B 1 66 ? -12.781 25.25 -8.406 1 40.53 66 LYS B O 1
ATOM 2830 N N . TYR B 1 67 ? -14.602 25.891 -7.266 1 43.34 67 TYR B N 1
ATOM 2831 C CA . TYR B 1 67 ? -14.508 24.562 -6.684 1 43.34 67 TYR B CA 1
ATOM 2832 C C . TYR B 1 67 ? -15.68 23.688 -7.133 1 43.34 67 TYR B C 1
ATOM 2834 O O . TYR B 1 67 ? -16.766 24.188 -7.43 1 43.34 67 TYR B O 1
ATOM 2842 N N . PRO B 1 68 ? -15.305 22.406 -7.355 1 43.34 68 PRO B N 1
ATOM 2843 C CA . PRO B 1 68 ? -16.422 21.531 -7.734 1 43.34 68 PRO B CA 1
ATOM 2844 C C . PRO B 1 68 ? -17.641 21.734 -6.844 1 43.34 68 PRO B C 1
ATOM 2846 O O . PRO B 1 68 ? -17.578 22.453 -5.852 1 43.34 68 PRO B O 1
ATOM 2849 N N . ALA B 1 69 ? -18.688 20.766 -6.949 1 44.97 69 ALA B N 1
ATOM 2850 C CA . ALA B 1 69 ? -20.016 20.766 -6.355 1 44.97 69 ALA B CA 1
ATOM 2851 C C . ALA B 1 69 ? -19.953 21.031 -4.852 1 44.97 69 ALA B C 1
ATOM 2853 O O . ALA B 1 69 ? -18.953 20.703 -4.207 1 44.97 69 ALA B O 1
ATOM 2854 N N . PRO B 1 70 ? -20.812 22 -4.395 1 46.88 70 PRO B N 1
ATOM 2855 C CA . PRO B 1 70 ? -20.953 22.25 -2.957 1 46.88 70 PRO B CA 1
ATOM 2856 C C . PRO B 1 70 ? -20.891 20.953 -2.131 1 46.88 70 PRO B C 1
ATOM 2858 O O . PRO B 1 70 ? -21.5 19.953 -2.51 1 46.88 70 PRO B O 1
ATOM 2861 N N . VAL B 1 71 ? -19.797 20.734 -1.504 1 57.44 71 VAL B N 1
ATOM 2862 C CA . VAL B 1 71 ? -19.719 19.594 -0.591 1 57.44 71 VAL B CA 1
ATOM 2863 C C . VAL B 1 71 ? -20.641 19.828 0.604 1 57.44 71 VAL B C 1
ATOM 2865 O O . VAL B 1 71 ? -20.766 20.953 1.081 1 57.44 71 VAL B O 1
ATOM 2868 N N . ASN B 1 72 ? -21.578 18.906 0.844 1 65.5 72 ASN B N 1
ATOM 2869 C CA . ASN B 1 72 ? -22.484 18.969 1.988 1 65.5 72 ASN B CA 1
ATOM 2870 C C . ASN B 1 72 ? -21.734 18.75 3.303 1 65.5 72 ASN B C 1
ATOM 2872 O O . ASN B 1 72 ? -21.453 17.609 3.686 1 65.5 72 ASN B O 1
ATOM 2876 N N . THR B 1 73 ? -21.172 19.891 3.721 1 77.12 73 THR B N 1
ATOM 2877 C CA . THR B 1 73 ? -20.531 19.844 5.027 1 77.12 73 THR B CA 1
ATOM 2878 C C . THR B 1 73 ? -21.359 20.594 6.07 1 77.12 73 THR B C 1
ATOM 2880 O O . THR B 1 73 ? -21.875 21.672 5.797 1 77.12 73 THR B O 1
ATOM 2883 N N . SER B 1 74 ? -21.75 19.922 7.094 1 84.81 74 SER B N 1
ATOM 2884 C CA . SER B 1 74 ? -22.359 20.578 8.234 1 84.81 74 SER B CA 1
ATOM 2885 C C . SER B 1 74 ? -21.422 20.609 9.43 1 84.81 74 SER B C 1
ATOM 2887 O O . SER B 1 74 ? -20.406 19.906 9.445 1 84.81 74 SER B O 1
ATOM 2889 N N . GLY B 1 75 ? -21.562 21.547 10.297 1 90.5 75 GLY B N 1
ATOM 2890 C CA . GLY B 1 75 ? -20.703 21.719 11.453 1 90.5 75 GLY B CA 1
ATOM 2891 C C . GLY B 1 75 ? -19.656 22.797 11.273 1 90.5 75 GLY B C 1
ATOM 2892 O O . GLY B 1 75 ? -19.797 23.672 10.406 1 90.5 75 GLY B O 1
ATOM 2893 N N . GLU B 1 76 ? -18.719 22.812 12.211 1 91 76 GLU B N 1
ATOM 2894 C CA . GLU B 1 76 ? -17.703 23.859 12.172 1 91 76 GLU B CA 1
ATOM 2895 C C . GLU B 1 76 ? -16.297 23.25 12.211 1 91 76 GLU B C 1
ATOM 2897 O O . GLU B 1 76 ? -16.031 22.312 12.969 1 91 76 GLU B O 1
ATOM 2902 N N . LEU B 1 77 ? -15.516 23.719 11.375 1 91.56 77 LEU B N 1
ATOM 2903 C CA . LEU B 1 77 ? -14.094 23.391 11.352 1 91.56 77 LEU B CA 1
ATOM 2904 C C . LEU B 1 77 ? -13.242 24.625 11.562 1 91.56 77 LEU B C 1
ATOM 2906 O O . LEU B 1 77 ? -13.242 25.547 10.734 1 91.56 77 LEU B O 1
ATOM 2910 N N . LEU B 1 78 ? -12.516 24.609 12.672 1 94.25 78 LEU B N 1
ATOM 2911 C CA . LEU B 1 78 ? -11.711 25.766 13.047 1 94.25 78 LEU B CA 1
ATOM 2912 C C . LEU B 1 78 ? -10.227 25.422 13.031 1 94.25 78 LEU B C 1
ATOM 2914 O O . LEU B 1 78 ? -9.836 24.312 13.391 1 94.25 78 LEU B O 1
ATOM 2918 N N . MET B 1 79 ? -9.453 26.328 12.656 1 94.31 79 MET B N 1
ATOM 2919 C CA . MET B 1 79 ? -8 26.312 12.758 1 94.31 79 MET B CA 1
ATOM 2920 C C . MET B 1 79 ? -7.488 27.516 13.523 1 94.31 79 MET B C 1
ATOM 2922 O O . MET B 1 79 ? -7.75 28.656 13.141 1 94.31 79 MET B O 1
ATOM 2926 N N . ASP B 1 80 ? -6.84 27.234 14.602 1 95.25 80 ASP B N 1
ATOM 2927 C CA . ASP B 1 80 ? -6.402 28.312 15.5 1 95.25 80 ASP B CA 1
ATOM 2928 C C . ASP B 1 80 ? -7.555 29.25 15.836 1 95.25 80 ASP B C 1
ATOM 2930 O O . ASP B 1 80 ? -7.422 30.469 15.703 1 95.25 80 ASP B O 1
ATOM 2934 N N . ASP B 1 81 ? -8.68 28.672 16.062 1 93.44 81 ASP B N 1
ATOM 2935 C CA . ASP B 1 81 ? -9.891 29.297 16.594 1 93.44 81 ASP B CA 1
ATOM 2936 C C . ASP B 1 81 ? -10.547 30.188 15.539 1 93.44 81 ASP B C 1
ATOM 2938 O O . ASP B 1 81 ? -11.391 31.016 15.867 1 93.44 81 ASP B O 1
ATOM 2942 N N . GLN B 1 82 ? -10.133 30.031 14.297 1 93.19 82 GLN B N 1
ATOM 2943 C CA . GLN B 1 82 ? -10.781 30.719 13.18 1 93.19 82 GLN B CA 1
ATOM 2944 C C . GLN B 1 82 ? -11.297 29.719 12.148 1 93.19 82 GLN B C 1
ATOM 2946 O O . GLN B 1 82 ? -10.68 28.672 11.93 1 93.19 82 GLN B O 1
ATOM 2951 N N . PRO B 1 83 ? -12.375 30.141 11.586 1 88.56 83 PRO B N 1
ATOM 2952 C CA . PRO B 1 83 ? -12.859 29.234 10.539 1 88.56 83 PRO B CA 1
ATOM 2953 C C . PRO B 1 83 ? -11.836 29.016 9.43 1 88.56 83 PRO B C 1
ATOM 2955 O O . PRO B 1 83 ? -11.117 29.938 9.055 1 88.56 83 PRO B O 1
ATOM 2958 N N . LEU B 1 84 ? -11.75 27.828 9.023 1 85 84 LEU B N 1
ATOM 2959 C CA . LEU B 1 84 ? -10.781 27.438 8 1 85 84 LEU B CA 1
ATOM 2960 C C . LEU B 1 84 ? -10.945 28.297 6.75 1 85 84 LEU B C 1
ATOM 2962 O O . LEU B 1 84 ? -9.961 28.594 6.062 1 85 84 LEU B O 1
ATOM 2966 N N . SER B 1 85 ? -12.125 28.703 6.539 1 79.94 85 SER B N 1
ATOM 2967 C CA . SER B 1 85 ? -12.461 29.469 5.344 1 79.94 85 SER B CA 1
ATOM 2968 C C . SER B 1 85 ? -11.891 30.891 5.41 1 79.94 85 SER B C 1
ATOM 2970 O O . SER B 1 85 ? -11.812 31.578 4.395 1 79.94 85 SER B O 1
ATOM 2972 N N . SER B 1 86 ? -11.484 31.266 6.543 1 84.69 86 SER B N 1
ATOM 2973 C CA . SER B 1 86 ? -10.984 32.625 6.719 1 84.69 86 SER B CA 1
ATOM 2974 C C . SER B 1 86 ? -9.539 32.75 6.234 1 84.69 86 SER B C 1
ATOM 2976 O O . SER B 1 86 ? -9.031 33.875 6.051 1 84.69 86 SER B O 1
ATOM 2978 N N . TYR B 1 87 ? -8.898 31.656 5.953 1 86.94 87 TYR B N 1
ATOM 2979 C CA . TYR B 1 87 ? -7.512 31.672 5.516 1 86.94 87 TYR B CA 1
ATOM 2980 C C . TYR B 1 87 ? -7.418 31.609 3.994 1 86.94 87 TYR B C 1
ATOM 2982 O O . TYR B 1 87 ? -8.281 31.031 3.332 1 86.94 87 TYR B O 1
ATOM 2990 N N . SER B 1 88 ? -6.336 32.188 3.496 1 87.31 88 SER B N 1
ATOM 2991 C CA . SER B 1 88 ? -6.086 32.062 2.064 1 87.31 88 SER B CA 1
ATOM 2992 C C . SER B 1 88 ? -5.539 30.672 1.737 1 87.31 88 SER B C 1
ATOM 2994 O O . SER B 1 88 ? -4.797 30.094 2.529 1 87.31 88 SER B O 1
ATOM 2996 N N . GLU B 1 89 ? -5.863 30.203 0.618 1 85.25 89 GLU B N 1
ATOM 2997 C CA . GLU B 1 89 ? -5.391 28.891 0.188 1 85.25 89 GLU B CA 1
ATOM 2998 C C . GLU B 1 89 ? -3.869 28.859 0.096 1 85.25 89 GLU B C 1
ATOM 3000 O O . GLU B 1 89 ? -3.242 27.859 0.468 1 85.25 89 GLU B O 1
ATOM 3005 N N . THR B 1 90 ? -3.375 29.953 -0.365 1 87.31 90 THR B N 1
ATOM 3006 C CA . THR B 1 90 ? -1.928 30.047 -0.531 1 87.31 90 THR B CA 1
ATOM 3007 C C . THR B 1 90 ? -1.222 29.953 0.817 1 87.31 90 THR B C 1
ATOM 3009 O O . THR B 1 90 ? -0.258 29.188 0.964 1 87.31 90 THR B O 1
ATOM 3012 N N . SER B 1 91 ? -1.756 30.688 1.748 1 89.25 91 SER B N 1
ATOM 3013 C CA . SER B 1 91 ? -1.149 30.656 3.074 1 89.25 91 SER B CA 1
ATOM 3014 C C . SER B 1 91 ? -1.256 29.281 3.709 1 89.25 91 SER B C 1
ATOM 3016 O O . SER B 1 91 ? -0.303 28.797 4.324 1 89.25 91 SER B O 1
ATOM 3018 N N . LEU B 1 92 ? -2.352 28.641 3.498 1 89.88 92 LEU B N 1
ATOM 3019 C CA . LEU B 1 92 ? -2.559 27.312 4.051 1 89.88 92 LEU B CA 1
ATOM 3020 C C . LEU B 1 92 ? -1.617 26.297 3.398 1 89.88 92 LEU B C 1
ATOM 3022 O O . LEU B 1 92 ? -0.956 25.531 4.094 1 89.88 92 LEU B O 1
ATOM 3026 N N . ARG B 1 93 ? -1.514 26.406 2.172 1 87.81 93 ARG B N 1
ATOM 3027 C CA . ARG B 1 93 ? -0.68 25.453 1.438 1 87.81 93 ARG B CA 1
ATOM 3028 C C . ARG B 1 93 ? 0.791 25.625 1.807 1 87.81 93 ARG B C 1
ATOM 3030 O O . ARG B 1 93 ? 1.542 24.641 1.838 1 87.81 93 ARG B O 1
ATOM 3037 N N . GLN B 1 94 ? 1.13 26.828 2.117 1 91.62 94 GLN B N 1
ATOM 3038 C CA . GLN B 1 94 ? 2.52 27.094 2.473 1 91.62 94 GLN B CA 1
ATOM 3039 C C . GLN B 1 94 ? 2.834 26.609 3.883 1 91.62 94 GLN B C 1
ATOM 3041 O O . GLN B 1 94 ? 3.996 26.375 4.215 1 91.62 94 GLN B O 1
ATOM 3046 N N . SER B 1 95 ? 1.783 26.484 4.648 1 94.81 95 SER B N 1
ATOM 3047 C CA . SER B 1 95 ? 2.016 26.141 6.047 1 94.81 95 SER B CA 1
ATOM 3048 C C . SER B 1 95 ? 1.726 24.672 6.309 1 94.81 95 SER B C 1
ATOM 3050 O O . SER B 1 95 ? 1.898 24.188 7.43 1 94.81 95 SER B O 1
ATOM 3052 N N . MET B 1 96 ? 1.348 23.938 5.242 1 94.88 96 MET B N 1
ATOM 3053 C CA . MET B 1 96 ? 0.975 22.547 5.41 1 94.88 96 MET B CA 1
ATOM 3054 C C . MET B 1 96 ? 1.781 21.656 4.473 1 94.88 96 MET B C 1
ATOM 3056 O O . MET B 1 96 ? 2.203 22.094 3.402 1 94.88 96 MET B O 1
ATOM 3060 N N . ALA B 1 97 ? 2.049 20.453 4.949 1 93.31 97 ALA B N 1
ATOM 3061 C CA . ALA B 1 97 ? 2.664 19.406 4.141 1 93.31 97 ALA B CA 1
ATOM 3062 C C . ALA B 1 97 ? 1.853 18.109 4.215 1 93.31 97 ALA B C 1
ATOM 3064 O O . ALA B 1 97 ? 1.233 17.828 5.238 1 93.31 97 ALA B O 1
ATOM 3065 N N . VAL B 1 98 ? 1.858 17.438 3.115 1 91.56 98 VAL B N 1
ATOM 3066 C CA . VAL B 1 98 ? 1.106 16.188 3.051 1 91.56 98 VAL B CA 1
ATOM 3067 C C . VAL B 1 98 ? 1.98 15.094 2.449 1 91.56 98 VAL B C 1
ATOM 3069 O O . VAL B 1 98 ? 2.678 15.32 1.457 1 91.56 98 VAL B O 1
ATOM 3072 N N . LEU B 1 99 ? 2.006 14.016 3.137 1 91.5 99 LEU B N 1
ATOM 3073 C CA . LEU B 1 99 ? 2.574 12.781 2.611 1 91.5 99 LEU B CA 1
ATOM 3074 C C . LEU B 1 99 ? 1.509 11.695 2.498 1 91.5 99 LEU B C 1
ATOM 3076 O O . LEU B 1 99 ? 0.988 11.227 3.512 1 91.5 99 LEU B O 1
ATOM 3080 N N . SER B 1 100 ? 1.157 11.336 1.264 1 85.62 100 SER B N 1
ATOM 3081 C CA . SER B 1 100 ? 0.084 10.367 1.07 1 85.62 100 SER B CA 1
ATOM 3082 C C . SER B 1 100 ? 0.47 9.32 0.035 1 85.62 100 SER B C 1
ATOM 3084 O O . SER B 1 100 ? 1.455 9.484 -0.688 1 85.62 100 SER B O 1
ATOM 3086 N N . GLN B 1 101 ? -0.307 8.273 0.051 1 71.38 101 GLN B N 1
ATOM 3087 C CA . GLN B 1 101 ? -0.118 7.211 -0.933 1 71.38 101 GLN B CA 1
ATOM 3088 C C . GLN B 1 101 ? -0.413 7.711 -2.344 1 71.38 101 GLN B C 1
ATOM 3090 O O . GLN B 1 101 ? 0.06 7.129 -3.324 1 71.38 101 GLN B O 1
ATOM 3095 N N . ASP B 1 102 ? -1.121 8.734 -2.449 1 68 102 ASP B N 1
ATOM 3096 C CA . ASP B 1 102 ? -1.546 9.258 -3.746 1 68 102 ASP B CA 1
ATOM 3097 C C . ASP B 1 102 ? -0.435 10.078 -4.402 1 68 102 ASP B C 1
ATOM 3099 O O . ASP B 1 102 ? -0.507 10.391 -5.59 1 68 102 ASP B O 1
ATOM 3103 N N . ASN B 1 103 ? 0.559 10.391 -3.607 1 72.81 103 ASN B N 1
ATOM 3104 C CA . ASN B 1 103 ? 1.659 11.141 -4.199 1 72.81 103 ASN B CA 1
ATOM 3105 C C . ASN B 1 103 ? 2.436 10.305 -5.207 1 72.81 103 ASN B C 1
ATOM 3107 O O . ASN B 1 103 ? 2.691 9.117 -4.973 1 72.81 103 ASN B O 1
ATOM 3111 N N . THR B 1 104 ? 2.66 10.945 -6.387 1 76.69 104 THR B N 1
ATOM 3112 C CA . THR B 1 104 ? 3.326 10.227 -7.465 1 76.69 104 THR B CA 1
ATOM 3113 C C . THR B 1 104 ? 4.602 10.945 -7.891 1 76.69 104 THR B C 1
ATOM 3115 O O . THR B 1 104 ? 4.82 12.102 -7.52 1 76.69 104 THR B O 1
ATOM 3118 N N . ILE B 1 105 ? 5.34 10.211 -8.492 1 83 105 ILE B N 1
ATOM 3119 C CA . ILE B 1 105 ? 6.504 10.805 -9.141 1 83 105 ILE B CA 1
ATOM 3120 C C . ILE B 1 105 ? 6.059 11.586 -10.375 1 83 105 ILE B C 1
ATOM 3122 O O . ILE B 1 105 ? 5.223 11.117 -11.148 1 83 105 ILE B O 1
ATOM 3126 N N . TYR B 1 106 ? 6.574 12.773 -10.5 1 83.25 106 TYR B N 1
ATOM 3127 C CA . TYR B 1 106 ? 6.234 13.594 -11.656 1 83.25 106 TYR B CA 1
ATOM 3128 C C . TYR B 1 106 ? 7.02 13.156 -12.883 1 83.25 106 TYR B C 1
ATOM 3130 O O . TYR B 1 106 ? 8.25 13.227 -12.898 1 83.25 106 TYR B O 1
ATOM 3138 N N . PRO B 1 107 ? 6.27 12.758 -13.859 1 79.69 107 PRO B N 1
ATOM 3139 C CA . PRO B 1 107 ? 6.957 12.305 -15.07 1 79.69 107 PRO B CA 1
ATOM 3140 C C . PRO B 1 107 ? 7.707 13.43 -15.781 1 79.69 107 PRO B C 1
ATOM 3142 O O . PRO B 1 107 ? 7.262 14.586 -15.758 1 79.69 107 PRO B O 1
ATOM 3145 N N . GLY B 1 108 ? 8.781 13.07 -16.406 1 80.25 108 GLY B N 1
ATOM 3146 C CA . GLY B 1 108 ? 9.555 14.055 -17.156 1 80.25 108 GLY B CA 1
ATOM 3147 C C . GLY B 1 108 ? 10.586 14.773 -16.297 1 80.25 108 GLY B C 1
ATOM 3148 O O . GLY B 1 108 ? 11.516 15.391 -16.828 1 80.25 108 GLY B O 1
ATOM 3149 N N . PHE B 1 109 ? 10.438 14.688 -15 1 87 109 PHE B N 1
ATOM 3150 C CA . PHE B 1 109 ? 11.398 15.289 -14.086 1 87 109 PHE B CA 1
ATOM 3151 C C . PHE B 1 109 ? 12.406 14.258 -13.602 1 87 109 PHE B C 1
ATOM 3153 O O . PHE B 1 109 ? 12.094 13.07 -13.5 1 87 109 PHE B O 1
ATOM 3160 N N . SER B 1 110 ? 13.516 14.734 -13.406 1 89.75 110 SER B N 1
ATOM 3161 C CA . SER B 1 110 ? 14.516 13.859 -12.797 1 89.75 110 SER B CA 1
ATOM 3162 C C . SER B 1 110 ? 14.141 13.523 -11.352 1 89.75 110 SER B C 1
ATOM 3164 O O . SER B 1 110 ? 13.266 14.164 -10.766 1 89.75 110 SER B O 1
ATOM 3166 N N . LEU B 1 111 ? 14.781 12.508 -10.82 1 91.12 111 LEU B N 1
ATOM 3167 C CA . LEU B 1 111 ? 14.547 12.148 -9.422 1 91.12 111 LEU B CA 1
ATOM 3168 C C . LEU B 1 111 ? 14.883 13.312 -8.5 1 91.12 111 LEU B C 1
ATOM 3170 O O . LEU B 1 111 ? 14.133 13.594 -7.555 1 91.12 111 LEU B O 1
ATOM 3174 N N . GLY B 1 112 ? 15.984 13.969 -8.805 1 93.38 112 GLY B N 1
ATOM 3175 C CA . GLY B 1 112 ? 16.344 15.141 -8.023 1 93.38 112 GLY B CA 1
ATOM 3176 C C . GLY B 1 112 ? 15.32 16.266 -8.117 1 93.38 112 GLY B C 1
ATOM 3177 O O . GLY B 1 112 ? 14.984 16.875 -7.105 1 93.38 112 GLY B O 1
ATOM 3178 N N . GLU B 1 113 ? 14.844 16.5 -9.281 1 92.25 113 GLU B N 1
ATOM 3179 C CA . GLU B 1 113 ? 13.82 17.516 -9.477 1 92.25 113 GLU B CA 1
ATOM 3180 C C . GLU B 1 113 ? 12.531 17.156 -8.742 1 92.25 113 GLU B C 1
ATOM 3182 O O . GLU B 1 113 ? 11.875 18.016 -8.156 1 92.25 113 GLU B O 1
ATOM 3187 N N . ASN B 1 114 ? 12.211 15.938 -8.82 1 93.19 114 ASN B N 1
ATOM 3188 C CA . ASN B 1 114 ? 11.047 15.461 -8.086 1 93.19 114 ASN B CA 1
ATOM 3189 C C . ASN B 1 114 ? 11.156 15.773 -6.594 1 93.19 114 ASN B C 1
ATOM 3191 O O . ASN B 1 114 ? 10.188 16.219 -5.973 1 93.19 114 ASN B O 1
ATOM 3195 N N . ILE B 1 115 ? 12.328 15.547 -6.074 1 95.12 115 ILE B N 1
ATOM 3196 C CA . ILE B 1 115 ? 12.562 15.828 -4.664 1 95.12 115 ILE B CA 1
ATOM 3197 C C . ILE B 1 115 ? 12.547 17.344 -4.434 1 95.12 115 ILE B C 1
ATOM 3199 O O . ILE B 1 115 ? 11.875 17.828 -3.521 1 95.12 115 ILE B O 1
ATOM 3203 N N . GLY B 1 116 ? 13.188 18.016 -5.301 1 94.88 116 GLY B N 1
ATOM 3204 C CA . GLY B 1 116 ? 13.367 19.453 -5.152 1 94.88 116 GLY B CA 1
ATOM 3205 C C . GLY B 1 116 ? 12.07 20.234 -5.246 1 94.88 116 GLY B C 1
ATOM 3206 O O . GLY B 1 116 ? 11.969 21.344 -4.723 1 94.88 116 GLY B O 1
ATOM 3207 N N . LEU B 1 117 ? 11.086 19.641 -5.836 1 92.94 117 LEU B N 1
ATOM 3208 C CA . LEU B 1 117 ? 9.789 20.297 -6 1 92.94 117 LEU B CA 1
ATOM 3209 C C . LEU B 1 117 ? 9.148 20.578 -4.645 1 92.94 117 LEU B C 1
ATOM 3211 O O . LEU B 1 117 ? 8.203 21.375 -4.555 1 92.94 117 LEU B O 1
ATOM 3215 N N . GLY B 1 118 ? 9.656 19.969 -3.654 1 92.81 118 GLY B N 1
ATOM 3216 C CA . GLY B 1 118 ? 9.148 20.219 -2.316 1 92.81 118 GLY B CA 1
ATOM 3217 C C . GLY B 1 118 ? 9.391 21.656 -1.85 1 92.81 118 GLY B C 1
ATOM 3218 O O . GLY B 1 118 ? 8.609 22.188 -1.067 1 92.81 118 GLY B O 1
ATOM 3219 N N . PHE B 1 119 ? 10.492 22.172 -2.297 1 95.19 119 PHE B N 1
ATOM 3220 C CA . PHE B 1 119 ? 10.859 23.547 -1.99 1 95.19 119 PHE B CA 1
ATOM 3221 C C . PHE B 1 119 ? 11.758 24.125 -3.078 1 95.19 119 PHE B C 1
ATOM 3223 O O . PHE B 1 119 ? 12.984 24.047 -2.979 1 95.19 119 PHE B O 1
ATOM 3230 N N . SER B 1 120 ? 11.188 24.781 -3.98 1 92.06 120 SER B N 1
ATOM 3231 C CA . SER B 1 120 ? 11.789 25.156 -5.254 1 92.06 120 SER B CA 1
ATOM 3232 C C . SER B 1 120 ? 12.977 26.094 -5.047 1 92.06 120 SER B C 1
ATOM 3234 O O . SER B 1 120 ? 13.961 26.031 -5.777 1 92.06 120 SER B O 1
ATOM 3236 N N . PRO B 1 121 ? 12.93 26.953 -4.102 1 93 121 PRO B N 1
ATOM 3237 C CA . PRO B 1 121 ? 14.062 27.859 -3.922 1 93 121 PRO B CA 1
ATOM 3238 C C . PRO B 1 121 ? 15.383 27.125 -3.699 1 93 121 PRO B C 1
ATOM 3240 O O . PRO B 1 121 ? 16.453 27.672 -3.982 1 93 121 PRO B O 1
ATOM 3243 N N . LEU B 1 122 ? 15.297 25.859 -3.248 1 92.88 122 LEU B N 1
ATOM 3244 C CA . LEU B 1 122 ? 16.516 25.125 -2.953 1 92.88 122 LEU B CA 1
ATOM 3245 C C . LEU B 1 122 ? 16.656 23.922 -3.881 1 92.88 122 LEU B C 1
ATOM 3247 O O . LEU B 1 122 ? 17.375 22.969 -3.566 1 92.88 122 LEU B O 1
ATOM 3251 N N . ILE B 1 123 ? 16.047 23.969 -4.953 1 91.38 123 ILE B N 1
ATOM 3252 C CA . ILE B 1 123 ? 16 22.844 -5.875 1 91.38 123 ILE B CA 1
ATOM 3253 C C . ILE B 1 123 ? 17.406 22.547 -6.406 1 91.38 123 ILE B C 1
ATOM 3255 O O . ILE B 1 123 ? 17.75 21.406 -6.703 1 91.38 123 ILE B O 1
ATOM 3259 N N . SER B 1 124 ? 18.25 23.578 -6.477 1 89.75 124 SER B N 1
ATOM 3260 C CA . SER B 1 124 ? 19.594 23.438 -7.031 1 89.75 124 SER B CA 1
ATOM 3261 C C . SER B 1 124 ? 20.625 23.25 -5.926 1 89.75 124 SER B C 1
ATOM 3263 O O . SER B 1 124 ? 21.828 23.172 -6.203 1 89.75 124 SER B O 1
ATOM 3265 N N . ASP B 1 125 ? 20.172 23.234 -4.719 1 94.38 125 ASP B N 1
ATOM 3266 C CA . ASP B 1 125 ? 21.078 23.016 -3.598 1 94.38 125 ASP B CA 1
ATOM 3267 C C . ASP B 1 125 ? 21.281 21.516 -3.334 1 94.38 125 ASP B C 1
ATOM 3269 O O . ASP B 1 125 ? 20.484 20.891 -2.637 1 94.38 125 ASP B O 1
ATOM 3273 N N . ASP B 1 126 ? 22.359 21.062 -3.686 1 93.38 126 ASP B N 1
ATOM 3274 C CA . ASP B 1 126 ? 22.641 19.625 -3.652 1 93.38 126 ASP B CA 1
ATOM 3275 C C . ASP B 1 126 ? 22.688 19.109 -2.217 1 93.38 126 ASP B C 1
ATOM 3277 O O . ASP B 1 126 ? 22.219 18 -1.94 1 93.38 126 ASP B O 1
ATOM 3281 N N . LYS B 1 127 ? 23.234 19.859 -1.41 1 95.81 127 LYS B N 1
ATOM 3282 C CA . LYS B 1 127 ? 23.344 19.438 -0.017 1 95.81 127 LYS B CA 1
ATOM 3283 C C . LYS B 1 127 ? 21.969 19.219 0.601 1 95.81 127 LYS B C 1
ATOM 3285 O O . LYS B 1 127 ? 21.719 18.188 1.227 1 95.81 127 LYS B O 1
ATOM 3290 N N . THR B 1 128 ? 21.094 20.188 0.42 1 96.38 128 THR B N 1
ATOM 3291 C CA . THR B 1 128 ? 19.734 20.109 0.963 1 96.38 128 THR B CA 1
ATOM 3292 C C . THR B 1 128 ? 18.984 18.938 0.334 1 96.38 128 THR B C 1
ATOM 3294 O O . THR B 1 128 ? 18.25 18.219 1.022 1 96.38 128 THR B O 1
ATOM 3297 N N . LEU B 1 129 ? 19.219 18.766 -0.904 1 95.88 129 LEU B N 1
ATOM 3298 C CA . LEU B 1 129 ? 18.578 17.672 -1.629 1 95.88 129 LEU B CA 1
ATOM 3299 C C . LEU B 1 129 ? 19.031 16.312 -1.1 1 95.88 129 LEU B C 1
ATOM 3301 O O . LEU B 1 129 ? 18.219 15.43 -0.854 1 95.88 129 LEU B O 1
ATOM 3305 N N . GLN B 1 130 ? 20.266 16.203 -0.865 1 96.06 130 GLN B N 1
ATOM 3306 C CA . GLN B 1 130 ? 20.828 14.945 -0.362 1 96.06 130 GLN B CA 1
ATOM 3307 C C . GLN B 1 130 ? 20.344 14.664 1.059 1 96.06 130 GLN B C 1
ATOM 3309 O O . GLN B 1 130 ? 20.078 13.516 1.409 1 96.06 130 GLN B O 1
ATOM 3314 N N . ASP B 1 131 ? 20.266 15.688 1.788 1 97.31 131 ASP B N 1
ATOM 3315 C CA . ASP B 1 131 ? 19.797 15.523 3.156 1 97.31 131 ASP B CA 1
ATOM 3316 C C . ASP B 1 131 ? 18.344 15.055 3.178 1 97.31 131 ASP B C 1
ATOM 3318 O O . ASP B 1 131 ? 17.984 14.156 3.943 1 97.31 131 ASP B O 1
ATOM 3322 N N . ALA B 1 132 ? 17.531 15.672 2.352 1 97.38 132 ALA B N 1
ATOM 3323 C CA . ALA B 1 132 ? 16.141 15.258 2.238 1 97.38 132 ALA B CA 1
ATOM 3324 C C . ALA B 1 132 ? 16.031 13.805 1.788 1 97.38 132 ALA B C 1
ATOM 3326 O O . ALA B 1 132 ? 15.242 13.039 2.346 1 97.38 132 ALA B O 1
ATOM 3327 N N . ALA B 1 133 ? 16.844 13.43 0.84 1 97.19 133 ALA B N 1
ATOM 3328 C CA . ALA B 1 133 ? 16.875 12.055 0.348 1 97.19 133 ALA B CA 1
ATOM 3329 C C . ALA B 1 133 ? 17.297 11.086 1.445 1 97.19 133 ALA B C 1
ATOM 3331 O O . ALA B 1 133 ? 16.703 10.016 1.61 1 97.19 133 ALA B O 1
ATOM 3332 N N . LYS B 1 134 ? 18.25 11.477 2.146 1 97.44 134 LYS B N 1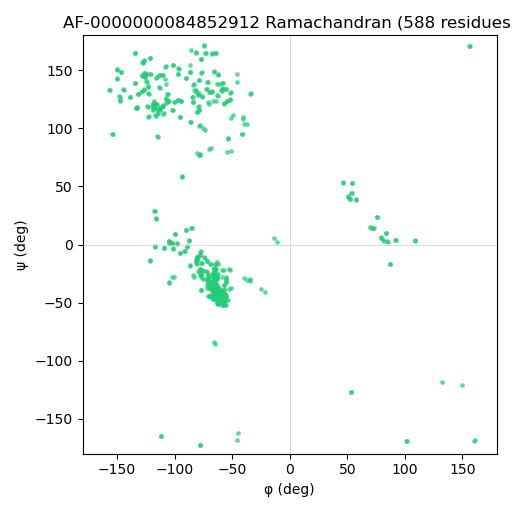
ATOM 3333 C CA . LYS B 1 134 ? 18.766 10.648 3.234 1 97.44 134 LYS B CA 1
ATOM 3334 C C . LYS B 1 134 ? 17.703 10.43 4.305 1 97.44 134 LYS B C 1
ATOM 3336 O O . LYS B 1 134 ? 17.484 9.297 4.746 1 97.44 134 LYS B O 1
ATOM 3341 N N . LYS B 1 135 ? 17.031 11.445 4.715 1 97.19 135 LYS B N 1
ATOM 3342 C CA . LYS B 1 135 ? 16 11.367 5.754 1 97.19 135 LYS B CA 1
ATOM 3343 C C . LYS B 1 135 ? 14.836 10.484 5.312 1 97.19 135 LYS B C 1
ATOM 3345 O O . LYS B 1 135 ? 14.195 9.844 6.145 1 97.19 135 LYS B O 1
ATOM 3350 N N . ALA B 1 136 ? 14.617 10.438 4.004 1 95.94 136 ALA B N 1
ATOM 3351 C CA . ALA B 1 136 ? 13.508 9.656 3.467 1 95.94 136 ALA B CA 1
ATOM 3352 C C . ALA B 1 136 ? 13.938 8.234 3.139 1 95.94 136 ALA B C 1
ATOM 3354 O O . ALA B 1 136 ? 13.125 7.406 2.727 1 95.94 136 ALA B O 1
ATOM 3355 N N . GLY B 1 137 ? 15.195 7.938 3.266 1 93.88 137 GLY B N 1
ATOM 3356 C CA . GLY B 1 137 ? 15.727 6.641 2.875 1 93.88 137 GLY B CA 1
ATOM 3357 C C . GLY B 1 137 ? 15.875 6.484 1.373 1 93.88 137 GLY B C 1
ATOM 3358 O O . GLY B 1 137 ? 15.852 5.367 0.854 1 93.88 137 GLY B O 1
ATOM 3359 N N . ALA B 1 138 ? 15.992 7.555 0.661 1 93.69 138 ALA B N 1
ATOM 3360 C CA . ALA B 1 138 ? 16.047 7.52 -0.798 1 93.69 138 ALA B CA 1
ATOM 3361 C C . ALA B 1 138 ? 17.484 7.68 -1.298 1 93.69 138 ALA B C 1
ATOM 3363 O O . ALA B 1 138 ? 17.734 7.602 -2.502 1 93.69 138 ALA B O 1
ATOM 3364 N N . LYS B 1 139 ? 18.391 7.883 -0.39 1 94.56 139 LYS B N 1
ATOM 3365 C CA . LYS B 1 139 ? 19.781 8.102 -0.784 1 94.56 139 LYS B CA 1
ATOM 3366 C C . LYS B 1 139 ? 20.312 6.93 -1.602 1 94.56 139 LYS B C 1
ATOM 3368 O O . LYS B 1 139 ? 20.906 7.125 -2.662 1 94.56 139 LYS B O 1
ATOM 3373 N N . GLU B 1 140 ? 20.062 5.77 -1.107 1 87.75 140 GLU B N 1
ATOM 3374 C CA . GLU B 1 140 ? 20.562 4.574 -1.782 1 87.75 140 GLU B CA 1
ATOM 3375 C C . GLU B 1 140 ? 19.906 4.398 -3.148 1 87.75 140 GLU B C 1
ATOM 3377 O O . GLU B 1 140 ? 20.516 3.863 -4.074 1 87.75 140 GLU B O 1
ATOM 3382 N N . VAL B 1 141 ? 18.688 4.793 -3.262 1 85.69 141 VAL B N 1
ATOM 3383 C CA . VAL B 1 141 ? 17.969 4.711 -4.535 1 85.69 141 VAL B CA 1
ATOM 3384 C C . VAL B 1 141 ? 18.672 5.582 -5.574 1 85.69 141 VAL B C 1
ATOM 3386 O O . VAL B 1 141 ? 18.938 5.137 -6.695 1 85.69 141 VAL B O 1
ATOM 3389 N N . LEU B 1 142 ? 19.031 6.762 -5.148 1 89.75 142 LEU B N 1
ATOM 3390 C CA . LEU B 1 142 ? 19.703 7.695 -6.043 1 89.75 142 LEU B CA 1
ATOM 3391 C C . LEU B 1 142 ? 21.094 7.18 -6.41 1 89.75 142 LEU B C 1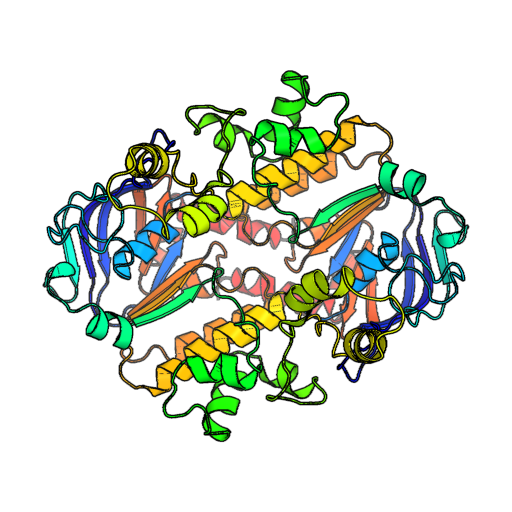
ATOM 3393 O O . LEU B 1 142 ? 21.5 7.25 -7.574 1 89.75 142 LEU B O 1
ATOM 3397 N N . GLU B 1 143 ? 21.719 6.613 -5.488 1 88.56 143 GLU B N 1
ATOM 3398 C CA . GLU B 1 143 ? 23.094 6.168 -5.672 1 88.56 143 GLU B CA 1
ATOM 3399 C C . GLU B 1 143 ? 23.172 4.961 -6.605 1 88.56 143 GLU B C 1
ATOM 3401 O O . GLU B 1 143 ? 24.172 4.754 -7.289 1 88.56 143 GLU B O 1
ATOM 3406 N N . ARG B 1 144 ? 22.156 4.223 -6.602 1 83.31 144 ARG B N 1
ATOM 3407 C CA . ARG B 1 144 ? 22.125 3.021 -7.426 1 83.31 144 ARG B CA 1
ATOM 3408 C C . ARG B 1 144 ? 21.875 3.369 -8.891 1 83.31 144 ARG B C 1
ATOM 3410 O O . ARG B 1 144 ? 22.125 2.553 -9.781 1 83.31 144 ARG B O 1
ATOM 3417 N N . MET B 1 145 ? 21.438 4.535 -9.117 1 84.12 145 MET B N 1
ATOM 3418 C CA . MET B 1 145 ? 21.172 4.973 -10.484 1 84.12 145 MET B CA 1
ATOM 3419 C C . MET B 1 145 ? 22.453 5.473 -11.148 1 84.12 145 MET B C 1
ATOM 3421 O O . MET B 1 145 ? 23.234 6.184 -10.523 1 84.12 145 MET B O 1
ATOM 3425 N N . LYS B 1 146 ? 22.656 5.121 -12.359 1 83.19 146 LYS B N 1
ATOM 3426 C CA . LYS B 1 146 ? 23.844 5.559 -13.102 1 83.19 146 LYS B CA 1
ATOM 3427 C C . LYS B 1 146 ? 23.938 7.078 -13.141 1 83.19 146 LYS B C 1
ATOM 3429 O O . LYS B 1 146 ? 25.016 7.645 -12.977 1 83.19 146 LYS B O 1
ATOM 3434 N N . GLU B 1 147 ? 22.828 7.809 -13.297 1 87.38 147 GLU B N 1
ATOM 3435 C CA . GLU B 1 147 ? 22.797 9.266 -13.398 1 87.38 147 GLU B CA 1
ATOM 3436 C C . GLU B 1 147 ? 22.422 9.906 -12.07 1 87.38 147 GLU B C 1
ATOM 3438 O O . GLU B 1 147 ? 22.125 11.102 -12.016 1 87.38 147 GLU B O 1
ATOM 3443 N N . GLY B 1 148 ? 22.391 9.086 -11.102 1 88.06 148 GLY B N 1
ATOM 3444 C CA . GLY B 1 148 ? 22.062 9.609 -9.781 1 88.06 148 GLY B CA 1
ATOM 3445 C C . GLY B 1 148 ? 20.781 10.406 -9.75 1 88.06 148 GLY B C 1
ATOM 3446 O O . GLY B 1 148 ? 19.75 9.953 -10.242 1 88.06 148 GLY B O 1
ATOM 3447 N N . ALA B 1 149 ? 20.953 11.648 -9.195 1 90.25 149 ALA B N 1
ATOM 3448 C CA . ALA B 1 149 ? 19.797 12.531 -9.039 1 90.25 149 ALA B CA 1
ATOM 3449 C C . ALA B 1 149 ? 19.281 13.016 -10.391 1 90.25 149 ALA B C 1
ATOM 3451 O O . ALA B 1 149 ? 18.141 13.445 -10.516 1 90.25 149 ALA B O 1
ATOM 3452 N N . ASN B 1 150 ? 20.016 12.906 -11.414 1 89.44 150 ASN B N 1
ATOM 3453 C CA . ASN B 1 150 ? 19.641 13.398 -12.742 1 89.44 150 ASN B CA 1
ATOM 3454 C C . ASN B 1 150 ? 18.844 12.359 -13.523 1 89.44 150 ASN B C 1
ATOM 3456 O O . ASN B 1 150 ? 18.406 12.625 -14.648 1 89.44 150 ASN B O 1
ATOM 3460 N N . THR B 1 151 ? 18.562 11.258 -12.867 1 86.5 151 THR B N 1
ATOM 3461 C CA . THR B 1 151 ? 17.844 10.172 -13.531 1 86.5 151 THR B CA 1
ATOM 3462 C C . THR B 1 151 ? 16.406 10.562 -13.797 1 86.5 151 THR B C 1
ATOM 3464 O O . THR B 1 151 ? 15.703 11.039 -12.891 1 86.5 151 THR B O 1
ATOM 3467 N N . VAL B 1 152 ? 15.922 10.359 -15 1 82.19 152 VAL B N 1
ATOM 3468 C CA . VAL B 1 152 ? 14.531 10.555 -15.375 1 82.19 152 VAL B CA 1
ATOM 3469 C C . VAL B 1 152 ? 13.867 9.203 -15.633 1 82.19 152 VAL B C 1
ATOM 3471 O O . VAL B 1 152 ? 14.336 8.43 -16.469 1 82.19 152 VAL B O 1
ATOM 3474 N N . LEU B 1 153 ? 12.922 8.805 -14.812 1 72 153 LEU B N 1
ATOM 3475 C CA . LEU B 1 153 ? 12.305 7.488 -14.922 1 72 153 LEU B CA 1
ATOM 3476 C C . LEU B 1 153 ? 11.523 7.359 -16.219 1 72 153 LEU B C 1
ATOM 3478 O O . LEU B 1 153 ? 11.617 6.34 -16.906 1 72 153 LEU B O 1
ATOM 3482 N N . ASP B 1 154 ? 10.094 7.848 -16.391 1 60.75 154 ASP B N 1
ATOM 3483 C CA . ASP B 1 154 ? 9.266 7.715 -17.578 1 60.75 154 ASP B CA 1
ATOM 3484 C C . ASP B 1 154 ? 9.617 8.789 -18.609 1 60.75 154 ASP B C 1
ATOM 3486 O O . ASP B 1 154 ? 9.258 9.953 -18.438 1 60.75 154 ASP B O 1
ATOM 3490 N N . PRO B 1 155 ? 10.656 8.508 -19.25 1 43.78 155 PRO B N 1
ATOM 3491 C CA . PRO B 1 155 ? 10.68 9.555 -20.266 1 43.78 155 PRO B CA 1
ATOM 3492 C C . PRO B 1 155 ? 9.352 9.688 -21.016 1 43.78 155 PRO B C 1
ATOM 3494 O O . PRO B 1 155 ? 8.602 8.711 -21.141 1 43.78 155 PRO B O 1
ATOM 3497 N N . LEU B 1 156 ? 8.609 10.719 -20.797 1 41.84 156 LEU B N 1
ATOM 3498 C CA . LEU B 1 156 ? 7.457 11.078 -21.625 1 41.84 156 LEU B CA 1
ATOM 3499 C C . LEU B 1 156 ? 7.43 10.258 -22.906 1 41.84 156 LEU B C 1
ATOM 3501 O O . LEU B 1 156 ? 6.559 10.461 -23.75 1 41.84 156 LEU B O 1
ATOM 3505 N N . SER B 1 157 ? 8.242 9.445 -23.094 1 37.84 157 SER B N 1
ATOM 3506 C CA . SER B 1 157 ? 8.383 8.953 -24.469 1 37.84 157 SER B CA 1
ATOM 3507 C C . SER B 1 157 ? 7.266 7.977 -24.812 1 37.84 157 SER B C 1
ATOM 3509 O O . SER B 1 157 ? 7.117 7.586 -25.984 1 37.84 157 SER B O 1
ATOM 3511 N N . LYS B 1 158 ? 6.605 7.242 -23.812 1 39.25 158 LYS B N 1
ATOM 3512 C CA . LYS B 1 158 ? 5.508 6.441 -24.344 1 39.25 158 LYS B CA 1
ATOM 3513 C C . LYS B 1 158 ? 4.473 7.324 -25.047 1 39.25 158 LYS B C 1
ATOM 3515 O O . LYS B 1 158 ? 3.795 6.879 -25.984 1 39.25 158 LYS B O 1
ATOM 3520 N N . PHE B 1 159 ? 4.102 8.414 -24.5 1 34.62 159 PHE B N 1
ATOM 3521 C CA . PHE B 1 159 ? 3.18 9.281 -25.219 1 34.62 159 PHE B CA 1
ATOM 3522 C C . PHE B 1 159 ? 3.697 9.578 -26.625 1 34.62 159 PHE B C 1
ATOM 3524 O O . PHE B 1 159 ? 2.92 9.648 -27.578 1 34.62 159 PHE B O 1
ATOM 3531 N N . TYR B 1 160 ? 4.93 9.75 -26.766 1 34.41 160 TYR B N 1
ATOM 3532 C CA . TYR B 1 160 ? 5.445 10.062 -28.094 1 34.41 160 TYR B CA 1
ATOM 3533 C C . TYR B 1 160 ? 5.512 8.812 -28.969 1 34.41 160 TYR B C 1
ATOM 3535 O O . TYR B 1 160 ? 5.582 8.906 -30.188 1 34.41 160 TYR B O 1
ATOM 3543 N N . GLU B 1 161 ? 5.629 7.684 -28.297 1 37.78 161 GLU B N 1
ATOM 3544 C CA . GLU B 1 161 ? 5.641 6.504 -29.156 1 37.78 161 GLU B CA 1
ATOM 3545 C C . GLU B 1 161 ? 4.277 6.281 -29.812 1 37.78 161 GLU B C 1
ATOM 3547 O O . GLU B 1 161 ? 4.195 5.805 -30.938 1 37.78 161 GLU B O 1
ATOM 3552 N N . PHE B 1 162 ? 3.27 6.547 -29.109 1 34.53 162 PHE B N 1
ATOM 3553 C CA . PHE B 1 162 ? 1.97 6.395 -29.75 1 34.53 162 PHE B CA 1
ATOM 3554 C C . PHE B 1 162 ? 1.896 7.223 -31.031 1 34.53 162 PHE B C 1
ATOM 3556 O O . PHE B 1 162 ? 1.347 6.773 -32.031 1 34.53 162 PHE B O 1
ATOM 3563 N N . ASN B 1 163 ? 2.359 8.391 -30.922 1 34.12 163 ASN B N 1
ATOM 3564 C CA . ASN B 1 163 ? 2.24 9.172 -32.156 1 34.12 163 ASN B CA 1
ATOM 3565 C C . ASN B 1 163 ? 3.209 8.688 -33.219 1 34.12 163 ASN B C 1
ATOM 3567 O O . ASN B 1 163 ? 2.99 8.922 -34.406 1 34.12 163 ASN B O 1
ATOM 3571 N N . ILE B 1 164 ? 4.355 8.188 -32.75 1 33.22 164 ILE B N 1
ATOM 3572 C CA . ILE B 1 164 ? 5.297 7.871 -33.844 1 33.22 164 ILE B CA 1
ATOM 3573 C C . ILE B 1 164 ? 4.984 6.492 -34.406 1 33.22 164 ILE B C 1
ATOM 3575 O O . ILE B 1 164 ? 5.527 6.109 -35.438 1 33.22 164 ILE B O 1
ATOM 3579 N N . LYS B 1 165 ? 4.379 5.535 -33.656 1 39.25 165 LYS B N 1
ATOM 3580 C CA . LYS B 1 165 ? 4.109 4.266 -34.312 1 39.25 165 LYS B CA 1
ATOM 3581 C C . LYS B 1 165 ? 3.275 4.48 -35.594 1 39.25 165 LYS B C 1
ATOM 3583 O O . LYS B 1 165 ? 3.047 3.541 -36.344 1 39.25 165 LYS B O 1
ATOM 3588 N N . GLN B 1 166 ? 2.479 5.438 -35.562 1 35.62 166 GLN B N 1
ATOM 3589 C CA . GLN B 1 166 ? 1.812 5.543 -36.844 1 35.62 166 GLN B CA 1
ATOM 3590 C C . GLN B 1 166 ? 2.814 5.828 -37.969 1 35.62 166 GLN B C 1
ATOM 3592 O O . GLN B 1 166 ? 2.471 5.773 -39.156 1 35.62 166 GLN B O 1
ATOM 3597 N N . GLN B 1 167 ? 3.867 6.723 -37.75 1 34.31 167 GLN B N 1
ATOM 3598 C CA . GLN B 1 167 ? 4.594 6.957 -38.969 1 34.31 167 GLN B CA 1
ATOM 3599 C C . GLN B 1 167 ? 5.535 5.797 -39.281 1 34.31 167 GLN B C 1
ATOM 3601 O O . GLN B 1 167 ? 5.82 4.969 -38.438 1 34.31 167 GLN B O 1
ATOM 3606 N N . ASP B 1 168 ? 6.52 5.938 -40.438 1 35.75 168 ASP B N 1
ATOM 3607 C CA . ASP B 1 168 ? 7.332 5.078 -41.312 1 35.75 168 ASP B CA 1
ATOM 3608 C C . ASP B 1 168 ? 8.273 4.207 -40.469 1 35.75 168 ASP B C 1
ATOM 3610 O O . ASP B 1 168 ? 8.828 4.664 -39.469 1 35.75 168 ASP B O 1
ATOM 3614 N N . ASN B 1 169 ? 8.258 2.854 -40.5 1 41.69 169 ASN B N 1
ATOM 3615 C CA . ASN B 1 169 ? 9.062 1.713 -40.062 1 41.69 169 ASN B CA 1
ATOM 3616 C C . ASN B 1 169 ? 10.539 2.088 -39.906 1 41.69 169 ASN B C 1
ATOM 3618 O O . ASN B 1 169 ? 11.336 1.293 -39.438 1 41.69 169 ASN B O 1
ATOM 3622 N N . LEU B 1 170 ? 11.141 2.982 -40.844 1 37.56 170 LEU B N 1
ATOM 3623 C CA . LEU B 1 170 ? 12.531 3.275 -41.156 1 37.56 170 LEU B CA 1
ATOM 3624 C C . LEU B 1 170 ? 13.07 4.371 -40.219 1 37.56 170 LEU B C 1
ATOM 3626 O O . LEU B 1 170 ? 14.18 4.875 -40.438 1 37.56 170 LEU B O 1
ATOM 3630 N N . HIS B 1 171 ? 12.172 5.121 -39.594 1 38.09 171 HIS B N 1
ATOM 3631 C CA . HIS B 1 171 ? 12.805 6.34 -39.094 1 38.09 171 HIS B CA 1
ATOM 3632 C C . HIS B 1 171 ? 13.75 6.043 -37.938 1 38.09 171 HIS B C 1
ATOM 3634 O O . HIS B 1 171 ? 13.406 5.277 -37.031 1 38.09 171 HIS B O 1
ATOM 3640 N N . PRO B 1 172 ? 15.07 6.398 -38.094 1 39.19 172 PRO B N 1
ATOM 3641 C CA . PRO B 1 172 ? 16.172 6.277 -37.125 1 39.19 172 PRO B CA 1
ATOM 3642 C C . PRO B 1 172 ? 15.734 6.559 -35.688 1 39.19 172 PRO B C 1
ATOM 3644 O O . PRO B 1 172 ? 16.391 6.117 -34.75 1 39.19 172 PRO B O 1
ATOM 3647 N N . LEU B 1 173 ? 14.781 7.391 -35.625 1 39.59 173 LEU B N 1
ATOM 3648 C CA . LEU B 1 173 ? 14.352 7.758 -34.312 1 39.59 173 LEU B CA 1
ATOM 3649 C C . LEU B 1 173 ? 13.703 6.57 -33.594 1 39.59 173 LEU B C 1
ATOM 3651 O O . LEU B 1 173 ? 13.57 6.57 -32.375 1 39.59 173 LEU B O 1
ATOM 3655 N N . LYS B 1 174 ? 13.133 5.633 -34.375 1 40.69 174 LYS B N 1
ATOM 3656 C CA . LYS B 1 174 ? 12.609 4.434 -33.719 1 40.69 174 LYS B CA 1
ATOM 3657 C C . LYS B 1 174 ? 13.695 3.711 -32.938 1 40.69 174 LYS B C 1
ATOM 3659 O O . LYS B 1 174 ? 13.461 3.262 -31.828 1 40.69 174 LYS B O 1
ATOM 3664 N N . LYS B 1 175 ? 14.844 3.533 -33.688 1 40.44 175 LYS B N 1
ATOM 3665 C CA . LYS B 1 175 ? 15.961 2.93 -32.969 1 40.44 175 LYS B CA 1
ATOM 3666 C C . LYS B 1 175 ? 16.328 3.742 -31.734 1 40.44 175 LYS B C 1
ATOM 3668 O O . LYS B 1 175 ? 16.609 3.176 -30.688 1 40.44 175 LYS B O 1
ATOM 3673 N N . ALA B 1 176 ? 16.531 5.066 -32 1 38.72 176 ALA B N 1
ATOM 3674 C CA . ALA B 1 176 ? 16.859 5.941 -30.875 1 38.72 176 ALA B CA 1
ATOM 3675 C C . ALA B 1 176 ? 15.789 5.887 -29.797 1 38.72 176 ALA B C 1
ATOM 3677 O O . ALA B 1 176 ? 16.094 5.879 -28.609 1 38.72 176 ALA B O 1
ATOM 3678 N N . LEU B 1 177 ? 14.57 5.969 -30.156 1 39.22 177 LEU B N 1
ATOM 3679 C CA . LEU B 1 177 ? 13.477 5.891 -29.203 1 39.22 177 LEU B CA 1
ATOM 3680 C C . LEU B 1 177 ? 13.422 4.512 -28.547 1 39.22 177 LEU B C 1
ATOM 3682 O O . LEU B 1 177 ? 13.078 4.391 -27.375 1 39.22 177 LEU B O 1
ATOM 3686 N N . GLU B 1 178 ? 13.625 3.482 -29.391 1 41.44 178 GLU B N 1
ATOM 3687 C CA . GLU B 1 178 ? 13.812 2.143 -28.844 1 41.44 178 GLU B CA 1
ATOM 3688 C C . GLU B 1 178 ? 14.992 2.105 -27.859 1 41.44 178 GLU B C 1
ATOM 3690 O O . GLU B 1 178 ? 14.961 1.358 -26.891 1 41.44 178 GLU B O 1
ATOM 3695 N N . GLU B 1 179 ? 16.109 2.725 -28.438 1 39.09 179 GLU B N 1
ATOM 3696 C CA . GLU B 1 179 ? 17.25 2.891 -27.547 1 39.09 179 GLU B CA 1
ATOM 3697 C C . GLU B 1 179 ? 16.906 3.832 -26.391 1 39.09 179 GLU B C 1
ATOM 3699 O O . GLU B 1 179 ? 17.672 3.932 -25.422 1 39.09 179 GLU B O 1
ATOM 3704 N N . LEU B 1 180 ? 16.156 4.867 -26.688 1 38.16 180 LEU B N 1
ATOM 3705 C CA . LEU B 1 180 ? 15.812 5.77 -25.594 1 38.16 180 LEU B CA 1
ATOM 3706 C C . LEU B 1 180 ? 15.367 4.984 -24.375 1 38.16 180 LEU B C 1
ATOM 3708 O O . LEU B 1 180 ? 14.719 3.943 -24.5 1 38.16 180 LEU B O 1
ATOM 3712 N N . ARG B 1 181 ? 15.773 5.684 -23.141 1 42.47 181 ARG B N 1
ATOM 3713 C CA . ARG B 1 181 ? 15.922 5.207 -21.766 1 42.47 181 ARG B CA 1
ATOM 3714 C C . ARG B 1 181 ? 14.648 4.539 -21.281 1 42.47 181 ARG B C 1
ATOM 3716 O O . ARG B 1 181 ? 13.602 5.18 -21.172 1 42.47 181 ARG B O 1
ATOM 3723 N N . ARG B 1 182 ? 14.5 3.369 -21.688 1 42.38 182 ARG B N 1
ATOM 3724 C CA . ARG B 1 182 ? 13.414 2.529 -21.188 1 42.38 182 ARG B CA 1
ATOM 3725 C C . ARG B 1 182 ? 13.109 2.834 -19.734 1 42.38 182 ARG B C 1
ATOM 3727 O O . ARG B 1 182 ? 14.016 3.189 -18.969 1 42.38 182 ARG B O 1
ATOM 3734 N N . PRO B 1 183 ? 11.867 3.051 -19.391 1 47.44 183 PRO B N 1
ATOM 3735 C CA . PRO B 1 183 ? 11.422 3.43 -18.031 1 47.44 183 PRO B CA 1
ATOM 3736 C C . PRO B 1 183 ? 12.141 2.646 -16.938 1 47.44 183 PRO B C 1
ATOM 3738 O O . PRO B 1 183 ? 12.25 1.42 -17.031 1 47.44 183 PRO B O 1
ATOM 3741 N N . ILE B 1 184 ? 13.281 3.281 -16.375 1 55.41 184 ILE B N 1
ATOM 3742 C CA . ILE B 1 184 ? 13.852 2.729 -15.148 1 55.41 184 ILE B CA 1
ATOM 3743 C C . ILE B 1 184 ? 12.727 2.318 -14.203 1 55.41 184 ILE B C 1
ATOM 3745 O O . ILE B 1 184 ? 11.859 3.131 -13.875 1 55.41 184 ILE B O 1
ATOM 3749 N N . GLU B 1 185 ? 12.547 1.018 -14.062 1 62.53 185 GLU B N 1
ATOM 3750 C CA . GLU B 1 185 ? 11.5 0.56 -13.156 1 62.53 185 GLU B CA 1
ATOM 3751 C C . GLU B 1 185 ? 11.906 0.745 -11.703 1 62.53 185 GLU B C 1
ATOM 3753 O O . GLU B 1 185 ? 12.984 0.311 -11.289 1 62.53 185 GLU B O 1
ATOM 3758 N N . VAL B 1 186 ? 11.484 1.764 -11.062 1 71.31 186 VAL B N 1
ATOM 3759 C CA . VAL B 1 186 ? 11.586 1.934 -9.617 1 71.31 186 VAL B CA 1
ATOM 3760 C C . VAL B 1 186 ? 10.453 1.179 -8.922 1 71.31 186 VAL B C 1
ATOM 3762 O O . VAL B 1 186 ? 9.328 1.135 -9.43 1 71.31 186 VAL B O 1
ATOM 3765 N N . SER B 1 187 ? 10.891 0.436 -7.891 1 74.69 187 SER B N 1
ATOM 3766 C CA . SER B 1 187 ? 9.867 -0.297 -7.152 1 74.69 187 SER B CA 1
ATOM 3767 C C . SER B 1 187 ? 8.898 0.655 -6.457 1 74.69 187 SER B C 1
ATOM 3769 O O . SER B 1 187 ? 9.156 1.857 -6.371 1 74.69 187 SER B O 1
ATOM 3771 N N . GLY B 1 188 ? 7.754 0.136 -6.012 1 76.81 188 GLY B N 1
ATOM 3772 C CA . GLY B 1 188 ? 6.793 0.913 -5.246 1 76.81 188 GLY B CA 1
ATOM 3773 C C . GLY B 1 188 ? 7.383 1.542 -4 1 76.81 188 GLY B C 1
ATOM 3774 O O . GLY B 1 188 ? 7.156 2.721 -3.725 1 76.81 188 GLY B O 1
ATOM 3775 N N . GLY B 1 189 ? 8.203 0.75 -3.287 1 82 189 GLY B N 1
ATOM 3776 C CA . GLY B 1 189 ? 8.836 1.265 -2.082 1 82 189 GLY B CA 1
ATOM 3777 C C . GLY B 1 189 ? 9.836 2.367 -2.357 1 82 189 GLY B C 1
ATOM 3778 O O . GLY B 1 189 ? 9.938 3.332 -1.598 1 82 189 GLY B O 1
ATOM 3779 N N . GLU B 1 190 ? 10.547 2.203 -3.436 1 82.81 190 GLU B N 1
ATOM 3780 C CA . GLU B 1 190 ? 11.516 3.23 -3.816 1 82.81 190 GLU B CA 1
ATOM 3781 C C . GLU B 1 190 ? 10.812 4.523 -4.219 1 82.81 190 GLU B C 1
ATOM 3783 O O . GLU B 1 190 ? 11.25 5.617 -3.84 1 82.81 190 GLU B O 1
ATOM 3788 N N . LYS B 1 191 ? 9.781 4.379 -4.891 1 84.31 191 LYS B N 1
ATOM 3789 C CA . LYS B 1 191 ? 8.984 5.539 -5.285 1 84.31 191 LYS B CA 1
ATOM 3790 C C . LYS B 1 191 ? 8.477 6.297 -4.059 1 84.31 191 LYS B C 1
ATOM 3792 O O . LYS B 1 191 ? 8.531 7.527 -4.02 1 84.31 191 LYS B O 1
ATOM 3797 N N . GLN B 1 192 ? 8.055 5.551 -3.131 1 87.94 192 GLN B N 1
ATOM 3798 C CA . GLN B 1 192 ? 7.52 6.16 -1.916 1 87.94 192 GLN B CA 1
ATOM 3799 C C . GLN B 1 192 ? 8.602 6.934 -1.169 1 87.94 192 GLN B C 1
ATOM 3801 O O . GLN B 1 192 ? 8.336 8 -0.607 1 87.94 192 GLN B O 1
ATOM 3806 N N . ARG B 1 193 ? 9.75 6.418 -1.189 1 91.75 193 ARG B N 1
ATOM 3807 C CA . ARG B 1 193 ? 10.859 7.098 -0.526 1 91.75 193 ARG B CA 1
ATOM 3808 C C . ARG B 1 193 ? 11.203 8.406 -1.233 1 91.75 193 ARG B C 1
ATOM 3810 O O . ARG B 1 193 ? 11.492 9.406 -0.583 1 91.75 193 ARG B O 1
ATOM 3817 N N . ILE B 1 194 ? 11.141 8.383 -2.523 1 91.25 194 ILE B N 1
ATOM 3818 C CA . ILE B 1 194 ? 11.406 9.586 -3.305 1 91.25 194 ILE B CA 1
ATOM 3819 C C . ILE B 1 194 ? 10.336 10.633 -3.023 1 91.25 194 ILE B C 1
ATOM 3821 O O . ILE B 1 194 ? 10.648 11.805 -2.803 1 91.25 194 ILE B O 1
ATOM 3825 N N . VAL B 1 195 ? 9.164 10.203 -2.996 1 91.81 195 VAL B N 1
ATOM 3826 C CA . VAL B 1 195 ? 8.039 11.094 -2.719 1 91.81 195 VAL B CA 1
ATOM 3827 C C . VAL B 1 195 ? 8.164 11.656 -1.303 1 91.81 195 VAL B C 1
ATOM 3829 O O . VAL B 1 195 ? 7.934 12.844 -1.076 1 91.81 195 VAL B O 1
ATOM 3832 N N . ALA B 1 196 ? 8.516 10.836 -0.4 1 94.56 196 ALA B N 1
ATOM 3833 C CA . ALA B 1 196 ? 8.711 11.273 0.979 1 94.56 196 ALA B CA 1
ATOM 3834 C C . ALA B 1 196 ? 9.82 12.312 1.07 1 94.56 196 ALA B C 1
ATOM 3836 O O . ALA B 1 196 ? 9.727 13.258 1.857 1 94.56 196 ALA B O 1
ATOM 3837 N N . ALA B 1 197 ? 10.859 12.109 0.283 1 96.31 197 ALA B N 1
ATOM 3838 C CA . ALA B 1 197 ? 11.961 13.062 0.263 1 96.31 197 ALA B CA 1
ATOM 3839 C C . ALA B 1 197 ? 11.461 14.461 -0.1 1 96.31 197 ALA B C 1
ATOM 3841 O O . ALA B 1 197 ? 11.969 15.461 0.414 1 96.31 197 ALA B O 1
ATOM 3842 N N . ARG B 1 198 ? 10.523 14.547 -0.919 1 95.38 198 ARG B N 1
ATOM 3843 C CA . ARG B 1 198 ? 9.93 15.82 -1.306 1 95.38 198 ARG B CA 1
ATOM 3844 C C . ARG B 1 198 ? 9.32 16.531 -0.099 1 95.38 198 ARG B C 1
ATOM 3846 O O . ARG B 1 198 ? 9.414 17.75 0.025 1 95.38 198 ARG B O 1
ATOM 3853 N N . THR B 1 199 ? 8.703 15.773 0.711 1 94.25 199 THR B N 1
ATOM 3854 C CA . THR B 1 199 ? 8.133 16.328 1.933 1 94.25 199 THR B CA 1
ATOM 3855 C C . THR B 1 199 ? 9.227 16.859 2.846 1 94.25 199 THR B C 1
ATOM 3857 O O . THR B 1 199 ? 9.094 17.953 3.412 1 94.25 199 THR B O 1
ATOM 3860 N N . PHE B 1 200 ? 10.32 16.141 2.99 1 96.62 200 PHE B N 1
ATOM 3861 C CA . PHE B 1 200 ? 11.438 16.609 3.797 1 96.62 200 PHE B CA 1
ATOM 3862 C C . PHE B 1 200 ? 12.016 17.906 3.219 1 96.62 200 PHE B C 1
ATOM 3864 O O . PHE B 1 200 ? 12.438 18.781 3.965 1 96.62 200 PHE B O 1
ATOM 3871 N N . MET B 1 201 ? 12.031 17.922 1.893 1 96.44 201 MET B N 1
ATOM 3872 C CA . MET B 1 201 ? 12.477 19.156 1.236 1 96.44 201 MET B CA 1
ATOM 3873 C C . MET B 1 201 ? 11.602 20.328 1.644 1 96.44 201 MET B C 1
ATOM 3875 O O . MET B 1 201 ? 12.109 21.422 1.888 1 96.44 201 MET B O 1
ATOM 3879 N N . LYS B 1 202 ? 10.367 20.109 1.741 1 95.75 202 LYS B N 1
ATOM 3880 C CA . LYS B 1 202 ? 9.398 21.156 2.066 1 95.75 202 LYS B CA 1
ATOM 3881 C C . LYS B 1 202 ? 9.625 21.688 3.475 1 95.75 202 LYS B C 1
ATOM 3883 O O . LYS B 1 202 ? 9.375 22.875 3.742 1 95.75 202 LYS B O 1
ATOM 3888 N N . PHE B 1 203 ? 10.156 20.938 4.344 1 96.12 203 PHE B N 1
ATOM 3889 C CA . PHE B 1 203 ? 10.406 21.344 5.719 1 96.12 203 PHE B CA 1
ATOM 3890 C C . PHE B 1 203 ? 11.445 22.453 5.773 1 96.12 203 PHE B C 1
ATOM 3892 O O . PHE B 1 203 ? 11.484 23.234 6.73 1 96.12 203 PHE B O 1
ATOM 3899 N N . ASN B 1 204 ? 12.164 22.531 4.738 1 95.44 204 ASN B N 1
ATOM 3900 C CA . ASN B 1 204 ? 13.211 23.547 4.711 1 95.44 204 ASN B CA 1
ATOM 3901 C C . ASN B 1 204 ? 12.633 24.953 4.508 1 95.44 204 ASN B C 1
ATOM 3903 O O . ASN B 1 204 ? 13.336 25.938 4.684 1 95.44 204 ASN B O 1
ATOM 3907 N N . SER B 1 205 ? 11.398 25.047 4.176 1 94.38 205 SER B N 1
ATOM 3908 C CA . SER B 1 205 ? 10.758 26.344 4.062 1 94.38 205 SER B CA 1
ATOM 3909 C C . SER B 1 205 ? 10.68 27.047 5.414 1 94.38 205 SER B C 1
ATOM 3911 O O . SER B 1 205 ? 10.602 28.281 5.48 1 94.38 205 SER B O 1
ATOM 3913 N N . GLY B 1 206 ? 10.555 26.25 6.434 1 94 206 GLY B N 1
ATOM 3914 C CA . GLY B 1 206 ? 10.438 26.797 7.773 1 94 206 GLY B CA 1
ATOM 3915 C C . GLY B 1 206 ? 9.023 27.234 8.109 1 94 206 GLY B C 1
ATOM 3916 O O . GLY B 1 206 ? 8.766 27.703 9.227 1 94 206 GLY B O 1
ATOM 3917 N N . ASN B 1 207 ? 8.133 27.016 7.223 1 94.31 207 ASN B N 1
ATOM 3918 C CA . ASN B 1 207 ? 6.793 27.562 7.391 1 94.31 207 ASN B CA 1
ATOM 3919 C C . ASN B 1 207 ? 5.773 26.469 7.699 1 94.31 207 ASN B C 1
ATOM 3921 O O . ASN B 1 207 ? 4.609 26.75 7.973 1 94.31 207 ASN B O 1
ATOM 3925 N N . ILE B 1 208 ? 6.238 25.266 7.695 1 96.12 208 ILE B N 1
ATOM 3926 C CA . ILE B 1 208 ? 5.293 24.172 7.867 1 96.12 208 ILE B CA 1
ATOM 3927 C C . ILE B 1 208 ? 4.879 24.078 9.336 1 96.12 208 ILE B C 1
ATOM 3929 O O . ILE B 1 208 ? 5.727 23.969 10.219 1 96.12 208 ILE B O 1
ATOM 3933 N N . ARG B 1 209 ? 3.561 24.078 9.562 1 96.69 209 ARG B N 1
ATOM 3934 C CA . ARG B 1 209 ? 3.014 24.016 10.914 1 96.69 209 ARG B CA 1
ATOM 3935 C C . ARG B 1 209 ? 2.111 22.797 11.086 1 96.69 209 ARG B C 1
ATOM 3937 O O . ARG B 1 209 ? 1.767 22.422 12.211 1 96.69 209 ARG B O 1
ATOM 3944 N N . PHE B 1 210 ? 1.773 22.234 9.969 1 97.06 210 PHE B N 1
ATOM 3945 C CA . PHE B 1 210 ? 0.918 21.047 9.992 1 97.06 210 PHE B CA 1
ATOM 3946 C C . PHE B 1 210 ? 1.398 20.016 8.977 1 97.06 210 PHE B C 1
ATOM 3948 O O . PHE B 1 210 ? 1.644 20.344 7.812 1 97.06 210 PHE B O 1
ATOM 3955 N N . LEU B 1 211 ? 1.603 18.797 9.438 1 96.38 211 LEU B N 1
ATOM 3956 C CA . LEU B 1 211 ? 1.975 17.672 8.578 1 96.38 211 LEU B CA 1
ATOM 3957 C C . LEU B 1 211 ? 0.922 16.562 8.641 1 96.38 211 LEU B C 1
ATOM 3959 O O . LEU B 1 211 ? 0.611 16.062 9.727 1 96.38 211 LEU B O 1
ATOM 3963 N N . ALA B 1 212 ? 0.347 16.266 7.52 1 95.38 212 ALA B N 1
ATOM 3964 C CA . ALA B 1 212 ? -0.567 15.141 7.391 1 95.38 212 ALA B CA 1
ATOM 3965 C C . ALA B 1 212 ? 0.095 13.977 6.652 1 95.38 212 ALA B C 1
ATOM 3967 O O . ALA B 1 212 ? 0.621 14.156 5.551 1 95.38 212 ALA B O 1
ATOM 3968 N N . VAL B 1 213 ? 0.095 12.867 7.301 1 93.19 213 VAL B N 1
ATOM 3969 C CA . VAL B 1 213 ? 0.611 11.641 6.695 1 93.19 213 VAL B CA 1
ATOM 3970 C C . VAL B 1 213 ? -0.522 10.633 6.523 1 93.19 213 VAL B C 1
ATOM 3972 O O . VAL B 1 213 ? -1.102 10.164 7.508 1 93.19 213 VAL B O 1
ATOM 3975 N N . ASP B 1 214 ? -0.861 10.344 5.32 1 89.75 214 ASP B N 1
ATOM 3976 C CA . ASP B 1 214 ? -2.002 9.477 5.047 1 89.75 214 ASP B CA 1
ATOM 3977 C C . ASP B 1 214 ? -1.553 8.172 4.387 1 89.75 214 ASP B C 1
ATOM 3979 O O . ASP B 1 214 ? -1.477 8.086 3.16 1 89.75 214 ASP B O 1
ATOM 3983 N N . G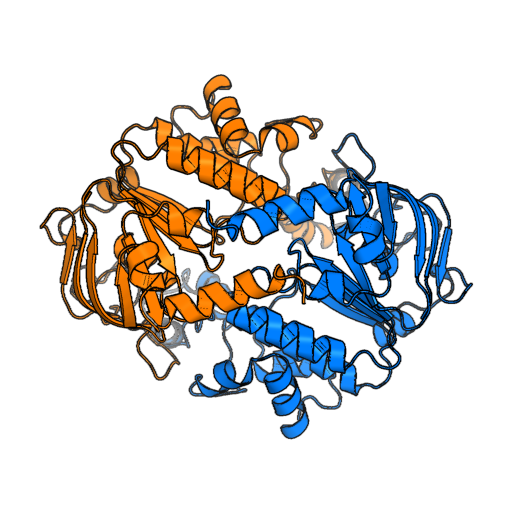LU B 1 215 ? -1.318 7.18 5.145 1 82.25 215 GLU B N 1
ATOM 3984 C CA . GLU B 1 215 ? -0.93 5.82 4.777 1 82.25 215 GLU B CA 1
ATOM 3985 C C . GLU B 1 215 ? 0.18 5.832 3.729 1 82.25 215 GLU B C 1
ATOM 3987 O O . GLU B 1 215 ? 0.077 5.156 2.701 1 82.25 215 GLU B O 1
ATOM 3992 N N . PRO B 1 216 ? 1.258 6.492 3.939 1 74.19 216 PRO B N 1
ATOM 3993 C CA . PRO B 1 216 ? 2.289 6.707 2.922 1 74.19 216 PRO B CA 1
ATOM 3994 C C . PRO B 1 216 ? 3.182 5.484 2.717 1 74.19 216 PRO B C 1
ATOM 3996 O O . PRO B 1 216 ? 3.998 5.461 1.793 1 74.19 216 PRO B O 1
ATOM 3999 N N . SER B 1 217 ? 3.061 4.496 3.555 1 68.62 217 SER B N 1
ATOM 4000 C CA . SER B 1 217 ? 4.113 3.488 3.627 1 68.62 217 SER B CA 1
ATOM 4001 C C . SER B 1 217 ? 3.586 2.113 3.229 1 68.62 217 SER B C 1
ATOM 4003 O O . SER B 1 217 ? 4.133 1.089 3.645 1 68.62 217 SER B O 1
ATOM 4005 N N . SER B 1 218 ? 2.582 2.178 2.361 1 73.62 218 SER B N 1
ATOM 4006 C CA . SER B 1 218 ? 1.944 0.906 2.039 1 73.62 218 SER B CA 1
ATOM 4007 C C . SER B 1 218 ? 2.895 -0.009 1.272 1 73.62 218 SER B C 1
ATOM 4009 O O . SER B 1 218 ? 2.83 -1.232 1.408 1 73.62 218 SER B O 1
ATOM 4011 N N . ALA B 1 219 ? 3.855 0.603 0.608 1 77.06 219 ALA B N 1
ATOM 4012 C CA . ALA B 1 219 ? 4.758 -0.198 -0.216 1 77.06 219 ALA B CA 1
ATOM 4013 C C . ALA B 1 219 ? 6.117 -0.363 0.458 1 77.06 219 ALA B C 1
ATOM 4015 O O . ALA B 1 219 ? 7 -1.044 -0.069 1 77.06 219 ALA B O 1
ATOM 4016 N N . LEU B 1 220 ? 6.223 0.217 1.653 1 85.19 220 LEU B N 1
ATOM 4017 C CA . LEU B 1 220 ? 7.504 0.141 2.344 1 85.19 220 LEU B CA 1
ATOM 4018 C C . LEU B 1 220 ? 7.57 -1.097 3.23 1 85.19 220 LEU B C 1
ATOM 4020 O O . LEU B 1 220 ? 6.582 -1.463 3.871 1 85.19 220 LEU B O 1
ATOM 4024 N N . ASP B 1 221 ? 8.758 -1.659 3.266 1 85.5 221 ASP B N 1
ATOM 4025 C CA . ASP B 1 221 ? 8.953 -2.729 4.238 1 85.5 221 ASP B CA 1
ATOM 4026 C C . ASP B 1 221 ? 9.07 -2.168 5.656 1 85.5 221 ASP B C 1
ATOM 4028 O O . ASP B 1 221 ? 9.141 -0.951 5.844 1 85.5 221 ASP B O 1
ATOM 4032 N N . ALA B 1 222 ? 9.062 -3.053 6.602 1 81.06 222 ALA B N 1
ATOM 4033 C CA . ALA B 1 222 ? 8.977 -2.668 8.008 1 81.06 222 ALA B CA 1
ATOM 4034 C C . ALA B 1 222 ? 10.148 -1.781 8.414 1 81.06 222 ALA B C 1
ATOM 4036 O O . ALA B 1 222 ? 9.969 -0.785 9.117 1 81.06 222 ALA B O 1
ATOM 4037 N N . GLU B 1 223 ? 11.297 -2.129 7.977 1 85.06 223 GLU B N 1
ATOM 4038 C CA . GLU B 1 223 ? 12.484 -1.36 8.336 1 85.06 223 GLU B CA 1
ATOM 4039 C C . GLU B 1 223 ? 12.445 0.037 7.723 1 85.06 223 GLU B C 1
ATOM 4041 O O . GLU B 1 223 ? 12.711 1.027 8.406 1 85.06 223 GLU B O 1
ATOM 4046 N N . ALA B 1 224 ? 12.141 0.071 6.512 1 87.94 224 ALA B N 1
ATOM 4047 C CA . ALA B 1 224 ? 12.062 1.348 5.809 1 87.94 224 ALA B CA 1
ATOM 4048 C C . ALA B 1 224 ? 10.961 2.23 6.391 1 87.94 224 ALA B C 1
ATOM 4050 O O . ALA B 1 224 ? 11.133 3.447 6.504 1 87.94 224 ALA B O 1
ATOM 4051 N N . GLU B 1 225 ? 9.922 1.625 6.719 1 87.06 225 GLU B N 1
ATOM 4052 C CA . GLU B 1 225 ? 8.812 2.361 7.312 1 87.06 225 GLU B CA 1
ATOM 4053 C C . GLU B 1 225 ? 9.211 2.986 8.648 1 87.06 225 GLU B C 1
ATOM 4055 O O . GLU B 1 225 ? 8.945 4.164 8.891 1 87.06 225 GLU B O 1
ATOM 4060 N N . GLU B 1 226 ? 9.766 2.189 9.461 1 85.5 226 GLU B N 1
ATOM 4061 C CA . GLU B 1 226 ? 10.219 2.678 10.766 1 85.5 226 GLU B CA 1
ATOM 4062 C C . GLU B 1 226 ? 11.211 3.828 10.609 1 85.5 226 GLU B C 1
ATOM 4064 O O . GLU B 1 226 ? 11.102 4.844 11.297 1 85.5 226 GLU B O 1
ATOM 4069 N N . PHE B 1 227 ? 12.125 3.643 9.703 1 90.44 227 PHE B N 1
ATOM 4070 C CA . PHE B 1 227 ? 13.125 4.668 9.43 1 90.44 227 PHE B CA 1
ATOM 4071 C C . PHE B 1 227 ? 12.461 5.969 9 1 90.44 227 PHE B C 1
ATOM 4073 O O . PHE B 1 227 ? 12.789 7.039 9.523 1 90.44 227 PHE B O 1
ATOM 4080 N N . LEU B 1 228 ? 11.555 5.863 8.133 1 91.62 228 LEU B N 1
ATOM 4081 C CA . LEU B 1 228 ? 10.859 7.031 7.602 1 91.62 228 LEU B CA 1
ATOM 4082 C C . LEU B 1 228 ? 10.062 7.738 8.695 1 91.62 228 LEU B C 1
ATOM 4084 O O . LEU B 1 228 ? 10.188 8.953 8.867 1 91.62 228 LEU B O 1
ATOM 4088 N N . PHE B 1 229 ? 9.328 7.012 9.461 1 90.19 229 PHE B N 1
ATOM 4089 C CA . PHE B 1 229 ? 8.453 7.609 10.469 1 90.19 229 PHE B CA 1
ATOM 4090 C C . PHE B 1 229 ? 9.273 8.211 11.609 1 90.19 229 PHE B C 1
ATOM 4092 O O . PHE B 1 229 ? 8.93 9.273 12.125 1 90.19 229 PHE B O 1
ATOM 4099 N N . ASP B 1 230 ? 10.352 7.512 11.945 1 91.56 230 ASP B N 1
ATOM 4100 C CA . ASP B 1 230 ? 11.242 8.07 12.961 1 91.56 230 ASP B CA 1
ATOM 4101 C C . ASP B 1 230 ? 11.797 9.422 12.523 1 91.56 230 ASP B C 1
ATOM 4103 O O . ASP B 1 230 ? 11.836 10.367 13.312 1 91.56 230 ASP B O 1
ATOM 4107 N N . ASN B 1 231 ? 12.195 9.484 11.352 1 94.62 231 ASN B N 1
ATOM 4108 C CA . ASN B 1 231 ? 12.766 10.727 10.844 1 94.62 231 ASN B CA 1
ATOM 4109 C C . ASN B 1 231 ? 11.711 11.82 10.719 1 94.62 231 ASN B C 1
ATOM 4111 O O . ASN B 1 231 ? 12.008 13 10.93 1 94.62 231 ASN B O 1
ATOM 4115 N N . LEU B 1 232 ? 10.508 11.445 10.375 1 93.06 232 LEU B N 1
ATOM 4116 C CA . LEU B 1 232 ? 9.43 12.422 10.336 1 93.06 232 LEU B CA 1
ATOM 4117 C C . LEU B 1 232 ? 9.141 12.977 11.719 1 93.06 232 LEU B C 1
ATOM 4119 O O . LEU B 1 232 ? 8.953 14.188 11.883 1 93.06 232 LEU B O 1
ATOM 4123 N N . LEU B 1 233 ? 9.195 12.172 12.695 1 92.69 233 LEU B N 1
ATOM 4124 C CA . LEU B 1 233 ? 8.898 12.586 14.062 1 92.69 233 LEU B CA 1
ATOM 4125 C C . LEU B 1 233 ? 10.008 13.461 14.625 1 92.69 233 LEU B C 1
ATOM 4127 O O . LEU B 1 233 ? 9.766 14.312 15.484 1 92.69 233 LEU B O 1
ATOM 4131 N N . LYS B 1 234 ? 11.18 13.195 14.133 1 93.88 234 LYS B N 1
ATOM 4132 C CA . LYS B 1 234 ? 12.281 14.055 14.547 1 93.88 234 LYS B CA 1
ATOM 4133 C C . LYS B 1 234 ? 12.055 15.492 14.086 1 93.88 234 LYS B C 1
ATOM 4135 O O . LYS B 1 234 ? 12.625 16.422 14.656 1 93.88 234 LYS B O 1
ATOM 4140 N N . GLU B 1 235 ? 11.273 15.648 13.023 1 92.25 235 GLU B N 1
ATOM 4141 C CA . GLU B 1 235 ? 10.969 16.969 12.492 1 92.25 235 GLU B CA 1
ATOM 4142 C C . GLU B 1 235 ? 9.719 17.562 13.133 1 92.25 235 GLU B C 1
ATOM 4144 O O . GLU B 1 235 ? 9.18 18.562 12.672 1 92.25 235 GLU B O 1
ATOM 4149 N N . ARG B 1 236 ? 9.219 17.047 14.148 1 91.31 236 ARG B N 1
ATOM 4150 C CA . ARG B 1 236 ? 7.891 17.359 14.664 1 91.31 236 ARG B CA 1
ATOM 4151 C C . ARG B 1 236 ? 7.895 18.688 15.422 1 91.31 236 ARG B C 1
ATOM 4153 O O . ARG B 1 236 ? 6.848 19.312 15.578 1 91.31 236 ARG B O 1
ATOM 4160 N N . GLU B 1 237 ? 9.047 19.094 15.859 1 90.56 237 GLU B N 1
ATOM 4161 C CA . GLU B 1 237 ? 9.062 20.312 16.672 1 90.56 237 GLU B CA 1
ATOM 4162 C C . GLU B 1 237 ? 8.336 21.453 15.961 1 90.56 237 GLU B C 1
ATOM 4164 O O . GLU B 1 237 ? 8.633 21.766 14.805 1 90.56 237 GLU B O 1
ATOM 4169 N N . GLY B 1 238 ? 7.34 22.047 16.656 1 91.81 238 GLY B N 1
ATOM 4170 C CA . GLY B 1 238 ? 6.594 23.188 16.156 1 91.81 238 GLY B CA 1
ATOM 4171 C C . GLY B 1 238 ? 5.52 22.797 15.148 1 91.81 238 GLY B C 1
ATOM 4172 O O . GLY B 1 238 ? 4.906 23.656 14.523 1 91.81 238 GLY B O 1
ATOM 4173 N N . LYS B 1 239 ? 5.34 21.531 14.977 1 96.19 239 LYS B N 1
ATOM 4174 C CA . LYS B 1 239 ? 4.371 21.094 13.984 1 96.19 239 LYS B CA 1
ATOM 4175 C C . LYS B 1 239 ? 3.303 20.203 14.609 1 96.19 239 LYS B C 1
ATOM 4177 O O . LYS B 1 239 ? 3.605 19.375 15.469 1 96.19 239 LYS B O 1
ATOM 4182 N N . THR B 1 240 ? 2.104 20.469 14.227 1 97.81 240 THR B N 1
ATOM 4183 C CA . THR B 1 240 ? 1.043 19.5 14.469 1 97.81 240 THR B CA 1
ATOM 4184 C C . THR B 1 240 ? 1.082 18.391 13.422 1 97.81 240 THR B C 1
ATOM 4186 O O . THR B 1 240 ? 1.212 18.656 12.227 1 97.81 240 THR B O 1
ATOM 4189 N N . ILE B 1 241 ? 1.061 17.141 13.891 1 96.81 241 ILE B N 1
ATOM 4190 C CA . ILE B 1 241 ? 1.182 16.016 12.969 1 96.81 241 ILE B CA 1
ATOM 4191 C C . ILE B 1 241 ? -0.028 15.094 13.117 1 96.81 241 ILE B C 1
ATOM 4193 O O . ILE B 1 241 ? -0.415 14.742 14.234 1 96.81 241 ILE B O 1
ATOM 4197 N N . VAL B 1 242 ? -0.634 14.766 11.992 1 96.62 242 VAL B N 1
ATOM 4198 C CA . VAL B 1 242 ? -1.687 13.758 11.945 1 96.62 242 VAL B CA 1
ATOM 4199 C C . VAL B 1 242 ? -1.252 12.594 11.047 1 96.62 242 VAL B C 1
ATOM 4201 O O . VAL B 1 242 ? -0.986 12.789 9.859 1 96.62 242 VAL B O 1
ATOM 4204 N N . PHE B 1 243 ? -1.181 11.438 11.703 1 94.56 243 PHE B N 1
ATOM 4205 C CA . PHE B 1 243 ? -0.778 10.219 11.008 1 94.56 243 PHE B CA 1
ATOM 4206 C C . PHE B 1 243 ? -1.955 9.266 10.867 1 94.56 243 PHE B C 1
ATOM 4208 O O . PHE B 1 243 ? -2.564 8.867 11.867 1 94.56 243 PHE B O 1
ATOM 4215 N N . VAL B 1 244 ? -2.268 8.969 9.578 1 92.62 244 VAL B N 1
ATOM 4216 C CA . VAL B 1 244 ? -3.254 7.926 9.32 1 92.62 244 VAL B CA 1
ATOM 4217 C C . VAL B 1 244 ? -2.547 6.602 9.023 1 92.62 244 VAL B C 1
ATOM 4219 O O . VAL B 1 244 ? -1.683 6.535 8.148 1 92.62 244 VAL B O 1
ATOM 4222 N N . THR B 1 245 ? -2.891 5.598 9.781 1 85.25 245 THR B N 1
ATOM 4223 C CA . THR B 1 245 ? -2.256 4.309 9.523 1 85.25 245 THR B CA 1
ATOM 4224 C C . THR B 1 245 ? -3.189 3.164 9.898 1 85.25 245 THR B C 1
ATOM 4226 O O . THR B 1 245 ? -4.051 3.316 10.773 1 85.25 245 THR B O 1
ATOM 4229 N N . HIS B 1 246 ? -3.041 2.156 9.273 1 80.19 246 HIS B N 1
ATOM 4230 C CA . HIS B 1 246 ? -3.697 0.917 9.68 1 80.19 246 HIS B CA 1
ATOM 4231 C C . HIS B 1 246 ? -2.709 -0.047 10.328 1 80.19 246 HIS B C 1
ATOM 4233 O O . HIS B 1 246 ? -3.082 -1.153 10.719 1 80.19 246 HIS B O 1
ATOM 4239 N N . ARG B 1 247 ? -1.567 0.395 10.453 1 76.62 247 ARG B N 1
ATOM 4240 C CA . ARG B 1 247 ? -0.543 -0.391 11.133 1 76.62 247 ARG B CA 1
ATOM 4241 C C . ARG B 1 247 ? -0.316 0.118 12.555 1 76.62 247 ARG B C 1
ATOM 4243 O O . ARG B 1 247 ? 0.168 1.234 12.75 1 76.62 247 ARG B O 1
ATOM 4250 N N . PHE B 1 248 ? -0.646 -0.782 13.406 1 81.81 248 PHE B N 1
ATOM 4251 C CA . PHE B 1 248 ? -0.523 -0.44 14.82 1 81.81 248 PHE B CA 1
ATOM 4252 C C . PHE B 1 248 ? 0.893 -0.701 15.32 1 81.81 248 PHE B C 1
ATOM 4254 O O . PHE B 1 248 ? 1.732 -1.218 14.578 1 81.81 248 PHE B O 1
ATOM 4261 N N . GLY B 1 249 ? 1.341 -0.185 16.609 1 79.62 249 GLY B N 1
ATOM 4262 C CA . GLY B 1 249 ? 2.66 -0.449 17.172 1 79.62 249 GLY B CA 1
ATOM 4263 C C . GLY B 1 249 ? 3.35 0.799 17.688 1 79.62 249 GLY B C 1
ATOM 4264 O O . GLY B 1 249 ? 2.775 1.551 18.484 1 79.62 249 GLY B O 1
ATOM 4265 N N . LYS B 1 250 ? 4.523 1.015 17 1 82 250 LYS B N 1
ATOM 4266 C CA . LYS B 1 250 ? 5.398 2.049 17.531 1 82 250 LYS B CA 1
ATOM 4267 C C . LYS B 1 250 ? 4.75 3.426 17.438 1 82 250 LYS B C 1
ATOM 4269 O O . LYS B 1 250 ? 4.758 4.191 18.406 1 82 250 LYS B O 1
ATOM 4274 N N . LEU B 1 251 ? 4.043 3.654 16.391 1 87 251 LEU B N 1
ATOM 4275 C CA . LEU B 1 251 ? 3.463 4.973 16.156 1 87 251 LEU B CA 1
ATOM 4276 C C . LEU B 1 251 ? 2.344 5.254 17.156 1 87 251 LEU B C 1
ATOM 4278 O O . LEU B 1 251 ? 2.258 6.355 17.703 1 87 251 LEU B O 1
ATOM 4282 N N . THR B 1 252 ? 1.518 4.27 17.359 1 91.62 252 THR B N 1
ATOM 4283 C CA . THR B 1 252 ? 0.39 4.473 18.266 1 91.62 252 THR B CA 1
ATOM 4284 C C . THR B 1 252 ? 0.875 4.66 19.703 1 91.62 252 THR B C 1
ATOM 4286 O O . THR B 1 252 ? 0.305 5.453 20.453 1 91.62 252 THR B O 1
ATOM 4289 N N . LYS B 1 253 ? 1.945 4.023 20.062 1 91.94 253 LYS B N 1
ATOM 4290 C CA . LYS B 1 253 ? 2.479 4.129 21.406 1 91.94 253 LYS B CA 1
ATOM 4291 C C . LYS B 1 253 ? 3.084 5.508 21.656 1 91.94 253 LYS B C 1
ATOM 4293 O O . LYS B 1 253 ? 3.104 5.988 22.797 1 91.94 253 LYS B O 1
ATOM 4298 N N . GLN B 1 254 ? 3.5 6.129 20.656 1 91.88 254 GLN B N 1
ATOM 4299 C CA . GLN B 1 254 ? 4.176 7.418 20.781 1 91.88 254 GLN B CA 1
ATOM 4300 C C . GLN B 1 254 ? 3.193 8.57 20.594 1 91.88 254 GLN B C 1
ATOM 4302 O O . GLN B 1 254 ? 3.541 9.727 20.844 1 91.88 254 GLN B O 1
ATOM 4307 N N . ALA B 1 255 ? 2.006 8.305 20.219 1 96 255 ALA B N 1
ATOM 4308 C CA . ALA B 1 255 ? 1.03 9.344 19.906 1 96 255 ALA B CA 1
ATOM 4309 C C . ALA B 1 255 ? 0.567 10.078 21.156 1 96 255 ALA B C 1
ATOM 4311 O O . ALA B 1 255 ? 0.358 9.453 22.203 1 96 255 ALA B O 1
ATOM 4312 N N . ASP B 1 256 ? 0.41 11.438 21.047 1 97.31 256 ASP B N 1
ATOM 4313 C CA . ASP B 1 256 ? -0.232 12.203 22.109 1 97.31 256 ASP B CA 1
ATOM 4314 C C . ASP B 1 256 ? -1.726 11.891 22.188 1 97.31 256 ASP B C 1
ATOM 4316 O O . ASP B 1 256 ? -2.326 11.953 23.266 1 97.31 256 ASP B O 1
ATOM 4320 N N . LEU B 1 257 ? -2.242 11.602 21.062 1 97.94 257 LEU B N 1
ATOM 4321 C CA . LEU B 1 257 ? -3.666 11.32 20.922 1 97.94 257 LEU B CA 1
ATOM 4322 C C . LEU B 1 257 ? -3.912 10.312 19.797 1 97.94 257 LEU B C 1
ATOM 4324 O O . LEU B 1 257 ? -3.385 10.461 18.703 1 97.94 257 LEU B O 1
ATOM 4328 N N . ILE B 1 258 ? -4.621 9.305 20.125 1 97.75 258 ILE B N 1
ATOM 4329 C CA . ILE B 1 258 ? -5.102 8.336 19.141 1 97.75 258 ILE B CA 1
ATOM 4330 C C . ILE B 1 258 ? -6.598 8.531 18.922 1 97.75 258 ILE B C 1
ATOM 4332 O O . ILE B 1 258 ? -7.367 8.656 19.875 1 97.75 258 ILE B O 1
ATOM 4336 N N . VAL B 1 259 ? -6.965 8.633 17.672 1 98.06 259 VAL B N 1
ATOM 4337 C CA . VAL B 1 259 ? -8.367 8.75 17.281 1 98.06 259 VAL B CA 1
ATOM 4338 C C . VAL B 1 259 ? -8.797 7.516 16.5 1 98.06 259 VAL B C 1
ATOM 4340 O O . VAL B 1 259 ? -8.273 7.258 15.414 1 98.06 259 VAL B O 1
ATOM 4343 N N . CYS B 1 260 ? -9.719 6.77 17.031 1 97 260 CYS B N 1
ATOM 4344 C CA . CYS B 1 260 ? -10.219 5.555 16.391 1 97 260 CYS B CA 1
ATOM 4345 C C . CYS B 1 260 ? -11.539 5.816 15.688 1 97 260 CYS B C 1
ATOM 4347 O O . CYS B 1 260 ? -12.508 6.266 16.312 1 97 260 CYS B O 1
ATOM 4349 N N . MET B 1 261 ? -11.531 5.531 14.391 1 95.69 261 MET B N 1
ATOM 4350 C CA . MET B 1 261 ? -12.719 5.797 13.586 1 95.69 261 MET B CA 1
ATOM 4351 C C . MET B 1 261 ? -13.352 4.496 13.102 1 95.69 261 MET B C 1
ATOM 4353 O O . MET B 1 261 ? -12.641 3.521 12.836 1 95.69 261 MET B O 1
ATOM 4357 N N . LYS B 1 262 ? -14.625 4.512 13.016 1 93.12 262 LYS B N 1
ATOM 4358 C CA . LYS B 1 262 ? -15.414 3.4 12.492 1 93.12 262 LYS B CA 1
ATOM 4359 C C . LYS B 1 262 ? -16.672 3.902 11.781 1 93.12 262 LYS B C 1
ATOM 4361 O O . LYS B 1 262 ? -17.453 4.664 12.352 1 93.12 262 LYS B O 1
ATOM 4366 N N . GLU B 1 263 ? -16.781 3.49 10.57 1 89.38 263 GLU B N 1
ATOM 4367 C CA . GLU B 1 263 ? -17.969 3.777 9.773 1 89.38 263 GLU B CA 1
ATOM 4368 C C . GLU B 1 263 ? -18.297 5.27 9.781 1 89.38 263 GLU B C 1
ATOM 4370 O O . GLU B 1 263 ? -19.453 5.656 10.008 1 89.38 263 GLU B O 1
ATOM 4375 N N . GLY B 1 264 ? -17.312 6.082 9.727 1 92.75 264 GLY B N 1
ATOM 4376 C CA . GLY B 1 264 ? -17.5 7.508 9.508 1 92.75 264 GLY B CA 1
ATOM 4377 C C . GLY B 1 264 ? -17.609 8.289 10.805 1 92.75 264 GLY B C 1
ATOM 4378 O O . GLY B 1 264 ? -17.891 9.492 10.781 1 92.75 264 GLY B O 1
ATOM 4379 N N . VAL B 1 265 ? -17.453 7.625 11.922 1 96.38 265 VAL B N 1
ATOM 4380 C CA . VAL B 1 265 ? -17.562 8.312 13.203 1 96.38 265 VAL B CA 1
ATOM 4381 C C . VAL B 1 265 ? -16.344 8.023 14.055 1 96.38 265 VAL B C 1
ATOM 4383 O O . VAL B 1 265 ? -15.633 7.035 13.828 1 96.38 265 VAL B O 1
ATOM 4386 N N . ILE B 1 266 ? -16.047 8.891 15 1 97.62 266 ILE B N 1
ATOM 4387 C CA . ILE B 1 266 ? -15.016 8.641 16 1 97.62 266 ILE B CA 1
ATOM 4388 C C . ILE B 1 266 ? -15.602 7.812 17.141 1 97.62 266 ILE B C 1
ATOM 4390 O O . ILE B 1 266 ? -16.516 8.258 17.828 1 97.62 266 ILE B O 1
ATOM 4394 N N . VAL B 1 267 ? -15.055 6.707 17.422 1 97.25 267 VAL B N 1
ATOM 4395 C CA . VAL B 1 267 ? -15.648 5.809 18.406 1 97.25 267 VAL B CA 1
ATOM 4396 C C . VAL B 1 267 ? -14.852 5.867 19.703 1 97.25 267 VAL B C 1
ATOM 4398 O O . VAL B 1 267 ? -15.391 5.59 20.781 1 97.25 267 VAL B O 1
ATOM 4401 N N . GLU B 1 268 ? -13.578 6.074 19.562 1 97.12 268 GLU B N 1
ATOM 4402 C CA . GLU B 1 268 ? -12.695 6.188 20.719 1 97.12 268 GLU B CA 1
ATOM 4403 C C . GLU B 1 268 ? -11.562 7.18 20.453 1 97.12 268 GLU B C 1
ATOM 4405 O O . GLU B 1 268 ? -11.148 7.359 19.312 1 97.12 268 GLU B O 1
ATOM 4410 N N . SER B 1 269 ? -11.141 7.828 21.562 1 97.5 269 SER B N 1
ATOM 4411 C CA . SER B 1 269 ? -9.945 8.664 21.484 1 97.5 269 SER B CA 1
ATOM 4412 C C . SER B 1 269 ? -9.211 8.703 22.812 1 97.5 269 SER B C 1
ATOM 4414 O O . SER B 1 269 ? -9.836 8.672 23.875 1 97.5 269 SER B O 1
ATOM 4416 N N . GLY B 1 270 ? -7.934 8.703 22.766 1 97.38 270 GLY B N 1
ATOM 4417 C CA . GLY B 1 270 ? -7.094 8.727 23.953 1 97.38 270 GLY B CA 1
ATOM 4418 C C . GLY B 1 270 ? -5.672 8.273 23.688 1 97.38 270 GLY B C 1
ATOM 4419 O O . GLY B 1 270 ? -5.227 8.258 22.531 1 97.38 270 GLY B O 1
ATOM 4420 N N . THR B 1 271 ? -4.953 8.055 24.719 1 96.94 271 THR B N 1
ATOM 4421 C CA . THR B 1 271 ? -3.604 7.523 24.594 1 96.94 271 THR B CA 1
ATOM 4422 C C . THR B 1 271 ? -3.633 6.008 24.422 1 96.94 271 THR B C 1
ATOM 4424 O O . THR B 1 271 ? -4.668 5.371 24.641 1 96.94 271 THR B O 1
ATOM 4427 N N . HIS B 1 272 ? -2.518 5.488 24 1 95.69 272 HIS B N 1
ATOM 4428 C CA . HIS B 1 272 ? -2.4 4.043 23.859 1 95.69 272 HIS B CA 1
ATOM 4429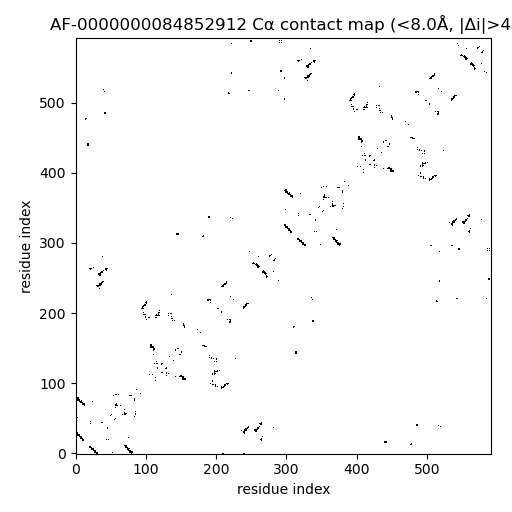 C C . HIS B 1 272 ? -2.764 3.318 25.141 1 95.69 272 HIS B C 1
ATOM 4431 O O . HIS B 1 272 ? -3.576 2.391 25.125 1 95.69 272 HIS B O 1
ATOM 4437 N N . THR B 1 273 ? -2.213 3.797 26.203 1 95.5 273 THR B N 1
ATOM 4438 C CA . THR B 1 273 ? -2.424 3.162 27.5 1 95.5 273 THR B CA 1
ATOM 4439 C C . THR B 1 273 ? -3.898 3.207 27.891 1 95.5 273 THR B C 1
ATOM 4441 O O . THR B 1 273 ? -4.461 2.203 28.328 1 95.5 273 THR B O 1
ATOM 4444 N N . GLU B 1 274 ? -4.523 4.332 27.672 1 96.81 274 GLU B N 1
ATOM 4445 C CA . GLU B 1 274 ? -5.934 4.5 28 1 96.81 274 GLU B CA 1
ATOM 4446 C C . GLU B 1 274 ? -6.812 3.588 27.141 1 96.81 274 GLU B C 1
ATOM 4448 O O . GLU B 1 274 ? -7.711 2.92 27.672 1 96.81 274 GLU B O 1
ATOM 4453 N N . LEU B 1 275 ? -6.465 3.525 25.891 1 96.31 275 LEU B N 1
ATOM 4454 C CA . LEU B 1 275 ? -7.32 2.787 24.969 1 96.31 275 LEU B CA 1
ATOM 4455 C C . LEU B 1 275 ? -7.141 1.283 25.141 1 96.31 275 LEU B C 1
ATOM 4457 O O . LEU B 1 275 ? -8.078 0.513 24.922 1 96.31 275 LEU B O 1
ATOM 4461 N N . MET B 1 276 ? -5.957 0.883 25.562 1 94.75 276 MET B N 1
ATOM 4462 C CA . MET B 1 276 ? -5.691 -0.534 25.797 1 94.75 276 MET B CA 1
ATOM 4463 C C . MET B 1 276 ? -6.395 -1.021 27.062 1 94.75 276 MET B C 1
ATOM 4465 O O . MET B 1 276 ? -6.637 -2.219 27.219 1 94.75 276 MET B O 1
ATOM 4469 N N . ARG B 1 277 ? -6.672 -0.113 27.891 1 94.88 277 ARG B N 1
ATOM 4470 C CA . ARG B 1 277 ? -7.383 -0.467 29.125 1 94.88 277 ARG B CA 1
ATOM 4471 C C . ARG B 1 277 ? -8.875 -0.63 28.859 1 94.88 277 ARG B C 1
ATOM 4473 O O . ARG B 1 277 ? -9.57 -1.337 29.594 1 94.88 277 ARG B O 1
ATOM 4480 N N . ASN B 1 278 ? -9.266 -0.007 27.812 1 92.19 278 ASN B N 1
ATOM 4481 C CA . ASN B 1 278 ? -10.664 -0.106 27.406 1 92.19 278 ASN B CA 1
ATOM 4482 C C . ASN B 1 278 ? -10.914 -1.327 26.531 1 92.19 278 ASN B C 1
ATOM 4484 O O . ASN B 1 278 ? -9.984 -1.853 25.922 1 92.19 278 ASN B O 1
ATOM 4488 N N . ASP B 1 279 ? -12.055 -1.939 26.562 1 90.94 279 ASP B N 1
ATOM 4489 C CA . ASP B 1 279 ? -12.422 -3.037 25.672 1 90.94 279 ASP B CA 1
ATOM 4490 C C . ASP B 1 279 ? -13.172 -2.525 24.438 1 90.94 279 ASP B C 1
ATOM 4492 O O . ASP B 1 279 ? -14.312 -2.928 24.188 1 90.94 279 ASP B O 1
ATOM 4496 N N . GLY B 1 280 ? -12.414 -1.646 23.781 1 94.56 280 GLY B N 1
ATOM 4497 C CA . GLY B 1 280 ? -13.062 -1.015 22.641 1 94.56 280 GLY B CA 1
ATOM 4498 C C . GLY B 1 280 ? -12.461 -1.426 21.312 1 94.56 280 GLY B C 1
ATOM 4499 O O . GLY B 1 280 ? -11.82 -2.473 21.219 1 94.56 280 GLY B O 1
ATOM 4500 N N . GLU B 1 281 ? -12.773 -0.68 20.297 1 94.19 281 GLU B N 1
ATOM 4501 C CA . GLU B 1 281 ? -12.375 -0.957 18.922 1 94.19 281 GLU B CA 1
ATOM 4502 C C . GLU B 1 281 ? -10.859 -0.909 18.766 1 94.19 281 GLU B C 1
ATOM 4504 O O . GLU B 1 281 ? -10.273 -1.716 18.031 1 94.19 281 GLU B O 1
ATOM 4509 N N . TYR B 1 282 ? -10.227 -0.043 19.453 1 94.88 282 TYR B N 1
ATOM 4510 C CA . TYR B 1 282 ? -8.773 0.104 19.359 1 94.88 282 TYR B CA 1
ATOM 4511 C C . TYR B 1 282 ? -8.062 -1.163 19.812 1 94.88 282 TYR B C 1
ATOM 4513 O O . TYR B 1 282 ? -7.203 -1.69 19.109 1 94.88 282 TYR B O 1
ATOM 4521 N N . LYS B 1 283 ? -8.453 -1.579 20.969 1 94.69 283 LYS B N 1
ATOM 4522 C CA . LYS B 1 283 ? -7.848 -2.783 21.531 1 94.69 283 LYS B CA 1
ATOM 4523 C C . LYS B 1 283 ? -8.055 -3.984 20.609 1 94.69 283 LYS B C 1
ATOM 4525 O O . LYS B 1 283 ? -7.141 -4.781 20.406 1 94.69 283 LYS B O 1
ATOM 4530 N N . LYS B 1 284 ? -9.211 -4.062 20.109 1 92.19 284 LYS B N 1
ATOM 4531 C CA . LYS B 1 284 ? -9.523 -5.145 19.188 1 92.19 284 LYS B CA 1
ATOM 4532 C C . LYS B 1 284 ? -8.578 -5.121 17.984 1 92.19 284 LYS B C 1
ATOM 4534 O O . LYS B 1 284 ? -7.973 -6.141 17.641 1 92.19 284 LYS B O 1
ATOM 4539 N N . LEU B 1 285 ? -8.477 -4 17.359 1 89.69 285 LEU B N 1
ATOM 4540 C CA . LEU B 1 285 ? -7.645 -3.861 16.172 1 89.69 285 LEU B CA 1
ATOM 4541 C C . LEU B 1 285 ? -6.176 -4.105 16.5 1 89.69 285 LEU B C 1
ATOM 4543 O O . LEU B 1 285 ? -5.465 -4.754 15.727 1 89.69 285 LEU B O 1
ATOM 4547 N N . TYR B 1 286 ? -5.805 -3.598 17.625 1 90.88 286 TYR B N 1
ATOM 4548 C CA . TYR B 1 286 ? -4.434 -3.787 18.078 1 90.88 286 TYR B CA 1
ATOM 4549 C C . TYR B 1 286 ? -4.117 -5.27 18.266 1 90.88 286 TYR B C 1
ATOM 4551 O O . TYR B 1 286 ? -3.084 -5.754 17.797 1 90.88 286 TYR B O 1
ATOM 4559 N N . ASN B 1 287 ? -5.004 -5.957 18.844 1 89.88 287 ASN B N 1
ATOM 4560 C CA . ASN B 1 287 ? -4.793 -7.367 19.172 1 89.88 287 ASN B CA 1
ATOM 4561 C C . ASN B 1 287 ? -4.766 -8.227 17.906 1 89.88 287 ASN B C 1
ATOM 4563 O O . ASN B 1 287 ? -4.043 -9.219 17.844 1 89.88 287 ASN B O 1
ATOM 4567 N N . ILE B 1 288 ? -5.496 -7.875 17 1 85.25 288 ILE B N 1
ATOM 4568 C CA . ILE B 1 288 ? -5.492 -8.602 15.727 1 85.25 288 ILE B CA 1
ATOM 4569 C C . ILE B 1 288 ? -4.086 -8.586 15.133 1 85.25 288 ILE B C 1
ATOM 4571 O O . ILE B 1 288 ? -3.594 -9.609 14.656 1 85.25 288 ILE B O 1
ATOM 4575 N N . GLN B 1 289 ? -3.449 -7.496 15.188 1 85.38 289 GLN B N 1
ATOM 4576 C CA . GLN B 1 289 ? -2.107 -7.367 14.625 1 85.38 289 GLN B CA 1
ATOM 4577 C C . GLN B 1 289 ? -1.065 -8 15.539 1 85.38 289 GLN B C 1
ATOM 4579 O O . GLN B 1 289 ? -0.136 -8.664 15.07 1 85.38 289 GLN B O 1
ATOM 4584 N N . ALA B 1 290 ? -1.276 -7.812 16.812 1 86.88 290 ALA B N 1
ATOM 4585 C CA . ALA B 1 290 ? -0.338 -8.359 17.797 1 86.88 290 ALA B CA 1
ATOM 4586 C C . ALA B 1 290 ? -0.356 -9.883 17.781 1 86.88 290 ALA B C 1
ATOM 4588 O O . ALA B 1 290 ? 0.679 -10.523 17.984 1 86.88 290 ALA B O 1
ATOM 4589 N N . SER B 1 291 ? -1.474 -10.422 17.516 1 86.56 291 SER B N 1
ATOM 4590 C CA . SER B 1 291 ? -1.656 -11.867 17.594 1 86.56 291 SER B CA 1
ATOM 4591 C C . SER B 1 291 ? -0.82 -12.578 16.531 1 86.56 291 SER B C 1
ATOM 4593 O O . SER B 1 291 ? -0.508 -13.766 16.688 1 86.56 291 SER B O 1
ATOM 4595 N N . ALA B 1 292 ? -0.499 -11.914 15.516 1 81.44 292 ALA B N 1
ATOM 4596 C CA . ALA B 1 292 ? 0.319 -12.5 14.461 1 81.44 292 ALA B CA 1
ATOM 4597 C C . ALA B 1 292 ? 1.714 -12.844 14.977 1 81.44 292 ALA B C 1
ATOM 4599 O O . ALA B 1 292 ? 2.42 -13.656 14.375 1 81.44 292 ALA B O 1
ATOM 4600 N N . PHE B 1 293 ? 2.07 -12.305 16.078 1 83 293 PHE B N 1
ATOM 4601 C CA . PHE B 1 293 ? 3.439 -12.477 16.547 1 83 293 PHE B CA 1
ATOM 4602 C C . PHE B 1 293 ? 3.471 -13.234 17.859 1 83 293 PHE B C 1
ATOM 4604 O O . PHE B 1 293 ? 4.539 -13.445 18.438 1 83 293 PHE B O 1
ATOM 4611 N N . TYR B 1 294 ? 2.264 -13.578 18.391 1 76.25 294 TYR B N 1
ATOM 4612 C CA . TYR B 1 294 ? 2.234 -14.359 19.625 1 76.25 294 TYR B CA 1
ATOM 4613 C C . TYR B 1 294 ? 2.465 -15.836 19.328 1 76.25 294 TYR B C 1
ATOM 4615 O O . TYR B 1 294 ? 2.049 -16.344 18.297 1 76.25 294 TYR B O 1
ATOM 4623 N N . THR B 1 295 ? 3.553 -16.453 19.75 1 60.47 295 THR B N 1
ATOM 4624 C CA . THR B 1 295 ? 3.869 -17.875 19.641 1 60.47 295 THR B CA 1
ATOM 4625 C C . THR B 1 295 ? 2.744 -18.734 20.219 1 60.47 295 THR B C 1
ATOM 4627 O O . THR B 1 295 ? 2.311 -18.516 21.359 1 60.47 295 THR B O 1
ATOM 4630 N N . THR B 1 296 ? 1.645 -19.219 19.375 1 45.38 296 THR B N 1
ATOM 4631 C CA . THR B 1 296 ? 0.938 -20.312 20.062 1 45.38 296 THR B CA 1
ATOM 4632 C C . THR B 1 296 ? 1.878 -21.469 20.344 1 45.38 296 THR B C 1
ATOM 4634 O O . THR B 1 296 ? 2.744 -21.797 19.516 1 45.38 296 THR B O 1
#

Secondary structure (DSSP, 8-state):
--EEEEEEEEE-TT--BSS-SEEEEEEEE-TT-EEEEEE-TTSSHHHHHHHHTT-S-BTT---TTSSSS-BEEEEEEEETTEEGGGS-HHHHHHHEEEEETT--PPTTSBHHHHHHTTSGGGTT-HHHHHHHHHHHT-HHHHHHBTTGGG-BSS-THHHHHHHHTTS-TT-HHHHHHHHS-------HHHHHHHHHHHHHHHHTTS---EEEEESTTTTS-HHHHHHHHHHHHHT-TT-EEEEE-S--SHHHHH-SEEEEEETTEEEEEE-HHHHHHTTSHHHHHHHHHHGGGS--/--EEEEEEEEE-TT--BSS-SEEEEEEEE-TT-EEEEEE-TTSSHHHHHHHHTT-S-BTT---TTSSSS-BEEEEEEEETTEEGGGS-HHHHHHHEEEEETT--PPTTSBHHHHHHTTSGGGTT-HHHHHHHHHHHT-HHHHHHBTTGGG-BSS-THHHHHHHHTTS-TT-HHHHHHHHS-------HHHHHHHHHHHHHHHGGGS---EEEEESTTTTS-HHHHHHHHHHHHHT-TT-EEEEE-S--SHHHHH-SEEEEEETTEEEEEE-HHHHHHTTSHHHHHHHHHHGGGS--

Solvent-accessible surface area (backbone atoms only — not comparable to full-atom values): 30895 Å² total; per-residue (Å²): 76,26,41,39,33,45,50,26,26,33,32,63,61,76,51,51,48,87,62,55,47,29,47,59,34,68,48,75,43,54,61,48,34,40,33,31,39,34,46,54,69,82,13,28,65,69,60,52,52,36,51,77,66,56,72,54,62,53,39,80,56,74,74,64,85,79,47,77,72,64,24,55,50,47,63,43,56,27,43,71,88,33,54,56,82,75,53,54,68,66,62,50,55,56,24,40,46,70,42,40,60,80,64,69,83,56,72,68,36,23,53,39,52,48,21,20,64,36,34,62,95,47,46,84,37,62,67,60,49,49,49,17,21,46,52,28,65,23,43,64,62,31,65,46,30,79,56,30,49,69,33,54,38,48,49,63,49,64,70,49,41,63,64,47,67,73,53,74,97,76,48,66,57,53,56,47,55,66,62,37,71,55,59,52,84,66,52,67,30,54,48,40,18,42,51,44,9,11,49,50,31,30,54,73,70,71,48,50,24,34,40,40,34,44,46,50,49,50,54,38,25,64,67,58,38,51,50,33,52,52,46,52,57,71,62,32,79,72,17,14,34,41,37,37,41,61,72,78,27,63,63,48,66,68,24,68,31,34,39,31,28,49,79,14,26,74,78,48,72,39,34,47,72,59,39,59,73,38,95,45,70,60,33,52,57,44,45,61,60,43,53,40,63,54,83,127,77,26,40,39,33,46,49,26,25,33,31,63,60,76,52,52,47,86,61,56,46,29,47,58,34,67,48,76,44,54,61,48,35,39,32,33,40,34,47,54,70,81,12,30,66,68,59,53,52,36,50,78,66,56,74,53,62,53,38,81,57,75,75,64,84,80,50,77,72,65,22,56,49,46,62,43,55,26,42,71,88,32,53,55,81,77,53,55,68,67,62,50,57,56,25,41,45,73,42,41,60,80,65,68,83,55,73,69,37,23,52,39,51,46,23,21,64,36,34,61,94,47,46,84,36,61,67,60,48,49,50,17,21,47,52,27,66,22,43,64,61,31,66,45,28,79,56,30,48,67,32,54,37,47,49,64,50,65,70,52,41,63,63,46,68,73,51,73,97,76,48,67,57,52,56,48,56,67,63,37,73,54,58,52,82,68,51,66,31,53,48,39,17,43,51,43,9,12,50,50,30,31,54,71,71,70,48,50,24,35,39,39,34,45,48,51,50,49,54,38,25,62,66,57,37,50,50,33,51,52,46,53,58,71,63,33,80,74,17,15,34,41,37,35,40,61,70,78,30,62,65,47,65,68,24,68,30,33,40,31,27,49,80,13,26,73,77,46,72,36,33,48,72,60,39,59,72,37,95,44,71,60,33,52,56,45,45,61,61,42,53,39,63,52,83,128

Foldseek 3Di:
DKKFWAQKWWADPPDPDPDTLAGGATDIFDFLFFEEEAEDPSLNQVVVLCVVLPVDPALPPPPPPPDPDHIPIDTAMDDPNHGPVVDDNVLSVLQEAEFEQPDFADAPAFLLQSQCVLPVVCSVPPVLSCVLLVLLVLNVVQVVDPNRRRHGAPHPCVVVVVVPVPDDPPDVVCVVSVVPDHGPDDFSQNRLSSNSSSRSSNVVSVNHAEYEYYASCPRPDPVSVVSNVVSVVVSSVNHYYYYYHHDDPDSQQPGQKYFYGGNNYTDDMGHPVVVCVDPDPVVVSNCVNVVVVDDD/DKKFWAQKWWADPPDPDPDTLAGGATDIFDFLFFEEEAEDPSLNQVVVLCVVLPVDPALPPPPPPPDPDHIPIDTAMDDPNHGPVVDDNVLSVLQEAEFEQPDFADAPAFLLQSQCVLPVVCSVPVVLSCVLLVLLVLNVVQVVDPNRRRHGAPHPCVVVVVVPVPDDPPDVVCVVSVVPDHRPDDFSQNRLSSNSSSRSSNVVSVNHAEYEYYASCPRPDPVSVVSNVVSVVVSSVNHYYYYYHHDDDDSQQPGQKYFYGGNNYTDDMGHPVVVCVDPDPVVVSVCVNVVVVDDD

Nearest PDB structures (foldseek):
  6gkd-assembly1_F  TM=9.060E-01  e=9.139E-16  Homo sapiens
  6gkd-assembly1_I  TM=8.929E-01  e=9.708E-16  Homo sapiens
  1xmj-assembly1_A  TM=8.605E-01  e=1.574E-15  Homo sapiens
  6gk4-assembly1_A  TM=8.898E-01  e=3.012E-13  Homo sapiens
  6gjq-assembly2_C  TM=8.701E-01  e=1.844E-12  Homo sapiens

pLDDT: mean 81.6, std 19.08, range [33.22, 98.06]

Organism: Agaricus bisporus var. burnettii (strain JB137-S8 / ATCC MYA-4627 / FGSC 10392) (NCBI:txid597362)

InterPro domains:
  IPR003439 ABC transporter-like, ATP-binding domain [PF00005] (22-217)
  IPR003439 ABC transporter-like, ATP-binding domain [PS50893] (3-288)
  IPR003593 AAA+ ATPase domain [SM00382] (31-272)
  IPR027417 P-loop containing nucleoside triphosphate hydrolase [G3DSA:3.40.50.300] (1-292)
  IPR027417 P-loop containing nucleoside triphosphate hydrolase [SSF52540] (1-282)
  IPR039421 Type 1 protein exporter [PTHR43394] (3-291)

Sequence (592 aa):
MQFKLRNVSFAYPGSQTTKDALRNINLTIGSGQFVVLVGSNGSGKSTLVKLLLRLYRPSNDLDRSKYPAPVNTSGELLMDDQPLSSYSETSLRQSMAVLSQDNTIYPGFSLGENIGLGFSPLISDDKTLQDAAKKAGAKEVLERMKEGANTVLDPLSKFYEFNIKQQDNLHPLKKALEELRRPIEVSGGEKQRIVAARTFMKFNSGNIRFLAVDEPSSALDAEAEEFLFDNLLKEREGKTIVFVTHRFGKLTKQADLIVCMKEGVIVESGTHTELMRNDGEYKKLYNIQASAFYTTMQFKLRNVSFAYPGSQTTKDALRNINLTIGSGQFVVLVGSNGSGKSTLVKLLLRLYRPSNDLDRSKYPAPVNTSGELLMDDQPLSSYSETSLRQSMAVLSQDNTIYPGFSLGENIGLGFSPLISDDKTLQDAAKKAGAKEVLERMKEGANTVLDPLSKFYEFNIKQQDNLHPLKKALEELRRPIEVSGGEKQRIVAARTFMKFNSGNIRFLAVDEPSSALDAEAEEFLFDNLLKEREGKTIVFVTHRFGKLTKQADLIVCMKEGVIVESGTHTELMRNDGEYKKLYNIQASAFYTT